Protein AF-0000000084537461 (afdb_homodimer)

Structure (mmCIF, N/CA/C/O backbone):
data_AF-0000000084537461-model_v1
#
loop_
_entity.id
_entity.type
_entity.pdbx_description
1 polymer 'Transcriptional regulator, ArsR family'
#
loop_
_atom_site.group_PDB
_atom_site.id
_atom_site.type_symbol
_atom_site.label_atom_id
_atom_site.label_alt_id
_atom_site.label_comp_id
_atom_site.label_asym_id
_atom_site.label_entity_id
_atom_site.label_seq_id
_atom_site.pdbx_PDB_ins_code
_atom_site.Cartn_x
_atom_site.Cartn_y
_atom_site.Cartn_z
_atom_site.occupancy
_atom_site.B_iso_or_equiv
_atom_site.auth_seq_id
_atom_site.auth_comp_id
_atom_site.auth_asym_id
_atom_site.auth_atom_id
_atom_site.pdbx_PDB_model_num
ATOM 1 N N . MET A 1 1 ? 7.773 -29.078 15.367 1 29.25 1 MET A N 1
ATOM 2 C CA . MET A 1 1 ? 7.164 -28.344 14.266 1 29.25 1 MET A CA 1
ATOM 3 C C . MET A 1 1 ? 7.68 -26.906 14.234 1 29.25 1 MET A C 1
ATOM 5 O O . MET A 1 1 ? 7.402 -26.125 15.141 1 29.25 1 MET A O 1
ATOM 9 N N . SER A 1 2 ? 8.883 -26.562 13.883 1 36.09 2 SER A N 1
ATOM 10 C CA . SER A 1 2 ? 9.602 -25.297 13.977 1 36.09 2 SER A CA 1
ATOM 11 C C . SER A 1 2 ? 8.719 -24.125 13.562 1 36.09 2 SER A C 1
ATOM 13 O O . SER A 1 2 ? 8.203 -24.094 12.445 1 36.09 2 SER A O 1
ATOM 15 N N . THR A 1 3 ? 7.934 -23.547 14.344 1 44.09 3 THR A N 1
ATOM 16 C CA . THR A 1 3 ? 6.934 -22.516 14.078 1 44.09 3 THR A CA 1
ATOM 17 C C . THR A 1 3 ? 7.516 -21.422 13.188 1 44.09 3 THR A C 1
ATOM 19 O O . THR A 1 3 ? 8.43 -20.703 13.602 1 44.09 3 THR A O 1
ATOM 22 N N . GLU A 1 4 ? 7.906 -21.781 11.977 1 54.91 4 GLU A N 1
ATOM 23 C CA . GLU A 1 4 ? 8.43 -20.797 11.039 1 54.91 4 GLU A CA 1
ATOM 24 C C . GLU A 1 4 ? 7.781 -19.438 11.25 1 54.91 4 GLU A C 1
ATOM 26 O O . GLU A 1 4 ? 6.555 -19.328 11.336 1 54.91 4 GLU A O 1
ATOM 31 N N . LEU A 1 5 ? 8.547 -18.484 11.734 1 61.88 5 LEU A N 1
ATOM 32 C CA . LEU A 1 5 ? 8.07 -17.141 12.008 1 61.88 5 LEU A CA 1
ATOM 33 C C . LEU A 1 5 ? 7.379 -16.547 10.781 1 61.88 5 LEU A C 1
ATOM 35 O O . LEU A 1 5 ? 7.863 -16.703 9.656 1 61.88 5 LEU A O 1
ATOM 39 N N . GLN A 1 6 ? 6.199 -16.125 11.031 1 86.38 6 GLN A N 1
ATOM 40 C CA . GLN A 1 6 ? 5.488 -15.391 9.992 1 86.38 6 GLN A CA 1
ATOM 41 C C . GLN A 1 6 ? 6.203 -14.094 9.648 1 86.38 6 GLN A C 1
ATOM 43 O O . GLN A 1 6 ? 6.918 -13.531 10.484 1 86.38 6 GLN A O 1
ATOM 48 N N . LEU A 1 7 ? 6.242 -13.781 8.445 1 93.31 7 LEU A N 1
ATOM 49 C CA . LEU A 1 7 ? 6.895 -12.57 7.961 1 93.31 7 LEU A CA 1
ATOM 50 C C . LEU A 1 7 ? 6.504 -11.359 8.805 1 93.31 7 LEU A C 1
ATOM 52 O O . LEU A 1 7 ? 7.336 -10.5 9.094 1 93.31 7 LEU A O 1
ATOM 56 N N . ILE A 1 8 ? 5.266 -11.352 9.227 1 91.44 8 ILE A N 1
ATOM 57 C CA . ILE A 1 8 ? 4.773 -10.234 10.031 1 91.44 8 ILE A CA 1
ATOM 58 C C . ILE A 1 8 ? 5.57 -10.148 11.328 1 91.44 8 ILE A C 1
ATOM 60 O O . ILE A 1 8 ? 5.977 -9.062 11.742 1 91.44 8 ILE A O 1
ATOM 64 N N . ASP A 1 9 ? 5.836 -11.25 11.961 1 91.38 9 ASP A N 1
ATOM 65 C CA . ASP A 1 9 ? 6.613 -11.289 13.195 1 91.38 9 ASP A CA 1
ATOM 66 C C . ASP A 1 9 ? 8.062 -10.875 12.945 1 91.38 9 ASP A C 1
ATOM 68 O O . ASP A 1 9 ? 8.625 -10.078 13.703 1 91.38 9 ASP A O 1
ATOM 72 N N . THR A 1 10 ? 8.516 -11.43 11.922 1 93.38 10 THR A N 1
ATOM 73 C CA . THR A 1 10 ? 9.914 -11.195 11.586 1 93.38 10 THR A CA 1
ATOM 74 C C . THR A 1 10 ? 10.164 -9.711 11.344 1 93.38 10 THR A C 1
ATOM 76 O O . THR A 1 10 ? 11.172 -9.164 11.789 1 93.38 10 THR A O 1
ATOM 79 N N . ILE A 1 11 ? 9.289 -9.055 10.688 1 94.75 11 ILE A N 1
ATOM 80 C CA . ILE A 1 11 ? 9.516 -7.691 10.227 1 94.75 11 ILE A CA 1
ATOM 81 C C . ILE A 1 11 ? 9.016 -6.699 11.273 1 94.75 11 ILE A C 1
ATOM 83 O O . ILE A 1 11 ? 9.742 -5.793 11.68 1 94.75 11 ILE A O 1
ATOM 87 N N . PHE A 1 12 ? 7.812 -6.914 11.82 1 90.31 12 PHE A N 1
ATOM 88 C CA . PHE A 1 12 ? 7.137 -5.844 12.539 1 90.31 12 PHE A CA 1
ATOM 89 C C . PHE A 1 12 ? 7.418 -5.945 14.039 1 90.31 12 PHE A C 1
ATOM 91 O O . PHE A 1 12 ? 7.184 -4.992 14.781 1 90.31 12 PHE A O 1
ATOM 98 N N . PHE A 1 13 ? 7.961 -7.008 14.445 1 87.06 13 PHE A N 1
ATOM 99 C CA . PHE A 1 13 ? 8.227 -7.129 15.875 1 87.06 13 PHE A CA 1
ATOM 100 C C . PHE A 1 13 ? 9.641 -6.664 16.203 1 87.06 13 PHE A C 1
ATOM 102 O O . PHE A 1 13 ? 10.109 -6.844 17.328 1 87.06 13 PHE A O 1
ATOM 109 N N . SER A 1 14 ? 10.32 -6.113 15.25 1 90.81 14 SER A N 1
ATOM 110 C CA . SER A 1 14 ? 11.656 -5.539 15.43 1 90.81 14 SER A CA 1
ATOM 111 C C . SER A 1 14 ? 11.766 -4.184 14.742 1 90.81 14 SER A C 1
ATOM 113 O O . SER A 1 14 ? 11.773 -4.105 13.508 1 90.81 14 SER A O 1
ATOM 115 N N . ASP A 1 15 ? 11.984 -3.146 15.562 1 91.12 15 ASP A N 1
ATOM 116 C CA . ASP A 1 15 ? 12.188 -1.814 15 1 91.12 15 ASP A CA 1
ATOM 117 C C . ASP A 1 15 ? 13.445 -1.775 14.125 1 91.12 15 ASP A C 1
ATOM 119 O O . ASP A 1 15 ? 13.469 -1.1 13.102 1 91.12 15 ASP A O 1
ATOM 123 N N . LYS A 1 16 ? 14.383 -2.504 14.594 1 94.12 16 LYS A N 1
ATOM 124 C CA . LYS A 1 16 ? 15.641 -2.521 13.852 1 94.12 16 LYS A CA 1
ATOM 125 C C . LYS A 1 16 ? 15.453 -3.133 12.469 1 94.12 16 LYS A C 1
ATOM 127 O O . LYS A 1 16 ? 15.969 -2.607 11.477 1 94.12 16 LYS A O 1
ATOM 132 N N . ARG A 1 17 ? 14.703 -4.23 12.375 1 95.88 17 ARG A N 1
ATOM 133 C CA . ARG A 1 17 ? 14.492 -4.883 11.086 1 95.88 17 ARG A CA 1
ATOM 134 C C . ARG A 1 17 ? 13.609 -4.027 10.18 1 95.88 17 ARG A C 1
ATOM 136 O O . ARG A 1 17 ? 13.891 -3.879 8.992 1 95.88 17 ARG A O 1
ATOM 143 N N . LYS A 1 18 ? 12.594 -3.486 10.75 1 94.94 18 LYS A N 1
ATOM 144 C CA . LYS A 1 18 ? 11.727 -2.594 9.992 1 94.94 18 LYS A CA 1
ATOM 145 C C . LYS A 1 18 ? 12.516 -1.428 9.406 1 94.94 18 LYS A C 1
ATOM 147 O O . LYS A 1 18 ? 12.406 -1.137 8.211 1 94.94 18 LYS A O 1
ATOM 152 N N . ASN A 1 19 ? 13.281 -0.813 10.25 1 94.81 19 ASN A N 1
ATOM 153 C CA . ASN A 1 19 ? 14.047 0.364 9.852 1 94.81 19 ASN A CA 1
ATOM 154 C C . ASN A 1 19 ? 15.117 0.012 8.828 1 94.81 19 ASN A C 1
ATOM 156 O O . ASN A 1 19 ? 15.391 0.79 7.914 1 94.81 19 ASN A O 1
ATOM 160 N N . LEU A 1 20 ? 15.727 -1.097 9.055 1 97.06 20 LEU A N 1
ATOM 161 C CA . LEU A 1 20 ? 16.734 -1.554 8.117 1 97.06 20 LEU A CA 1
ATOM 162 C C . LEU A 1 20 ? 16.141 -1.758 6.727 1 97.06 20 LEU A C 1
ATOM 164 O O . LEU A 1 20 ? 16.703 -1.303 5.73 1 97.06 20 LEU A O 1
ATOM 168 N N . LEU A 1 21 ? 15 -2.461 6.652 1 97.81 21 LEU A N 1
ATOM 169 C CA . LEU A 1 21 ? 14.328 -2.705 5.379 1 97.81 21 LEU A CA 1
ATOM 170 C C . LEU A 1 21 ? 13.977 -1.391 4.688 1 97.81 21 LEU A C 1
ATOM 172 O O . LEU A 1 21 ? 14.188 -1.245 3.482 1 97.81 21 LEU A O 1
ATOM 176 N N . LEU A 1 22 ? 13.508 -0.421 5.48 1 96.62 22 LEU A N 1
ATOM 177 C CA . LEU A 1 22 ? 13.148 0.878 4.926 1 96.62 22 LEU A CA 1
ATOM 178 C C . LEU A 1 22 ? 14.383 1.614 4.418 1 96.62 22 LEU A C 1
ATOM 180 O O . LEU A 1 22 ? 14.328 2.285 3.385 1 96.62 22 LEU A O 1
ATOM 184 N N . LEU A 1 23 ? 15.469 1.499 5.164 1 96.38 23 LEU A N 1
ATOM 185 C CA . LEU A 1 23 ? 16.719 2.143 4.785 1 96.38 23 LEU A CA 1
ATOM 186 C C . LEU A 1 23 ? 17.219 1.612 3.443 1 96.38 23 LEU A C 1
ATOM 188 O O . LEU A 1 23 ? 17.781 2.365 2.645 1 96.38 23 LEU A O 1
ATOM 192 N N . LEU A 1 24 ? 17 0.373 3.152 1 97.44 24 LEU A N 1
ATOM 193 C CA . LEU A 1 24 ? 17.547 -0.295 1.981 1 97.44 24 LEU A CA 1
ATOM 194 C C . LEU A 1 24 ? 16.641 -0.115 0.77 1 97.44 24 LEU A C 1
ATOM 196 O O . LEU A 1 24 ? 16.969 -0.581 -0.326 1 97.44 24 LEU A O 1
ATOM 200 N N . LYS A 1 25 ? 15.539 0.546 0.966 1 95.38 25 LYS A N 1
ATOM 201 C CA . LYS A 1 25 ? 14.594 0.787 -0.123 1 95.38 25 LYS A CA 1
ATOM 202 C C . LYS A 1 25 ? 15.258 1.556 -1.263 1 95.38 25 LYS A C 1
ATOM 204 O O . LYS A 1 25 ? 14.922 1.356 -2.432 1 95.38 25 LYS A O 1
ATOM 209 N N . ASP A 1 26 ? 16.266 2.352 -0.951 1 91.19 26 ASP A N 1
ATOM 210 C CA . ASP A 1 26 ? 16.844 3.254 -1.938 1 91.19 26 ASP A CA 1
ATOM 211 C C . ASP A 1 26 ? 18.094 2.637 -2.58 1 91.19 26 ASP A C 1
ATOM 213 O O . ASP A 1 26 ? 18.766 3.279 -3.391 1 91.19 26 ASP A O 1
ATOM 217 N N . GLY A 1 27 ? 18.438 1.442 -2.166 1 94.81 27 GLY A N 1
ATOM 218 C CA . GLY A 1 27 ? 19.562 0.772 -2.814 1 94.81 27 GLY A CA 1
ATOM 219 C C . GLY A 1 27 ? 20.484 0.07 -1.838 1 94.81 27 GLY A C 1
ATOM 220 O O . GLY A 1 27 ? 20.266 0.12 -0.625 1 94.81 27 GLY A O 1
ATOM 221 N N . PRO A 1 28 ? 21.453 -0.556 -2.396 1 97.12 28 PRO A N 1
ATOM 222 C CA . PRO A 1 28 ? 22.391 -1.314 -1.565 1 97.12 28 PRO A CA 1
ATOM 223 C C . PRO A 1 28 ? 23.188 -0.427 -0.61 1 97.12 28 PRO A C 1
ATOM 225 O O . PRO A 1 28 ? 23.516 0.713 -0.95 1 97.12 28 PRO A O 1
ATOM 228 N N . LYS A 1 29 ? 23.516 -0.931 0.548 1 97.69 29 LYS A N 1
ATOM 229 C CA . LYS A 1 29 ? 24.312 -0.223 1.543 1 97.69 29 LYS A CA 1
ATOM 230 C C . LYS A 1 29 ? 25.312 -1.162 2.215 1 97.69 29 LYS A C 1
ATOM 232 O O . LYS A 1 29 ? 25.016 -2.342 2.422 1 97.69 29 LYS A O 1
ATOM 237 N N . THR A 1 30 ? 26.453 -0.619 2.516 1 97 30 THR A N 1
ATOM 238 C CA . THR A 1 30 ? 27.453 -1.356 3.293 1 97 30 THR A CA 1
ATOM 239 C C . THR A 1 30 ? 27.078 -1.37 4.77 1 97 30 THR A C 1
ATOM 241 O O . THR A 1 30 ? 26.188 -0.629 5.199 1 97 30 THR A O 1
ATOM 244 N N . ILE A 1 31 ? 27.812 -2.18 5.473 1 94.81 31 ILE A N 1
ATOM 245 C CA . ILE A 1 31 ? 27.578 -2.266 6.91 1 94.81 31 ILE A CA 1
ATOM 246 C C . ILE A 1 31 ? 27.828 -0.907 7.559 1 94.81 31 ILE A C 1
ATOM 248 O O . ILE A 1 31 ? 27.078 -0.495 8.453 1 94.81 31 ILE A O 1
ATOM 252 N N . GLU A 1 32 ? 28.797 -0.218 7.098 1 95.88 32 GLU A N 1
ATOM 253 C CA . GLU A 1 32 ? 29.125 1.093 7.648 1 95.88 32 GLU A CA 1
ATOM 254 C C . GLU A 1 32 ? 28.016 2.104 7.375 1 95.88 32 GLU A C 1
ATOM 256 O O . GLU A 1 32 ? 27.656 2.885 8.258 1 95.88 32 GLU A O 1
ATOM 261 N N . GLU A 1 33 ? 27.5 2.053 6.191 1 96.38 33 GLU A N 1
ATOM 262 C CA . GLU A 1 33 ? 26.406 2.939 5.828 1 96.38 33 GLU A CA 1
ATOM 263 C C . GLU A 1 33 ? 25.156 2.617 6.637 1 96.38 33 GLU A C 1
ATOM 265 O O . GLU A 1 33 ? 24.406 3.52 7.031 1 96.38 33 GLU A O 1
ATOM 270 N N . ILE A 1 34 ? 24.891 1.392 6.836 1 96.62 34 ILE A N 1
ATOM 271 C CA . ILE A 1 34 ? 23.734 0.95 7.602 1 96.62 34 ILE A CA 1
ATOM 272 C C . ILE A 1 34 ? 23.844 1.433 9.047 1 96.62 34 ILE A C 1
ATOM 274 O O . ILE A 1 34 ? 22.906 1.991 9.602 1 96.62 34 ILE A O 1
ATOM 278 N N . LYS A 1 35 ? 25.047 1.229 9.641 1 95.5 35 LYS A N 1
ATOM 279 C CA . LYS A 1 35 ? 25.281 1.656 11.016 1 95.5 35 LYS A CA 1
ATOM 280 C C . LYS A 1 35 ? 25.094 3.164 11.156 1 95.5 35 LYS A C 1
ATOM 282 O O . LYS A 1 35 ? 24.469 3.629 12.125 1 95.5 35 LYS A O 1
ATOM 287 N N . LYS A 1 36 ? 25.625 3.908 10.234 1 95.19 36 LYS A N 1
ATOM 288 C CA . LYS A 1 36 ? 25.5 5.363 10.242 1 95.19 36 LYS A CA 1
ATOM 289 C C . LYS A 1 36 ? 24.047 5.789 10.062 1 95.19 36 LYS A C 1
ATOM 291 O O . LYS A 1 36 ? 23.547 6.664 10.781 1 95.19 36 LYS A O 1
ATOM 296 N N . GLY A 1 37 ? 23.344 5.148 9.125 1 93.06 37 GLY A N 1
ATOM 297 C CA . GLY A 1 37 ? 21.969 5.512 8.812 1 93.06 37 GLY A CA 1
ATOM 298 C C . GLY A 1 37 ? 21 5.203 9.938 1 93.06 37 GLY A C 1
ATOM 299 O O . GLY A 1 37 ? 20.047 5.965 10.172 1 93.06 37 GLY A O 1
ATOM 300 N N . LEU A 1 38 ? 21.203 4.121 10.609 1 93.38 38 LEU A N 1
ATOM 301 C CA . LEU A 1 38 ? 20.297 3.686 11.656 1 93.38 38 LEU A CA 1
ATOM 302 C C . LEU A 1 38 ? 20.812 4.094 13.031 1 93.38 38 LEU A C 1
ATOM 304 O O . LEU A 1 38 ? 20.109 3.943 14.031 1 93.38 38 LEU A O 1
ATOM 308 N N . GLN A 1 39 ? 22.031 4.566 13.102 1 92.12 39 GLN A N 1
ATOM 309 C CA . GLN A 1 39 ? 22.656 4.945 14.367 1 92.12 39 GLN A CA 1
ATOM 310 C C . GLN A 1 39 ? 22.672 3.777 15.344 1 92.12 39 GLN A C 1
ATOM 312 O O . GLN A 1 39 ? 22.219 3.906 16.484 1 92.12 39 GLN A O 1
ATOM 317 N N . VAL A 1 40 ? 23.172 2.699 14.875 1 90.06 40 VAL A N 1
ATOM 318 C CA . VAL A 1 40 ? 23.25 1.476 15.672 1 90.06 40 VAL A CA 1
ATOM 319 C C . VAL A 1 40 ? 24.672 0.917 15.609 1 90.06 40 VAL A C 1
ATOM 321 O O . VAL A 1 40 ? 25.469 1.323 14.766 1 90.06 40 VAL A O 1
ATOM 324 N N . SER A 1 41 ? 24.938 0.016 16.578 1 88.75 41 SER A N 1
ATOM 325 C CA . SER A 1 41 ? 26.234 -0.655 16.609 1 88.75 41 SER A CA 1
ATOM 326 C C . SER A 1 41 ? 26.234 -1.902 15.742 1 88.75 41 SER A C 1
ATOM 328 O O . SER A 1 41 ? 25.172 -2.381 15.336 1 88.75 41 SER A O 1
ATOM 330 N N . SER A 1 42 ? 27.453 -2.434 15.516 1 86.19 42 SER A N 1
ATOM 331 C CA . SER A 1 42 ? 27.672 -3.525 14.57 1 86.19 42 SER A CA 1
ATOM 332 C C . SER A 1 42 ? 27.031 -4.82 15.07 1 86.19 42 SER A C 1
ATOM 334 O O . SER A 1 42 ? 26.297 -5.484 14.336 1 86.19 42 SER A O 1
ATOM 336 N N . SER A 1 43 ? 27.281 -5.27 16.172 1 86.44 43 SER A N 1
ATOM 337 C CA . SER A 1 43 ? 26.875 -6.586 16.641 1 86.44 43 SER A CA 1
ATOM 338 C C . SER A 1 43 ? 25.359 -6.746 16.609 1 86.44 43 SER A C 1
ATOM 340 O O . SER A 1 43 ? 24.844 -7.66 15.969 1 86.44 43 SER A O 1
ATOM 342 N N . PRO A 1 44 ? 24.562 -5.832 17.141 1 90.25 44 PRO A N 1
ATOM 343 C CA . PRO A 1 44 ? 23.109 -6.012 17.141 1 90.25 44 PRO A CA 1
ATOM 344 C C . PRO A 1 44 ? 22.516 -5.957 15.734 1 90.25 44 PRO A C 1
ATOM 346 O O . PRO A 1 44 ? 21.609 -6.738 15.406 1 90.25 44 PRO A O 1
ATOM 349 N N . ILE A 1 45 ? 23.062 -5.129 14.883 1 93.62 45 ILE A N 1
ATOM 350 C CA . ILE A 1 45 ? 22.453 -4.961 13.57 1 93.62 45 ILE A CA 1
ATOM 351 C C . ILE A 1 45 ? 22.797 -6.152 12.68 1 93.62 45 ILE A C 1
ATOM 353 O O . ILE A 1 45 ? 22 -6.562 11.836 1 93.62 45 ILE A O 1
ATOM 357 N N . MET A 1 46 ? 23.984 -6.742 12.883 1 94.5 46 MET A N 1
ATOM 358 C CA . MET A 1 46 ? 24.391 -7.91 12.102 1 94.5 46 MET A CA 1
ATOM 359 C C . MET A 1 46 ? 23.469 -9.094 12.383 1 94.5 46 MET A C 1
ATOM 361 O O . MET A 1 46 ? 23.141 -9.867 11.477 1 94.5 46 MET A O 1
ATOM 365 N N . ALA A 1 47 ? 23.094 -9.211 13.625 1 95.31 47 ALA A N 1
ATOM 366 C CA . ALA A 1 47 ? 22.156 -10.273 13.977 1 95.31 47 ALA A CA 1
ATOM 367 C C . ALA A 1 47 ? 20.844 -10.102 13.219 1 95.31 47 ALA A C 1
ATOM 369 O O . ALA A 1 47 ? 20.266 -11.078 12.742 1 95.31 47 ALA A O 1
ATOM 370 N N . GLN A 1 48 ? 20.312 -8.852 13.141 1 96.44 48 GLN A N 1
ATOM 371 C CA . GLN A 1 48 ? 19.062 -8.57 12.438 1 96.44 48 GLN A CA 1
ATOM 372 C C . GLN A 1 48 ? 19.219 -8.828 10.938 1 96.44 48 GLN A C 1
ATOM 374 O O . GLN A 1 48 ? 18.297 -9.336 10.297 1 96.44 48 GLN A O 1
ATOM 379 N N . ILE A 1 49 ? 20.375 -8.469 10.438 1 97.06 49 ILE A N 1
ATOM 380 C CA . ILE A 1 49 ? 20.672 -8.695 9.023 1 97.06 49 ILE A CA 1
ATOM 381 C C . ILE A 1 49 ? 20.625 -10.188 8.719 1 97.06 49 ILE A C 1
ATOM 383 O O . ILE A 1 49 ? 20.047 -10.609 7.723 1 97.06 49 ILE A O 1
ATOM 387 N N . ARG A 1 50 ? 21.234 -10.953 9.578 1 96.56 50 ARG A N 1
ATOM 388 C CA . ARG A 1 50 ? 21.25 -12.398 9.383 1 96.56 50 ARG A CA 1
ATOM 389 C C . ARG A 1 50 ? 19.844 -12.977 9.375 1 96.56 50 ARG A C 1
ATOM 391 O O . ARG A 1 50 ? 19.531 -13.859 8.578 1 96.56 50 ARG A O 1
ATOM 398 N N . ILE A 1 51 ? 19 -12.5 10.242 1 96.56 51 ILE A N 1
ATOM 399 C CA . ILE A 1 51 ? 17.625 -12.945 10.305 1 96.56 51 ILE A CA 1
ATOM 400 C C . ILE A 1 51 ? 16.922 -12.625 8.984 1 96.56 51 ILE A C 1
ATOM 402 O O . ILE A 1 51 ? 16.234 -13.484 8.414 1 96.56 51 ILE A O 1
ATOM 406 N N . LEU A 1 52 ? 17.078 -11.414 8.461 1 97.44 52 LEU A N 1
ATOM 407 C CA . LEU A 1 52 ? 16.422 -10.977 7.23 1 97.44 52 LEU A CA 1
ATOM 408 C C . LEU A 1 52 ? 16.984 -11.719 6.023 1 97.44 52 LEU A C 1
ATOM 410 O O . LEU A 1 52 ? 16.25 -11.977 5.059 1 97.44 52 LEU A O 1
ATOM 414 N N . LEU A 1 53 ? 18.297 -12.078 6.086 1 97 53 LEU A N 1
ATOM 415 C CA . LEU A 1 53 ? 18.906 -12.906 5.047 1 97 53 LEU A CA 1
ATOM 416 C C . LEU A 1 53 ? 18.297 -14.305 5.047 1 97 53 LEU A C 1
ATOM 418 O O . LEU A 1 53 ? 17.906 -14.82 3.992 1 97 53 LEU A O 1
ATOM 422 N N . LYS A 1 54 ? 18.219 -14.82 6.203 1 95 54 LYS A N 1
ATOM 423 C CA . LYS A 1 54 ? 17.672 -16.156 6.355 1 95 54 LYS A CA 1
ATOM 424 C C . LYS A 1 54 ? 16.219 -16.234 5.871 1 95 54 LYS A C 1
ATOM 426 O O . LYS A 1 54 ? 15.82 -17.219 5.246 1 95 54 LYS A O 1
ATOM 431 N N . GLU A 1 55 ? 15.453 -15.172 6.102 1 94.75 55 GLU A N 1
ATOM 432 C CA . GLU A 1 55 ? 14.047 -15.125 5.723 1 94.75 55 GLU A CA 1
ATOM 433 C C . GLU A 1 55 ? 13.883 -14.727 4.258 1 94.75 55 GLU A C 1
ATOM 435 O O . GLU A 1 55 ? 12.766 -14.664 3.748 1 94.75 55 GLU A O 1
ATOM 440 N N . GLY A 1 56 ? 14.969 -14.406 3.596 1 95.38 56 GLY A N 1
ATOM 441 C CA . GLY A 1 56 ? 14.961 -14.141 2.166 1 95.38 56 GLY A CA 1
ATOM 442 C C . GLY A 1 56 ? 14.523 -12.727 1.826 1 95.38 56 GLY A C 1
ATOM 443 O O . GLY A 1 56 ? 14.078 -12.461 0.709 1 95.38 56 GLY A O 1
ATOM 444 N N . LEU A 1 57 ? 14.633 -11.797 2.758 1 97.69 57 LEU A N 1
ATOM 445 C CA . LEU A 1 57 ? 14.227 -10.414 2.52 1 97.69 57 LEU A CA 1
ATOM 446 C C . LEU A 1 57 ? 15.406 -9.578 2.039 1 97.69 57 LEU A C 1
ATOM 448 O O . LEU A 1 57 ? 15.219 -8.523 1.428 1 97.69 57 LEU A O 1
ATOM 452 N N . LEU A 1 58 ? 16.594 -10.031 2.33 1 98.06 58 LEU A N 1
ATOM 453 C CA . LEU A 1 58 ? 17.812 -9.352 1.923 1 98.06 58 LEU A CA 1
ATOM 454 C C . LEU A 1 58 ? 18.719 -10.281 1.124 1 98.06 58 LEU A C 1
ATOM 456 O O . LEU A 1 58 ? 18.578 -11.508 1.207 1 98.06 58 LEU A O 1
ATOM 460 N N . VAL A 1 59 ? 19.562 -9.695 0.372 1 97.38 59 VAL A N 1
ATOM 461 C CA . VAL A 1 59 ? 20.656 -10.391 -0.298 1 97.38 59 VAL A CA 1
ATOM 462 C C . VAL A 1 59 ? 21.969 -9.633 -0.08 1 97.38 59 VAL A C 1
ATOM 464 O O . VAL A 1 59 ? 21.969 -8.406 0.009 1 97.38 59 VAL A O 1
ATOM 467 N N . GLN A 1 60 ? 22.984 -10.398 0.083 1 97.44 60 GLN A N 1
ATOM 468 C CA . GLN A 1 60 ? 24.312 -9.812 0.199 1 97.44 60 GLN A CA 1
ATOM 469 C C . GLN A 1 60 ? 25.031 -9.797 -1.148 1 97.44 60 GLN A C 1
ATOM 471 O O . GLN A 1 60 ? 25.047 -10.805 -1.856 1 97.44 60 GLN A O 1
ATOM 476 N N . LYS A 1 61 ? 25.5 -8.695 -1.531 1 95.75 61 LYS A N 1
ATOM 477 C CA . LYS A 1 61 ? 26.328 -8.523 -2.723 1 95.75 61 LYS A CA 1
ATOM 478 C C . LYS A 1 61 ? 27.688 -7.906 -2.369 1 95.75 61 LYS A C 1
ATOM 480 O O . LYS A 1 61 ? 27.797 -6.691 -2.203 1 95.75 61 LYS A O 1
ATOM 485 N N . GLY A 1 62 ? 28.688 -8.703 -2.418 1 95.06 62 GLY A N 1
ATOM 486 C CA . GLY A 1 62 ? 29.969 -8.211 -1.944 1 95.06 62 GLY A CA 1
ATOM 487 C C . GLY A 1 62 ? 29.922 -7.738 -0.502 1 95.06 62 GLY A C 1
ATOM 488 O O . GLY A 1 62 ? 29.562 -8.5 0.394 1 95.06 62 GLY A O 1
ATOM 489 N N . ASP A 1 63 ? 30.25 -6.496 -0.388 1 94.69 63 ASP A N 1
ATOM 490 C CA . ASP A 1 63 ? 30.297 -5.945 0.963 1 94.69 63 ASP A CA 1
ATOM 491 C C . ASP A 1 63 ? 29.016 -5.168 1.277 1 94.69 63 ASP A C 1
ATOM 493 O O . ASP A 1 63 ? 28.938 -4.477 2.297 1 94.69 63 ASP A O 1
ATOM 497 N N . SER A 1 64 ? 28.047 -5.297 0.404 1 97.75 64 SER A N 1
ATOM 498 C CA . SER A 1 64 ? 26.812 -4.535 0.585 1 97.75 64 SER A CA 1
ATOM 499 C C . SER A 1 64 ? 25.609 -5.457 0.735 1 97.75 64 SER A C 1
ATOM 501 O O . SER A 1 64 ? 25.688 -6.645 0.422 1 97.75 64 SER A O 1
ATOM 503 N N . TYR A 1 65 ? 24.641 -4.91 1.308 1 98.06 65 TYR A N 1
ATOM 504 C CA . TYR A 1 65 ? 23.359 -5.582 1.441 1 98.06 65 TYR A CA 1
ATOM 505 C C . TYR A 1 65 ? 22.266 -4.828 0.687 1 98.06 65 TYR A C 1
ATOM 507 O O . TYR A 1 65 ? 22.266 -3.598 0.639 1 98.06 65 TYR A O 1
ATOM 515 N N . CYS A 1 66 ? 21.359 -5.539 0.074 1 98.06 66 CYS A N 1
ATOM 516 C CA . CYS A 1 66 ? 20.234 -4.918 -0.618 1 98.06 66 CYS A CA 1
ATOM 517 C C . CYS A 1 66 ? 18.969 -5.746 -0.445 1 98.06 66 CYS A C 1
ATOM 519 O O . CYS A 1 66 ? 19.016 -6.875 0.043 1 98.06 66 CYS A O 1
ATOM 521 N N . LEU A 1 67 ? 17.828 -5.191 -0.752 1 98.31 67 LEU A N 1
ATOM 522 C CA . LEU A 1 67 ? 16.562 -5.918 -0.726 1 98.31 67 LEU A CA 1
ATOM 523 C C . LEU A 1 67 ? 16.562 -7.027 -1.773 1 98.31 67 LEU A C 1
ATOM 525 O O . LEU A 1 67 ? 17.031 -6.832 -2.893 1 98.31 67 LEU A O 1
ATOM 529 N N . SER A 1 68 ? 16.109 -8.188 -1.396 1 97.5 68 SER A N 1
ATOM 530 C CA . SER A 1 68 ? 15.82 -9.242 -2.365 1 97.5 68 SER A CA 1
ATOM 531 C C . SER A 1 68 ? 14.586 -8.898 -3.197 1 97.5 68 SER A C 1
ATOM 533 O O . SER A 1 68 ? 13.984 -7.84 -3.016 1 97.5 68 SER A O 1
ATOM 535 N N . VAL A 1 69 ? 14.234 -9.758 -4.152 1 96.81 69 VAL A N 1
ATOM 536 C CA . VAL A 1 69 ? 12.992 -9.586 -4.895 1 96.81 69 VAL A CA 1
ATOM 537 C C . VAL A 1 69 ? 11.812 -9.578 -3.924 1 96.81 69 VAL A C 1
ATOM 539 O O . VAL A 1 69 ? 10.93 -8.719 -4.016 1 96.81 69 VAL A O 1
ATOM 542 N N . LYS A 1 70 ? 11.836 -10.539 -2.975 1 96.88 70 LYS A N 1
ATOM 543 C CA . LYS A 1 70 ? 10.82 -10.602 -1.924 1 96.88 70 LYS A CA 1
ATOM 544 C C . LYS A 1 70 ? 10.773 -9.305 -1.126 1 96.88 70 LYS A C 1
ATOM 546 O O . LYS A 1 70 ? 9.695 -8.758 -0.884 1 96.88 70 LYS A O 1
ATOM 551 N N . GLY A 1 71 ? 11.914 -8.805 -0.746 1 97.62 71 GLY A N 1
ATOM 552 C CA . GLY A 1 71 ? 12 -7.535 -0.043 1 97.62 71 GLY A CA 1
ATOM 553 C C . GLY A 1 71 ? 11.43 -6.375 -0.842 1 97.62 71 GLY A C 1
ATOM 554 O O . GLY A 1 71 ? 10.727 -5.523 -0.297 1 97.62 71 GLY A O 1
ATOM 555 N N . LYS A 1 72 ? 11.734 -6.391 -2.111 1 97.69 72 LYS A N 1
ATOM 556 C CA . LYS A 1 72 ? 11.281 -5.316 -2.992 1 97.69 72 LYS A CA 1
ATOM 557 C C . LYS A 1 72 ? 9.773 -5.367 -3.188 1 97.69 72 LYS A C 1
ATOM 559 O O . LYS A 1 72 ? 9.148 -4.359 -3.523 1 97.69 72 LYS A O 1
ATOM 564 N N . LEU A 1 73 ? 9.18 -6.516 -3.016 1 97.44 73 LEU A N 1
ATOM 565 C CA . LEU A 1 73 ? 7.734 -6.66 -3.121 1 97.44 73 LEU A CA 1
ATOM 566 C C . LEU A 1 73 ? 7.047 -6.195 -1.84 1 97.44 73 LEU A C 1
ATOM 568 O O . LEU A 1 73 ? 5.926 -5.691 -1.88 1 97.44 73 LEU A O 1
ATOM 572 N N . ILE A 1 74 ? 7.711 -6.297 -0.709 1 97.69 74 ILE A N 1
ATOM 573 C CA . ILE A 1 74 ? 7.102 -6.102 0.601 1 97.69 74 ILE A CA 1
ATOM 574 C C . ILE A 1 74 ? 7.312 -4.66 1.059 1 97.69 74 ILE A C 1
ATOM 576 O O . ILE A 1 74 ? 6.367 -3.996 1.494 1 97.69 74 ILE A O 1
ATOM 580 N N . VAL A 1 75 ? 8.5 -4.125 0.937 1 97.69 75 VAL A N 1
ATOM 581 C CA . VAL A 1 75 ? 8.914 -2.885 1.576 1 97.69 75 VAL A CA 1
ATOM 582 C C . VAL A 1 75 ? 8.086 -1.722 1.041 1 97.69 75 VAL A C 1
ATOM 584 O O . VAL A 1 75 ? 7.594 -0.892 1.812 1 97.69 75 VAL A O 1
ATOM 587 N N . PRO A 1 76 ? 7.836 -1.685 -0.272 1 96.5 76 PRO A N 1
ATOM 588 C CA . PRO A 1 76 ? 7.016 -0.577 -0.773 1 96.5 76 PRO A CA 1
ATOM 589 C C . PRO A 1 76 ? 5.598 -0.587 -0.207 1 96.5 76 PRO A C 1
ATOM 591 O O . PRO A 1 76 ? 4.953 0.461 -0.135 1 96.5 76 PRO A O 1
ATOM 594 N N . LYS A 1 77 ? 5.094 -1.735 0.188 1 96.38 77 LYS A N 1
ATOM 595 C CA . LYS A 1 77 ? 3.756 -1.854 0.763 1 96.38 77 LYS A CA 1
ATOM 596 C C . LYS A 1 77 ? 3.766 -1.514 2.25 1 96.38 77 LYS A C 1
ATOM 598 O O . LYS A 1 77 ? 2.77 -1.023 2.787 1 96.38 77 LYS A O 1
ATOM 603 N N . MET A 1 78 ? 4.871 -1.753 2.896 1 95.75 78 MET A N 1
ATOM 604 C CA . MET A 1 78 ? 4.984 -1.52 4.332 1 95.75 78 MET A CA 1
ATOM 605 C C . MET A 1 78 ? 5.141 -0.032 4.633 1 95.75 78 MET A C 1
ATOM 607 O O . MET A 1 78 ? 4.625 0.462 5.637 1 95.75 78 MET A O 1
ATOM 611 N N . GLU A 1 79 ? 5.801 0.666 3.758 1 95.31 79 GLU A N 1
ATOM 612 C CA . GLU A 1 79 ? 6.223 2.033 4.043 1 95.31 79 GLU A CA 1
ATOM 613 C C . GLU A 1 79 ? 5.02 2.953 4.238 1 95.31 79 GLU A C 1
ATOM 615 O O . GLU A 1 79 ? 4.918 3.646 5.25 1 95.31 79 GLU A O 1
ATOM 620 N N . PRO A 1 80 ? 4.055 2.953 3.295 1 95.94 80 PRO A N 1
ATOM 621 C CA . PRO A 1 80 ? 2.904 3.834 3.5 1 95.94 80 PRO A CA 1
ATOM 622 C C . PRO A 1 80 ? 2.113 3.488 4.758 1 95.94 80 PRO A C 1
ATOM 624 O O . PRO A 1 80 ? 1.589 4.383 5.426 1 95.94 80 PRO A O 1
ATOM 627 N N . LEU A 1 81 ? 2.031 2.229 5.059 1 96.38 81 LEU A N 1
ATOM 628 C CA . LEU A 1 81 ? 1.312 1.787 6.25 1 96.38 81 LEU A CA 1
ATOM 629 C C . LEU A 1 81 ? 2.008 2.27 7.516 1 96.38 81 LEU A C 1
ATOM 631 O O . LEU A 1 81 ? 1.372 2.861 8.391 1 96.38 81 LEU A O 1
ATOM 635 N N . LEU A 1 82 ? 3.303 2.129 7.582 1 95.25 82 LEU A N 1
ATOM 636 C CA . LEU A 1 82 ? 4.078 2.508 8.758 1 95.25 82 LEU A CA 1
ATOM 637 C C . LEU A 1 82 ? 4.086 4.023 8.938 1 95.25 82 LEU A C 1
ATOM 639 O O . LEU A 1 82 ? 4.039 4.52 10.062 1 95.25 82 LEU A O 1
ATOM 643 N N . SER A 1 83 ? 4.152 4.723 7.832 1 95.62 83 SER A N 1
ATOM 644 C CA . SER A 1 83 ? 4.113 6.18 7.898 1 95.62 83 SER A CA 1
ATOM 645 C C . SER A 1 83 ? 2.777 6.676 8.445 1 95.62 83 SER A C 1
ATOM 647 O O . SER A 1 83 ? 2.734 7.621 9.234 1 95.62 83 SER A O 1
ATOM 649 N N . THR A 1 84 ? 1.732 6.062 8.008 1 96.94 84 THR A N 1
ATOM 650 C CA . THR A 1 84 ? 0.407 6.41 8.508 1 96.94 84 THR A CA 1
ATOM 651 C C . THR A 1 84 ? 0.296 6.113 10 1 96.94 84 THR A C 1
ATOM 653 O O . THR A 1 84 ? -0.194 6.941 10.773 1 96.94 84 THR A O 1
ATOM 656 N N . PHE A 1 85 ? 0.811 4.969 10.398 1 95.5 85 PHE A N 1
ATOM 657 C CA . PHE A 1 85 ? 0.834 4.609 11.812 1 95.5 85 PHE A CA 1
ATOM 658 C C . PHE A 1 85 ? 1.562 5.668 12.633 1 95.5 85 PHE A C 1
ATOM 660 O O . PHE A 1 85 ? 1.075 6.09 13.68 1 95.5 85 PHE A O 1
ATOM 667 N N . ARG A 1 86 ? 2.629 6.074 12.141 1 94 86 ARG A N 1
ATOM 668 C CA . ARG A 1 86 ? 3.463 7.023 12.867 1 94 86 ARG A CA 1
ATOM 669 C C . ARG A 1 86 ? 2.709 8.32 13.141 1 94 86 ARG A C 1
ATOM 671 O O . ARG A 1 86 ? 2.713 8.82 14.266 1 94 86 ARG A O 1
ATOM 678 N N . VAL A 1 87 ? 2.066 8.805 12.117 1 96 87 VAL A N 1
ATOM 679 C CA . VAL A 1 87 ? 1.33 10.055 12.25 1 96 87 VAL A CA 1
ATOM 680 C C . VAL A 1 87 ? 0.275 9.93 13.344 1 96 87 VAL A C 1
ATOM 682 O O . VAL A 1 87 ? 0.205 10.758 14.25 1 96 87 VAL A O 1
ATOM 685 N N . PHE A 1 88 ? -0.457 8.875 13.328 1 95.62 88 PHE A N 1
ATOM 686 C CA . PHE A 1 88 ? -1.571 8.711 14.258 1 95.62 88 PHE A CA 1
ATOM 687 C C . PHE A 1 88 ? -1.07 8.352 15.648 1 95.62 88 PHE A C 1
ATOM 689 O O . PHE A 1 88 ? -1.659 8.758 16.656 1 95.62 88 PHE A O 1
ATOM 696 N N . ASP A 1 89 ? -0.016 7.617 15.75 1 94.94 89 ASP A N 1
ATOM 697 C CA . ASP A 1 89 ? 0.526 7.191 17.031 1 94.94 89 ASP A CA 1
ATOM 698 C C . ASP A 1 89 ? 1.164 8.359 17.781 1 94.94 89 ASP A C 1
ATOM 700 O O . ASP A 1 89 ? 1.036 8.469 19 1 94.94 89 ASP A O 1
ATOM 704 N N . GLU A 1 90 ? 1.913 9.219 17.125 1 93.81 90 GLU A N 1
ATOM 705 C CA . GLU A 1 90 ? 2.641 10.32 17.75 1 93.81 90 GLU A CA 1
ATOM 706 C C . GLU A 1 90 ? 1.684 11.367 18.297 1 93.81 90 GLU A C 1
ATOM 708 O O . GLU A 1 90 ? 1.98 12.023 19.297 1 93.81 90 GLU A O 1
ATOM 713 N N . ASN A 1 91 ? 0.578 11.555 17.75 1 90.81 91 ASN A N 1
ATOM 714 C CA . ASN A 1 91 ? -0.384 12.57 18.172 1 90.81 91 ASN A CA 1
ATOM 715 C C . ASN A 1 91 ? -1.811 12.031 18.156 1 90.81 91 ASN A C 1
ATOM 717 O O . ASN A 1 91 ? -2.707 12.641 17.578 1 90.81 91 ASN A O 1
ATOM 721 N N . HIS A 1 92 ? -1.917 11.016 18.891 1 92.44 92 HIS A N 1
ATOM 722 C CA . HIS A 1 92 ? -3.156 10.25 18.859 1 92.44 92 HIS A CA 1
ATOM 723 C C . HIS A 1 92 ? -4.348 11.109 19.266 1 92.44 92 HIS A C 1
ATOM 725 O O . HIS A 1 92 ? -5.363 11.133 18.562 1 92.44 92 HIS A O 1
ATOM 731 N N . GLU A 1 93 ? -4.234 11.82 20.312 1 91.06 93 GLU A N 1
ATOM 732 C CA . GLU A 1 93 ? -5.348 12.609 20.828 1 91.06 93 GLU A CA 1
ATOM 733 C C . GLU A 1 93 ? -5.719 13.734 19.875 1 91.06 93 GLU A C 1
ATOM 735 O O . GLU A 1 93 ? -6.902 14.008 19.656 1 91.06 93 GLU A O 1
ATOM 740 N N . TYR A 1 94 ? -4.723 14.344 19.375 1 92.88 94 TYR A N 1
ATOM 741 C CA . TYR A 1 94 ? -4.984 15.422 18.422 1 92.88 94 TYR A CA 1
ATOM 742 C C . TYR A 1 94 ? -5.805 14.922 17.25 1 92.88 94 TYR A C 1
ATOM 744 O O . TYR A 1 94 ? -6.859 15.477 16.938 1 92.88 94 TYR A O 1
ATOM 752 N N . TRP A 1 95 ? -5.336 13.836 16.625 1 94.12 95 TRP A N 1
ATOM 753 C CA . TRP A 1 95 ? -5.953 13.352 15.391 1 94.12 95 TRP A CA 1
ATOM 754 C C . TRP A 1 95 ? -7.336 12.773 15.664 1 94.12 95 TRP A C 1
ATOM 756 O O . TRP A 1 95 ? -8.227 12.844 14.812 1 94.12 95 TRP A O 1
ATOM 766 N N . ALA A 1 96 ? -7.512 12.289 16.859 1 93.19 96 ALA A N 1
ATOM 767 C CA . ALA A 1 96 ? -8.805 11.727 17.234 1 93.19 96 ALA A CA 1
ATOM 768 C C . ALA A 1 96 ? -9.883 12.805 17.297 1 93.19 96 ALA A C 1
ATOM 770 O O . ALA A 1 96 ? -11.062 12.523 17.078 1 93.19 96 ALA A O 1
ATOM 771 N N . ARG A 1 97 ? -9.516 13.984 17.484 1 93.81 97 ARG A N 1
ATOM 772 C CA . ARG A 1 97 ? -10.461 15.078 17.656 1 93.81 97 ARG A CA 1
ATOM 773 C C . ARG A 1 97 ? -10.75 15.773 16.328 1 93.81 97 ARG A C 1
ATOM 775 O O . ARG A 1 97 ? -11.766 16.469 16.203 1 93.81 97 ARG A O 1
ATOM 782 N N . GLN A 1 98 ? -9.922 15.602 15.398 1 95.75 98 GLN A N 1
ATOM 783 C CA . GLN A 1 98 ? -10.016 16.375 14.164 1 95.75 98 GLN A CA 1
ATOM 784 C C . GLN A 1 98 ? -10.961 15.703 13.172 1 95.75 98 GLN A C 1
ATOM 786 O O . GLN A 1 98 ? -11.102 14.477 13.164 1 95.75 98 GLN A O 1
ATOM 791 N N . ASN A 1 99 ? -11.602 16.547 12.406 1 96.56 99 ASN A N 1
ATOM 792 C CA . ASN A 1 99 ? -12.32 16.047 11.234 1 96.56 99 ASN A CA 1
ATOM 793 C C . ASN A 1 99 ? -11.391 15.844 10.047 1 96.56 99 ASN A C 1
ATOM 795 O O . ASN A 1 99 ? -11.125 16.781 9.289 1 96.56 99 ASN A O 1
ATOM 799 N N . LEU A 1 100 ? -10.984 14.617 9.82 1 96.94 100 LEU A N 1
ATOM 800 C CA . LEU A 1 100 ? -10 14.297 8.789 1 96.94 100 LEU A CA 1
ATOM 801 C C . LEU A 1 100 ? -10.57 14.531 7.398 1 96.94 100 LEU A C 1
ATOM 803 O O . LEU A 1 100 ? -9.82 14.727 6.438 1 96.94 100 LEU A O 1
ATOM 807 N N . ARG A 1 101 ? -11.844 14.633 7.258 1 95.5 101 ARG A N 1
ATOM 808 C CA . ARG A 1 101 ? -12.508 14.758 5.965 1 95.5 101 ARG A CA 1
ATOM 809 C C . ARG A 1 101 ? -12.375 16.172 5.422 1 95.5 101 ARG A C 1
ATOM 811 O O . ARG A 1 101 ? -12.727 16.438 4.27 1 95.5 101 ARG A O 1
ATOM 818 N N . THR A 1 102 ? -11.836 17.047 6.246 1 96.25 102 THR A N 1
ATOM 819 C CA . THR A 1 102 ? -11.609 18.406 5.785 1 96.25 102 THR A CA 1
ATOM 820 C C . THR A 1 102 ? -10.445 18.469 4.801 1 96.25 102 THR A C 1
ATOM 822 O O . THR A 1 102 ? -10.25 19.469 4.117 1 96.25 102 THR A O 1
ATOM 825 N N . LEU A 1 103 ? -9.664 17.391 4.723 1 97.44 103 LEU A N 1
ATOM 826 C CA . LEU A 1 103 ? -8.555 17.312 3.771 1 97.44 103 LEU A CA 1
ATOM 827 C C . LEU A 1 103 ? -9.023 16.734 2.443 1 97.44 103 LEU A C 1
ATOM 829 O O . LEU A 1 103 ? -9.875 15.836 2.418 1 97.44 103 LEU A O 1
ATOM 833 N N . PRO A 1 104 ? -8.445 17.281 1.337 1 97.06 104 PRO A N 1
ATOM 834 C CA . PRO A 1 104 ? -8.742 16.625 0.066 1 97.06 104 PRO A CA 1
ATOM 835 C C . PRO A 1 104 ? -8.438 15.125 0.096 1 97.06 104 PRO A C 1
ATOM 837 O O . PRO A 1 104 ? -7.43 14.703 0.668 1 97.06 104 PRO A O 1
ATOM 840 N N . PRO A 1 105 ? -9.266 14.32 -0.539 1 96.88 105 PRO A N 1
ATOM 841 C CA . PRO A 1 105 ? -9.18 12.859 -0.418 1 96.88 105 PRO A CA 1
ATOM 842 C C . PRO A 1 105 ? -7.801 12.32 -0.794 1 96.88 105 PRO A C 1
ATOM 844 O O . PRO A 1 105 ? -7.262 11.453 -0.097 1 96.88 105 PRO A O 1
ATOM 847 N N . GLN A 1 106 ? -7.227 12.82 -1.882 1 97.25 106 GLN A N 1
ATOM 848 C CA . GLN A 1 106 ? -5.941 12.312 -2.348 1 97.25 106 GLN A CA 1
ATOM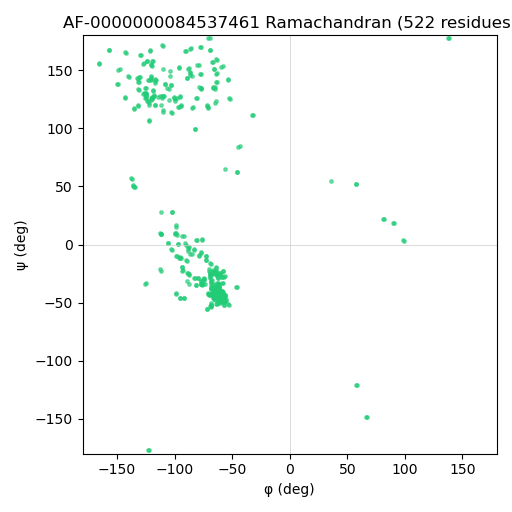 849 C C . GLN A 1 106 ? -4.836 12.609 -1.342 1 97.25 106 GLN A C 1
ATOM 851 O O . GLN A 1 106 ? -3.916 11.805 -1.165 1 97.25 106 GLN A O 1
ATOM 856 N N . LEU A 1 107 ? -4.934 13.75 -0.673 1 98.31 107 LEU A N 1
ATOM 857 C CA . LEU A 1 107 ? -3.932 14.125 0.317 1 98.31 107 LEU A CA 1
ATOM 858 C C . LEU A 1 107 ? -4.199 13.438 1.652 1 98.31 107 LEU A C 1
ATOM 860 O O . LEU A 1 107 ? -3.266 13.094 2.375 1 98.31 107 LEU A O 1
ATOM 864 N N . LEU A 1 108 ? -5.512 13.289 1.936 1 98.31 108 LEU A N 1
ATOM 865 C CA . LEU A 1 108 ? -5.871 12.531 3.131 1 98.31 108 LEU A CA 1
ATOM 866 C C . LEU A 1 108 ? -5.312 11.109 3.066 1 98.31 108 LEU A C 1
ATOM 868 O O . LEU A 1 108 ? -4.758 10.617 4.051 1 98.31 108 LEU A O 1
ATOM 872 N N . ASP A 1 109 ? -5.379 10.5 1.939 1 97.75 109 ASP A N 1
ATOM 873 C CA . ASP A 1 109 ? -4.859 9.148 1.739 1 97.75 109 ASP A CA 1
ATOM 874 C C . ASP A 1 109 ? -3.354 9.102 1.975 1 97.75 109 ASP A C 1
ATOM 876 O O . ASP A 1 109 ? -2.812 8.062 2.357 1 97.75 109 ASP A O 1
ATOM 880 N N . ARG A 1 110 ? -2.713 10.219 1.718 1 98 110 ARG A N 1
ATOM 881 C CA . ARG A 1 110 ? -1.263 10.32 1.852 1 98 110 ARG A CA 1
ATOM 882 C C . ARG A 1 110 ? -0.882 11.039 3.143 1 98 110 ARG A C 1
ATOM 884 O O . ARG A 1 110 ? 0.189 11.641 3.23 1 98 110 ARG A O 1
ATOM 891 N N . ILE A 1 111 ? -1.717 10.953 4.168 1 98.12 111 ILE A N 1
ATOM 892 C CA . ILE A 1 111 ? -1.518 11.703 5.406 1 98.12 111 ILE A CA 1
ATOM 893 C C . ILE A 1 111 ? -0.222 11.25 6.078 1 98.12 111 ILE A C 1
ATOM 895 O O . ILE A 1 111 ? 0.414 12.023 6.797 1 98.12 111 ILE A O 1
ATOM 899 N N . GLY A 1 112 ? 0.186 10.023 5.828 1 97.75 112 GLY A N 1
ATOM 900 C CA . GLY A 1 112 ? 1.438 9.523 6.371 1 97.75 112 GLY A CA 1
ATOM 901 C C . GLY A 1 112 ? 2.641 10.352 5.961 1 97.75 112 GLY A C 1
ATOM 902 O O . GLY A 1 112 ? 3.666 10.344 6.648 1 97.75 112 GLY A O 1
ATOM 903 N N . GLU A 1 113 ? 2.555 11.07 4.902 1 98.12 113 GLU A N 1
ATOM 904 C CA . GLU A 1 113 ? 3.666 11.859 4.383 1 98.12 113 GLU A CA 1
ATOM 905 C C . GLU A 1 113 ? 3.926 13.086 5.25 1 98.12 113 GLU A C 1
ATOM 907 O O . GLU A 1 113 ? 4.965 13.734 5.121 1 98.12 113 GLU A O 1
ATOM 912 N N . LEU A 1 114 ? 3.027 13.375 6.188 1 98.12 114 LEU A N 1
ATOM 913 C CA . LEU A 1 114 ? 3.271 14.453 7.148 1 98.12 114 LEU A CA 1
ATOM 914 C C . LEU A 1 114 ? 4.418 14.094 8.086 1 98.12 114 LEU A C 1
ATOM 916 O O . LEU A 1 114 ? 5.062 14.977 8.656 1 98.12 114 LEU A O 1
ATOM 920 N N . GLY A 1 115 ? 4.613 12.781 8.242 1 96.12 115 GLY A N 1
ATOM 921 C CA . GLY A 1 115 ? 5.746 12.32 9.039 1 96.12 115 GLY A CA 1
ATOM 922 C C . GLY A 1 115 ? 5.629 12.672 10.508 1 96.12 115 GLY A C 1
ATOM 923 O O . GLY A 1 115 ? 4.539 12.602 11.086 1 96.12 115 GLY A O 1
ATOM 924 N N . SER A 1 116 ? 6.762 12.906 11.156 1 95.31 116 SER A N 1
ATOM 925 C CA . SER A 1 116 ? 6.785 13.312 12.562 1 95.31 116 SER A CA 1
ATOM 926 C C . SER A 1 116 ? 6.301 14.75 12.727 1 95.31 116 SER A C 1
ATOM 928 O O . SER A 1 116 ? 6.875 15.68 12.156 1 95.31 116 SER A O 1
ATOM 930 N N . CYS A 1 117 ? 5.262 14.844 13.461 1 95.56 117 CYS A N 1
ATOM 931 C CA . CYS A 1 117 ? 4.633 16.141 13.672 1 95.56 117 CYS A CA 1
ATOM 932 C C . CYS A 1 117 ? 4.609 16.5 15.156 1 95.56 117 CYS A C 1
ATOM 934 O O . CYS A 1 117 ? 4.68 15.617 16.016 1 95.56 117 CYS A O 1
ATOM 936 N N . LYS A 1 118 ? 4.57 17.734 15.391 1 95.62 118 LYS A N 1
ATOM 937 C CA . LYS A 1 118 ? 4.422 18.266 16.75 1 95.62 118 LYS A CA 1
ATOM 938 C C . LYS A 1 118 ? 3.227 19.203 16.844 1 95.62 118 LYS A C 1
ATOM 940 O O . LYS A 1 118 ? 3.066 20.094 16 1 95.62 118 LYS A O 1
ATOM 945 N N . GLU A 1 119 ? 2.432 18.953 17.812 1 94.88 119 GLU A N 1
ATOM 946 C CA . GLU A 1 119 ? 1.33 19.859 18.078 1 94.88 119 GLU A CA 1
ATOM 947 C C . GLU A 1 119 ? 1.802 21.078 18.875 1 94.88 119 GLU A C 1
ATOM 949 O O . GLU A 1 119 ? 2.422 20.922 19.938 1 94.88 119 GLU A O 1
ATOM 954 N N . LEU A 1 120 ? 1.52 22.25 18.359 1 93.19 120 LEU A N 1
ATOM 955 C CA . LEU A 1 120 ? 1.846 23.5 19.047 1 93.19 120 LEU A CA 1
ATOM 956 C C . LEU A 1 120 ? 0.58 24.203 19.516 1 93.19 120 LEU A C 1
ATOM 958 O O . LEU A 1 120 ? -0.34 24.422 18.734 1 93.19 120 LEU A O 1
ATOM 962 N N . LEU A 1 121 ? 0.584 24.484 20.781 1 87.94 121 LEU A N 1
ATOM 963 C CA . LEU A 1 121 ? -0.506 25.25 21.391 1 87.94 121 LEU A CA 1
ATOM 964 C C . LEU A 1 121 ? -0.07 26.688 21.672 1 87.94 121 LEU A C 1
ATOM 966 O O . LEU A 1 121 ? 1.056 26.906 22.125 1 87.94 121 LEU A O 1
ATOM 970 N N . PRO A 1 122 ? -0.932 27.562 21.297 1 82.38 122 PRO A N 1
ATOM 971 C CA . PRO A 1 122 ? -0.565 28.938 21.641 1 82.38 122 PRO A CA 1
ATOM 972 C C . PRO A 1 122 ? -0.535 29.188 23.141 1 82.38 122 PRO A C 1
ATOM 974 O O . PRO A 1 122 ? -1.229 28.5 23.906 1 82.38 122 PRO A O 1
ATOM 977 N N . GLY A 1 123 ? 0.324 30.125 23.547 1 79.12 123 GLY A N 1
ATOM 978 C CA . GLY A 1 123 ? 0.309 30.562 24.938 1 79.12 123 GLY A CA 1
ATOM 979 C C . GLY A 1 123 ? -0.96 31.297 25.312 1 79.12 123 GLY A C 1
ATOM 980 O O . GLY A 1 123 ? -1.626 31.891 24.453 1 79.12 123 GLY A O 1
ATOM 981 N N . LYS A 1 124 ? -1.314 31.344 26.578 1 78.75 124 LYS A N 1
ATOM 982 C CA . LYS A 1 124 ? -2.541 31.953 27.078 1 78.75 124 LYS A CA 1
ATOM 983 C C . LYS A 1 124 ? -2.598 33.438 26.75 1 78.75 124 LYS A C 1
ATOM 985 O O . LYS A 1 124 ? -3.678 34 26.516 1 78.75 124 LYS A O 1
ATOM 990 N N . THR A 1 125 ? -1.456 34.031 26.594 1 75.56 125 THR A N 1
ATOM 991 C CA . THR A 1 125 ? -1.425 35.469 26.391 1 75.56 125 THR A CA 1
ATOM 992 C C . THR A 1 125 ? -1.378 35.812 24.906 1 75.56 125 THR A C 1
ATOM 994 O O . THR A 1 125 ? -1.569 36.969 24.516 1 75.56 125 THR A O 1
ATOM 997 N N . HIS A 1 126 ? -1.148 34.812 24.031 1 74.44 126 HIS A N 1
ATOM 998 C CA . HIS A 1 126 ? -1.014 35.031 22.594 1 74.44 126 HIS A CA 1
ATOM 999 C C . HIS A 1 126 ? -1.784 33.969 21.797 1 74.44 126 HIS A C 1
ATOM 1001 O O . HIS A 1 126 ? -1.251 33.406 20.859 1 74.44 126 HIS A O 1
ATOM 1007 N N . ILE A 1 127 ? -2.965 33.781 22.141 1 72.88 127 ILE A N 1
ATOM 1008 C CA . ILE A 1 127 ? -3.793 32.688 21.656 1 72.88 127 ILE A CA 1
ATOM 1009 C C . ILE A 1 127 ? -4.008 32.812 20.156 1 72.88 127 ILE A C 1
ATOM 1011 O O . ILE A 1 127 ? -4.152 31.812 19.453 1 72.88 127 ILE A O 1
ATOM 1015 N N . PHE A 1 128 ? -3.912 34.031 19.688 1 73.69 128 PHE A N 1
ATOM 1016 C CA . PHE A 1 128 ? -4.246 34.156 18.266 1 73.69 128 PHE A CA 1
ATOM 1017 C C . PHE A 1 128 ? -2.986 34.344 17.438 1 73.69 128 PHE A C 1
ATOM 1019 O O . PHE A 1 128 ? -3.061 34.469 16.203 1 73.69 128 PHE A O 1
ATOM 1026 N N . ASP A 1 129 ? -1.935 34.312 18.219 1 76.56 129 ASP A N 1
ATOM 1027 C CA . ASP A 1 129 ? -0.667 34.5 17.516 1 76.56 129 ASP A CA 1
ATOM 1028 C C . ASP A 1 129 ? -0.023 33.125 17.203 1 76.56 129 ASP A C 1
ATOM 1030 O O . ASP A 1 129 ? -0.283 32.156 17.891 1 76.56 129 ASP A O 1
ATOM 1034 N N . TYR A 1 130 ? 0.759 33.188 16.125 1 84.62 130 TYR A N 1
ATOM 1035 C CA . TYR A 1 130 ? 1.604 32.031 15.922 1 84.62 130 TYR A CA 1
ATOM 1036 C C . TYR A 1 130 ? 2.65 31.891 17.016 1 84.62 130 TYR A C 1
ATOM 1038 O O . TYR A 1 130 ? 3.238 32.906 17.438 1 84.62 130 TYR A O 1
ATOM 1046 N N . PRO A 1 131 ? 2.832 30.719 17.516 1 85 131 PRO A N 1
ATOM 1047 C CA . PRO A 1 131 ? 3.908 30.547 18.5 1 85 131 PRO A CA 1
ATOM 1048 C C . PRO A 1 131 ? 5.293 30.797 17.906 1 85 131 PRO A C 1
ATOM 1050 O O . PRO A 1 131 ? 5.457 30.75 16.688 1 85 131 PRO A O 1
ATOM 1053 N N . PRO A 1 132 ? 6.227 31.078 18.797 1 85.94 132 PRO A N 1
ATOM 1054 C CA . PRO A 1 132 ? 7.582 31.344 18.328 1 85.94 132 PRO A CA 1
ATOM 1055 C C . PRO A 1 132 ? 8.164 30.203 17.5 1 85.94 132 PRO A C 1
ATOM 1057 O O . PRO A 1 132 ? 8.961 30.453 16.578 1 85.94 132 PRO A O 1
ATOM 1060 N N . GLU A 1 133 ? 7.734 29.078 17.734 1 91 133 GLU A N 1
ATOM 1061 C CA . GLU A 1 133 ? 8.227 27.891 17.031 1 91 133 GLU A CA 1
ATOM 1062 C C . GLU A 1 133 ? 7.84 27.922 15.555 1 91 133 GLU A C 1
ATOM 1064 O O . GLU A 1 133 ? 8.453 27.25 14.734 1 91 133 GLU A O 1
ATOM 1069 N N . ILE A 1 134 ? 6.875 28.641 15.297 1 91.62 134 ILE A N 1
ATOM 1070 C CA . ILE A 1 134 ? 6.434 28.812 13.922 1 91.62 134 ILE A CA 1
ATOM 1071 C C . ILE A 1 134 ? 6.988 30.125 13.359 1 91.62 134 ILE A C 1
ATOM 1073 O O . ILE A 1 134 ? 7.52 30.156 12.25 1 91.62 134 ILE A O 1
ATOM 1077 N N . MET A 1 135 ? 6.934 31.141 14.188 1 90.38 135 MET A N 1
ATOM 1078 C CA . MET A 1 135 ? 7.301 32.469 13.742 1 90.38 135 MET A CA 1
ATOM 1079 C C . MET A 1 135 ? 8.773 32.531 13.344 1 90.38 135 MET A C 1
ATOM 1081 O O . MET A 1 135 ? 9.109 33.125 12.305 1 90.38 135 MET A O 1
ATOM 1085 N N . ASP A 1 136 ? 9.594 31.969 14.102 1 92.88 136 ASP A N 1
ATOM 1086 C CA . ASP A 1 136 ? 11.031 32.031 13.844 1 92.88 136 ASP A CA 1
ATOM 1087 C C . ASP A 1 136 ? 11.375 31.406 12.5 1 92.88 136 ASP A C 1
ATOM 1089 O O . ASP A 1 136 ? 12 32.031 11.648 1 92.88 136 ASP A O 1
ATOM 1093 N N . PRO A 1 137 ? 10.898 30.266 12.305 1 95.12 137 PRO A N 1
ATOM 1094 C CA . PRO A 1 137 ? 11.211 29.672 11 1 95.12 137 PRO A CA 1
ATOM 1095 C C . PRO A 1 137 ? 10.508 30.375 9.844 1 95.12 137 PRO A C 1
ATOM 1097 O O . PRO A 1 137 ? 11 30.359 8.719 1 95.12 137 PRO A O 1
ATOM 1100 N N . LEU A 1 138 ? 9.445 30.953 10.102 1 94.69 138 LEU A N 1
ATOM 1101 C CA . LEU A 1 138 ? 8.742 31.719 9.078 1 94.69 138 LEU A CA 1
ATOM 1102 C C . LEU A 1 138 ? 9.625 32.844 8.523 1 94.69 138 LEU A C 1
ATOM 1104 O O . LEU A 1 138 ? 9.734 33 7.309 1 94.69 138 LEU A O 1
ATOM 1108 N N . TYR A 1 139 ? 10.305 33.5 9.367 1 95.38 139 TYR A N 1
ATOM 1109 C CA . TYR A 1 139 ? 11.133 34.625 8.977 1 95.38 139 TYR A CA 1
ATOM 1110 C C . TYR A 1 139 ? 12.445 34.156 8.359 1 95.38 139 TYR A C 1
ATOM 1112 O O . TYR A 1 139 ? 13.18 34.969 7.77 1 95.38 139 TYR A O 1
ATOM 1120 N N . LYS A 1 140 ? 12.703 32.938 8.438 1 96.94 140 LYS A N 1
ATOM 1121 C CA . LYS A 1 140 ? 13.922 32.375 7.859 1 96.94 140 LYS A CA 1
ATOM 1122 C C . LYS A 1 140 ? 13.633 31.656 6.547 1 96.94 140 LYS A C 1
ATOM 1124 O O . LYS A 1 140 ? 14.539 31.156 5.895 1 96.94 140 LYS A O 1
ATOM 1129 N N . SER A 1 141 ? 12.359 31.594 6.211 1 98.12 141 SER A N 1
ATOM 1130 C CA . SER A 1 141 ? 11.938 30.875 5.004 1 98.12 141 SER A CA 1
ATOM 1131 C C . SER A 1 141 ? 12.148 31.734 3.76 1 98.12 141 SER A C 1
ATOM 1133 O O . SER A 1 141 ? 12.297 32.969 3.857 1 98.12 141 SER A O 1
ATOM 1135 N N . ARG A 1 142 ? 12.32 31.141 2.594 1 98.06 142 ARG A N 1
ATOM 1136 C CA . ARG A 1 142 ? 12.391 31.812 1.306 1 98.06 142 ARG A CA 1
ATOM 1137 C C . ARG A 1 142 ? 11 31.984 0.7 1 98.06 142 ARG A C 1
ATOM 1139 O O . ARG A 1 142 ? 10.742 32.969 -0.014 1 98.06 142 ARG A O 1
ATOM 1146 N N . THR A 1 143 ? 10.195 31 0.982 1 98.75 143 THR A N 1
ATOM 1147 C CA . THR A 1 143 ? 8.828 31 0.462 1 98.75 143 THR A CA 1
ATOM 1148 C C . THR A 1 143 ? 7.824 30.719 1.574 1 98.75 143 THR A C 1
ATOM 1150 O O . THR A 1 143 ? 8.086 29.891 2.457 1 98.75 143 THR A O 1
ATOM 1153 N N . VAL A 1 144 ? 6.742 31.422 1.51 1 98.38 144 VAL A N 1
ATOM 1154 C CA . VAL A 1 144 ? 5.633 31.219 2.434 1 98.38 144 VAL A CA 1
ATOM 1155 C C . VAL A 1 144 ? 4.32 31.125 1.655 1 98.38 144 VAL A C 1
ATOM 1157 O O . VAL A 1 144 ? 3.947 32.062 0.956 1 98.38 144 VAL A O 1
ATOM 1160 N N . MET A 1 145 ? 3.66 30 1.775 1 98.56 145 MET A N 1
ATOM 1161 C CA . MET A 1 145 ? 2.365 29.781 1.134 1 98.56 145 MET A CA 1
ATOM 1162 C C . MET A 1 145 ? 1.299 29.438 2.166 1 98.56 145 MET A C 1
ATOM 1164 O O . MET A 1 145 ? 1.43 28.453 2.891 1 98.56 145 MET A O 1
ATOM 1168 N N . GLU A 1 146 ? 0.268 30.219 2.225 1 97.25 146 GLU A N 1
ATOM 1169 C CA . GLU A 1 146 ? -0.76 30 3.236 1 97.25 146 GLU A CA 1
ATOM 1170 C C . GLU A 1 146 ? -2.141 29.875 2.602 1 97.25 146 GLU A C 1
ATOM 1172 O O . GLU A 1 146 ? -2.469 30.594 1.661 1 97.25 146 GLU A O 1
ATOM 1177 N N . ILE A 1 147 ? -2.855 28.891 3.062 1 97.62 147 ILE A N 1
ATOM 1178 C CA . ILE A 1 147 ? -4.293 28.781 2.836 1 97.62 147 ILE A CA 1
ATOM 1179 C C . ILE A 1 147 ? -5.043 29.062 4.137 1 97.62 147 ILE A C 1
ATOM 1181 O O . ILE A 1 147 ? -4.621 28.625 5.211 1 97.62 147 ILE A O 1
ATOM 1185 N N . SER A 1 148 ? -6.125 29.812 4.047 1 95.06 148 SER A N 1
ATOM 1186 C CA . SER A 1 148 ? -6.844 30.078 5.289 1 95.06 148 SER A CA 1
ATOM 1187 C C . SER A 1 148 ? -8.336 30.25 5.039 1 95.06 148 SER A C 1
ATOM 1189 O O . SER A 1 148 ? -8.734 30.891 4.059 1 95.06 148 SER A O 1
ATOM 1191 N N . SER A 1 149 ? -9.086 29.672 5.91 1 95 149 SER A N 1
ATOM 1192 C CA . SER A 1 149 ? -10.523 29.906 5.965 1 95 149 SER A CA 1
ATOM 1193 C C . SER A 1 149 ? -10.914 30.656 7.234 1 95 149 SER A C 1
ATOM 1195 O O . SER A 1 149 ? -12.102 30.797 7.531 1 95 149 SER A O 1
ATOM 1197 N N . ILE A 1 150 ? -9.914 31.125 7.914 1 91.19 150 ILE A N 1
ATOM 1198 C CA . ILE A 1 150 ? -10.148 31.891 9.125 1 91.19 150 ILE A CA 1
ATOM 1199 C C . ILE A 1 150 ? -9.391 33.219 9.047 1 91.19 150 ILE A C 1
ATOM 1201 O O . ILE A 1 150 ? -8.391 33.312 8.328 1 91.19 150 ILE A O 1
ATOM 1205 N N . PHE A 1 151 ? -9.883 34.188 9.781 1 89.06 151 PHE A N 1
ATOM 1206 C CA . PHE 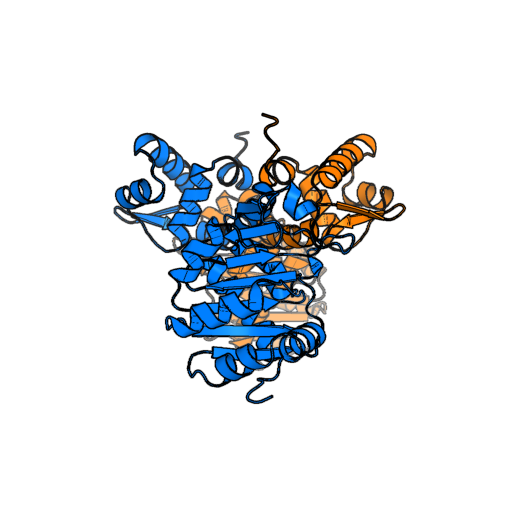A 1 151 ? -9.227 35.469 9.852 1 89.06 151 PHE A CA 1
ATOM 1207 C C . PHE A 1 151 ? -8.438 35.625 11.148 1 89.06 151 PHE A C 1
ATOM 1209 O O . PHE A 1 151 ? -9.008 35.562 12.242 1 89.06 151 PHE A O 1
ATOM 1216 N N . ARG A 1 152 ? -7.137 35.688 11 1 81.69 152 ARG A N 1
ATOM 1217 C CA . ARG A 1 152 ? -6.273 35.969 12.141 1 81.69 152 ARG A CA 1
ATOM 1218 C C . ARG A 1 152 ? -5.895 37.438 12.195 1 81.69 152 ARG A C 1
ATOM 1220 O O . ARG A 1 152 ? -5.387 38 11.219 1 81.69 152 ARG A O 1
ATOM 1227 N N . PRO A 1 153 ? -6.109 38.094 13.281 1 76.88 153 PRO A N 1
ATOM 1228 C CA . PRO A 1 153 ? -5.859 39.531 13.375 1 76.88 153 PRO A CA 1
ATOM 1229 C C . PRO A 1 153 ? -4.41 39.906 13.062 1 76.88 153 PRO A C 1
ATOM 1231 O O . PRO A 1 153 ? -4.145 40.969 12.539 1 76.88 153 PRO A O 1
ATOM 1234 N N . GLY A 1 154 ? -3.477 39.188 13.328 1 75.94 154 GLY A N 1
ATOM 1235 C CA . GLY A 1 154 ? -2.082 39.469 13.039 1 75.94 154 GLY A CA 1
ATOM 1236 C C . GLY A 1 154 ? -1.683 39.156 11.617 1 75.94 154 GLY A C 1
ATOM 1237 O O . GLY A 1 154 ? -0.571 39.469 11.188 1 75.94 154 GLY A O 1
ATOM 1238 N N . TYR A 1 155 ? -2.596 38.75 10.766 1 76.31 155 TYR A N 1
ATOM 1239 C CA . TYR A 1 155 ? -2.346 38.25 9.422 1 76.31 155 TYR A CA 1
ATOM 1240 C C . TYR A 1 155 ? -1.84 39.375 8.516 1 76.31 155 TYR A C 1
ATOM 1242 O O . TYR A 1 155 ? -0.765 39.25 7.922 1 76.31 155 TYR A O 1
ATOM 1250 N N . PRO A 1 156 ? -2.598 40.375 8.555 1 76.69 156 PRO A N 1
ATOM 1251 C CA . PRO A 1 156 ? -2.26 41.375 7.535 1 76.69 156 PRO A CA 1
ATOM 1252 C C . PRO A 1 156 ? -0.855 41.938 7.715 1 76.69 156 PRO A C 1
ATOM 1254 O O . PRO A 1 156 ? -0.087 42 6.75 1 76.69 156 PRO A O 1
ATOM 1257 N N . SER A 1 157 ? -0.515 42.219 8.898 1 87.31 157 SER A N 1
ATOM 1258 C CA . SER A 1 157 ? 0.784 42.844 9.156 1 87.31 157 SER A CA 1
ATOM 1259 C C . SER A 1 157 ? 1.911 41.812 9.031 1 87.31 157 SER A C 1
ATOM 1261 O O . SER A 1 157 ? 3 42.156 8.555 1 87.31 157 SER A O 1
ATOM 1263 N N . LEU A 1 158 ? 1.625 40.688 9.305 1 91.75 158 LEU A N 1
ATOM 1264 C CA . LEU A 1 158 ? 2.639 39.625 9.289 1 91.75 158 LEU A CA 1
ATOM 1265 C C . LEU A 1 158 ? 3.088 39.344 7.867 1 91.75 158 LEU A C 1
ATOM 1267 O O . LEU A 1 158 ? 4.281 39.406 7.562 1 91.75 158 LEU A O 1
ATOM 1271 N N . TYR A 1 159 ? 2.201 39.094 6.957 1 94.19 159 TYR A N 1
ATOM 1272 C CA . TYR A 1 159 ? 2.545 38.656 5.609 1 94.19 159 TYR A CA 1
ATOM 1273 C C . TYR A 1 159 ? 3.125 39.812 4.789 1 94.19 159 TYR A C 1
ATOM 1275 O O . TYR A 1 159 ? 3.996 39.594 3.941 1 94.19 159 TYR A O 1
ATOM 1283 N N . LEU A 1 160 ? 2.566 41.031 5.09 1 95.62 160 LEU A N 1
ATOM 1284 C CA . LEU A 1 160 ? 3.184 42.188 4.469 1 95.62 160 LEU A CA 1
ATOM 1285 C C . LEU A 1 160 ? 4.633 42.344 4.914 1 95.62 160 LEU A C 1
ATOM 1287 O O . LEU A 1 160 ? 5.516 42.594 4.094 1 95.62 160 LEU A O 1
ATOM 1291 N N . ASP A 1 161 ? 4.871 42.188 6.156 1 96.06 161 ASP A N 1
ATOM 1292 C CA . ASP A 1 161 ? 6.219 42.281 6.707 1 96.06 161 ASP A CA 1
ATOM 1293 C C . ASP A 1 161 ? 7.137 41.25 6.09 1 96.06 161 ASP A C 1
ATOM 1295 O O . ASP A 1 161 ? 8.281 41.531 5.734 1 96.06 161 ASP A O 1
ATOM 1299 N N . LEU A 1 162 ? 6.672 40.031 5.977 1 97.19 162 LEU A N 1
ATOM 1300 C CA . LEU A 1 162 ? 7.445 38.969 5.363 1 97.19 162 LEU A CA 1
ATOM 1301 C C . LEU A 1 162 ? 7.824 39.312 3.93 1 97.19 162 LEU A C 1
ATOM 1303 O O . LEU A 1 162 ? 8.977 39.125 3.525 1 97.19 162 LEU A O 1
ATOM 1307 N N . ALA A 1 163 ? 6.867 39.812 3.201 1 97.56 163 ALA A N 1
ATOM 1308 C CA . ALA A 1 163 ? 7.109 40.188 1.812 1 97.56 163 ALA A CA 1
ATOM 1309 C C . ALA A 1 163 ? 8.141 41.312 1.723 1 97.56 163 ALA A C 1
ATOM 1311 O O . ALA A 1 163 ? 9.016 41.312 0.85 1 97.56 163 ALA A O 1
ATOM 1312 N N . LYS A 1 164 ? 8.047 42.25 2.621 1 97.31 164 LYS A N 1
ATOM 1313 C CA . LYS A 1 164 ? 8.977 43.375 2.65 1 97.31 164 LYS A CA 1
ATOM 1314 C C . LYS A 1 164 ? 10.406 42.906 2.908 1 97.31 164 LYS A C 1
ATOM 1316 O O . LYS A 1 164 ? 11.359 43.562 2.488 1 97.31 164 LYS A O 1
ATOM 1321 N N . ARG A 1 165 ? 10.531 41.844 3.461 1 96.81 165 ARG A N 1
ATOM 1322 C CA . ARG A 1 165 ? 11.852 41.312 3.773 1 96.81 165 ARG A CA 1
ATOM 1323 C C . ARG A 1 165 ? 12.375 40.438 2.623 1 96.81 165 ARG A C 1
ATOM 1325 O O . ARG A 1 165 ? 13.43 39.812 2.74 1 96.81 165 ARG A O 1
ATOM 1332 N N . GLY A 1 166 ? 11.594 40.344 1.591 1 97.06 166 GLY A N 1
ATOM 1333 C CA . GLY A 1 166 ? 12.062 39.688 0.383 1 97.06 166 GLY A CA 1
ATOM 1334 C C . GLY A 1 166 ? 11.586 38.25 0.269 1 97.06 166 GLY A C 1
ATOM 1335 O O . GLY A 1 166 ? 11.969 37.531 -0.659 1 97.06 166 GLY A O 1
ATOM 1336 N N . ILE A 1 167 ? 10.789 37.812 1.213 1 98.19 167 ILE A N 1
ATOM 1337 C CA . ILE A 1 167 ? 10.25 36.469 1.188 1 98.19 167 ILE A CA 1
ATOM 1338 C C . ILE A 1 167 ? 9.109 36.406 0.177 1 98.19 167 ILE A C 1
ATOM 1340 O O . ILE A 1 167 ? 8.273 37.312 0.097 1 98.19 167 ILE A O 1
ATOM 1344 N N . GLU A 1 168 ? 9.109 35.312 -0.689 1 98.62 168 GLU A N 1
ATOM 1345 C CA . GLU A 1 168 ? 7.988 35.094 -1.598 1 98.62 168 GLU A CA 1
ATOM 1346 C C . GLU A 1 168 ? 6.742 34.656 -0.839 1 98.62 168 GLU A C 1
ATOM 1348 O O . GLU A 1 168 ? 6.746 33.594 -0.206 1 98.62 168 GLU A O 1
ATOM 1353 N N . VAL A 1 169 ? 5.691 35.469 -0.905 1 98.25 169 VAL A N 1
ATOM 1354 C CA . VAL A 1 169 ? 4.5 35.156 -0.11 1 98.25 169 VAL A CA 1
ATOM 1355 C C . VAL A 1 169 ? 3.299 34.969 -1.03 1 98.25 169 VAL A C 1
ATOM 1357 O O . VAL A 1 169 ? 3.027 35.812 -1.896 1 98.25 169 VAL A O 1
ATOM 1360 N N . SER A 1 170 ? 2.646 33.844 -0.886 1 98.44 170 SER A N 1
ATOM 1361 C CA . SER A 1 170 ? 1.397 33.562 -1.593 1 98.44 170 SER A CA 1
ATOM 1362 C C . SER A 1 170 ? 0.284 33.188 -0.624 1 98.44 170 SER A C 1
ATOM 1364 O O . SER A 1 170 ? 0.453 32.281 0.201 1 98.44 170 SER A O 1
ATOM 1366 N N . LEU A 1 171 ? -0.818 33.844 -0.727 1 97.75 171 LEU A N 1
ATOM 1367 C CA . LEU A 1 171 ? -1.956 33.625 0.152 1 97.75 171 LEU A CA 1
ATOM 1368 C C . LEU A 1 171 ? -3.178 33.188 -0.647 1 97.75 171 LEU A C 1
ATOM 1370 O O . LEU A 1 171 ? -3.498 33.781 -1.678 1 97.75 171 LEU A O 1
ATOM 1374 N N . VAL A 1 172 ? -3.754 32.094 -0.232 1 98.31 172 VAL A N 1
ATOM 1375 C CA . VAL A 1 172 ? -5.066 31.672 -0.713 1 98.31 172 VAL A CA 1
ATOM 1376 C C . VAL A 1 172 ? -6.094 31.812 0.409 1 98.31 172 VAL A C 1
ATOM 1378 O O . VAL A 1 172 ? -6.027 31.094 1.407 1 98.31 172 VAL A O 1
ATOM 1381 N N . LEU A 1 173 ? -7.059 32.719 0.221 1 97.25 173 LEU A N 1
ATOM 1382 C CA . LEU A 1 173 ? -8.055 32.969 1.254 1 97.25 173 LEU A CA 1
ATOM 1383 C C . LEU A 1 173 ? -9.461 32.688 0.743 1 97.25 173 LEU A C 1
ATOM 1385 O O . LEU A 1 173 ? -9.766 32.906 -0.43 1 97.25 173 LEU A O 1
ATOM 1389 N N . GLU A 1 174 ? -10.258 32.125 1.602 1 97.19 174 GLU A N 1
ATOM 1390 C CA . GLU A 1 174 ? -11.68 32.062 1.27 1 97.19 174 GLU A CA 1
ATOM 1391 C C . GLU A 1 174 ? -12.25 33.469 1.03 1 97.19 174 GLU A C 1
ATOM 1393 O O . GLU A 1 174 ? -11.789 34.438 1.627 1 97.19 174 GLU A O 1
ATOM 1398 N N . ARG A 1 175 ? -13.281 33.594 0.249 1 96.19 175 ARG A N 1
ATOM 1399 C CA . ARG A 1 175 ? -13.812 34.875 -0.206 1 96.19 175 ARG A CA 1
ATOM 1400 C C . ARG A 1 175 ? -14.164 35.75 0.977 1 96.19 175 ARG A C 1
ATOM 1402 O O . ARG A 1 175 ? -13.781 36.938 1.012 1 96.19 175 ARG A O 1
ATOM 1409 N N . GLN A 1 176 ? -14.852 35.219 1.947 1 95.12 176 GLN A N 1
ATOM 1410 C CA . GLN A 1 176 ? -15.281 36.031 3.082 1 95.12 176 GLN A CA 1
ATOM 1411 C C . GLN A 1 176 ? -14.086 36.562 3.869 1 95.12 176 GLN A C 1
ATOM 1413 O O . GLN A 1 176 ? -14.117 37.656 4.379 1 95.12 176 GLN A O 1
ATOM 1418 N N . ILE A 1 177 ? -13.109 35.75 3.943 1 94.69 177 ILE A N 1
ATOM 1419 C CA . ILE A 1 177 ? -11.891 36.125 4.652 1 94.69 177 ILE A CA 1
ATOM 1420 C C . ILE A 1 177 ? -11.156 37.219 3.855 1 94.69 177 ILE A C 1
ATOM 1422 O O . ILE A 1 177 ? -10.688 38.219 4.426 1 94.69 177 ILE A O 1
ATOM 1426 N N . CYS A 1 178 ? -11.07 37.062 2.592 1 94.94 178 CYS A N 1
ATOM 1427 C CA . CYS A 1 178 ? -10.422 38 1.709 1 94.94 178 CYS A CA 1
ATOM 1428 C C . CYS A 1 178 ? -11.117 39.375 1.761 1 94.94 178 CYS A C 1
ATOM 1430 O O . CYS A 1 178 ? -10.469 40.406 1.85 1 94.94 178 CYS A O 1
ATOM 1432 N N . GLU A 1 179 ? -12.414 39.312 1.723 1 95.25 179 GLU A N 1
ATOM 1433 C CA . GLU A 1 179 ? -13.211 40.531 1.771 1 95.25 179 GLU A CA 1
ATOM 1434 C C . GLU A 1 179 ? -12.992 41.281 3.082 1 95.25 179 GLU A C 1
ATOM 1436 O O . GLU A 1 179 ? -12.852 42.531 3.086 1 95.25 179 GLU A O 1
ATOM 1441 N N . LYS A 1 180 ? -12.953 40.531 4.121 1 94.75 180 LYS A N 1
ATOM 1442 C CA . LYS A 1 180 ? -12.68 41.156 5.422 1 94.75 180 LYS A CA 1
ATOM 1443 C C . LYS A 1 180 ? -11.281 41.75 5.465 1 94.75 180 LYS A C 1
ATOM 1445 O O . LYS A 1 180 ? -11.094 42.875 5.98 1 94.75 180 LYS A O 1
ATOM 1450 N N . LEU A 1 181 ? -10.359 41.031 4.965 1 93.25 181 LEU A N 1
ATOM 1451 C CA . LEU A 1 181 ? -8.984 41.5 4.902 1 93.25 181 LEU A CA 1
ATOM 1452 C C . LEU A 1 181 ? -8.891 42.812 4.125 1 93.25 181 LEU A C 1
ATOM 1454 O O . LEU A 1 181 ? -8.273 43.781 4.59 1 93.25 181 LEU A O 1
ATOM 1458 N N . ILE A 1 182 ? -9.547 42.906 3.031 1 93.75 182 ILE A N 1
ATOM 1459 C CA . ILE A 1 182 ? -9.508 44.062 2.17 1 93.75 182 ILE A CA 1
ATOM 1460 C C . ILE A 1 182 ? -10.234 45.219 2.848 1 93.75 182 ILE A C 1
ATOM 1462 O O . ILE A 1 182 ? -9.758 46.375 2.822 1 93.75 182 ILE A O 1
ATOM 1466 N N . SER A 1 183 ? -11.297 44.906 3.408 1 94.56 183 SER A N 1
ATOM 1467 C CA . SER A 1 183 ? -12.109 45.969 4.035 1 94.56 183 SER A CA 1
ATOM 1468 C C . SER A 1 183 ? -11.391 46.562 5.234 1 94.56 183 SER A C 1
ATOM 1470 O O . SER A 1 183 ? -11.328 47.781 5.375 1 94.56 183 SER A O 1
ATOM 1472 N N . ASP A 1 184 ? -10.781 45.75 6.066 1 93.69 184 ASP A N 1
ATOM 1473 C CA . ASP A 1 184 ? -10.227 46.188 7.34 1 93.69 184 ASP A CA 1
ATOM 1474 C C . ASP A 1 184 ? -8.789 46.688 7.172 1 93.69 184 ASP A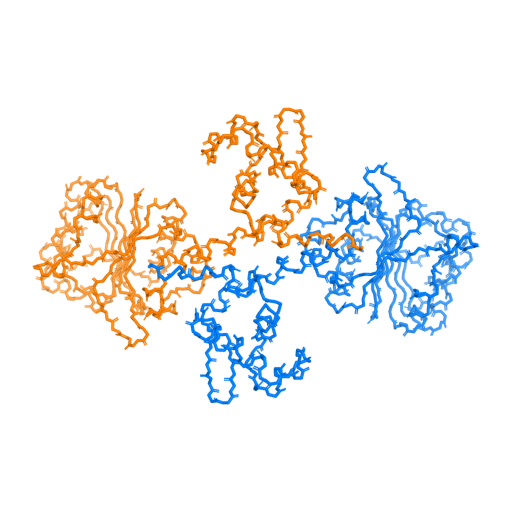 C 1
ATOM 1476 O O . ASP A 1 184 ? -8.305 47.5 7.977 1 93.69 184 ASP A O 1
ATOM 1480 N N . TYR A 1 185 ? -8.164 46.188 6.184 1 93.75 185 TYR A N 1
ATOM 1481 C CA . TYR A 1 185 ? -6.746 46.5 6.023 1 93.75 185 TYR A CA 1
ATOM 1482 C C . TYR A 1 185 ? -6.426 46.844 4.578 1 93.75 185 TYR A C 1
ATOM 1484 O O . TYR A 1 185 ? -5.457 46.344 4.004 1 93.75 185 TYR A O 1
ATOM 1492 N N . ARG A 1 186 ? -7.203 47.719 4.031 1 94.25 186 ARG A N 1
ATOM 1493 C CA . ARG A 1 186 ? -7.145 48.062 2.607 1 94.25 186 ARG A CA 1
ATOM 1494 C C . ARG A 1 186 ? -5.762 48.562 2.221 1 94.25 186 ARG A C 1
ATOM 1496 O O . ARG A 1 186 ? -5.207 48.156 1.199 1 94.25 186 ARG A O 1
ATOM 1503 N N . ALA A 1 187 ? -5.164 49.438 3.051 1 94.31 187 ALA A N 1
ATOM 1504 C CA . ALA A 1 187 ? -3.865 50.031 2.74 1 94.31 187 ALA A CA 1
ATOM 1505 C C . ALA A 1 187 ? -2.771 48.969 2.703 1 94.31 187 ALA A C 1
ATOM 1507 O O . ALA A 1 187 ? -1.943 48.969 1.788 1 94.31 187 ALA A O 1
ATOM 1508 N N . ASP A 1 188 ? -2.783 48.156 3.645 1 94.44 188 ASP A N 1
ATOM 1509 C CA . ASP A 1 188 ? -1.802 47.062 3.719 1 94.44 188 ASP A CA 1
ATOM 1510 C C . ASP A 1 188 ? -1.938 46.125 2.531 1 94.44 188 ASP A C 1
ATOM 1512 O O . ASP A 1 188 ? -0.938 45.688 1.965 1 94.44 188 ASP A O 1
ATOM 1516 N N . VAL A 1 189 ? -3.176 45.812 2.156 1 95.56 189 VAL A N 1
ATOM 1517 C CA . VAL A 1 189 ? -3.443 44.906 1.056 1 95.56 189 VAL A CA 1
ATOM 1518 C C . VAL A 1 189 ? -2.957 45.5 -0.258 1 95.56 189 VAL A C 1
ATOM 1520 O O . VAL A 1 189 ? -2.354 44.812 -1.082 1 95.56 189 VAL A O 1
ATOM 1523 N N . LYS A 1 190 ? -3.236 46.75 -0.424 1 95.88 190 LYS A N 1
ATOM 1524 C CA . LYS A 1 190 ? -2.779 47.438 -1.629 1 95.88 190 LYS A CA 1
ATOM 1525 C C . LYS A 1 190 ? -1.259 47.406 -1.75 1 95.88 190 LYS A C 1
ATOM 1527 O O . LYS A 1 190 ? -0.727 47.125 -2.832 1 95.88 190 LYS A O 1
ATOM 1532 N N . GLU A 1 191 ? -0.65 47.688 -0.659 1 96.25 191 GLU A N 1
ATOM 1533 C CA . GLU A 1 191 ? 0.808 47.625 -0.651 1 96.25 191 GLU A CA 1
ATOM 1534 C C . GLU A 1 191 ? 1.298 46.219 -0.974 1 96.25 191 GLU A C 1
ATOM 1536 O O . GLU A 1 191 ? 2.242 46.031 -1.747 1 96.25 191 GLU A O 1
ATOM 1541 N N . PHE A 1 192 ? 0.697 45.219 -0.377 1 96.44 192 PHE A N 1
ATOM 1542 C CA . PHE A 1 192 ? 1.019 43.812 -0.595 1 96.44 192 PHE A CA 1
ATOM 1543 C C . PHE A 1 192 ? 0.881 43.469 -2.068 1 96.44 192 PHE A C 1
ATOM 1545 O O . PHE A 1 192 ? 1.776 42.844 -2.646 1 96.44 192 PHE A O 1
ATOM 1552 N N . LEU A 1 193 ? -0.19 43.906 -2.705 1 96.75 193 LEU A N 1
ATOM 1553 C CA . LEU A 1 193 ? -0.492 43.562 -4.09 1 96.75 193 LEU A CA 1
ATOM 1554 C C . LEU A 1 193 ? 0.495 44.25 -5.043 1 96.75 193 LEU A C 1
ATOM 1556 O O . LEU A 1 193 ? 0.68 43.781 -6.172 1 96.75 193 LEU A O 1
ATOM 1560 N N . ASN A 1 194 ? 1.102 45.281 -4.574 1 96.5 194 ASN A N 1
ATOM 1561 C CA . ASN A 1 194 ? 2.027 46.031 -5.418 1 96.5 194 ASN A CA 1
ATOM 1562 C C . ASN A 1 194 ? 3.434 45.438 -5.375 1 96.5 194 ASN A C 1
ATOM 1564 O O . ASN A 1 194 ? 4.312 45.875 -6.133 1 96.5 194 ASN A O 1
ATOM 1568 N N . MET A 1 195 ? 3.615 44.531 -4.531 1 96.94 195 MET A N 1
ATOM 1569 C CA . MET A 1 195 ? 4.926 43.906 -4.426 1 96.94 195 MET A CA 1
ATOM 1570 C C . MET A 1 195 ? 5.051 42.75 -5.418 1 96.94 195 MET A C 1
ATOM 1572 O O . MET A 1 195 ? 4.098 42 -5.625 1 96.94 195 MET A O 1
ATOM 1576 N N . GLU A 1 196 ? 6.223 42.531 -5.965 1 97.06 196 GLU A N 1
ATOM 1577 C CA . GLU A 1 196 ? 6.453 41.531 -6.988 1 97.06 196 GLU A CA 1
ATOM 1578 C C . GLU A 1 196 ? 6.441 40.125 -6.391 1 97.06 196 GLU A C 1
ATOM 1580 O O . GLU A 1 196 ? 6.07 39.156 -7.066 1 97.06 196 GLU A O 1
ATOM 1585 N N . ASN A 1 197 ? 6.852 40.031 -5.145 1 98.25 197 ASN A N 1
ATOM 1586 C CA . ASN A 1 197 ? 7.004 38.719 -4.512 1 98.25 197 ASN A CA 1
ATOM 1587 C C . ASN A 1 197 ? 5.801 38.375 -3.633 1 98.25 197 ASN A C 1
ATOM 1589 O O . ASN A 1 197 ? 5.895 37.531 -2.742 1 98.25 197 ASN A O 1
ATOM 1593 N N . ALA A 1 198 ? 4.68 39.094 -3.777 1 97.75 198 ALA A N 1
ATOM 1594 C CA . ALA A 1 198 ? 3.482 38.875 -2.969 1 97.75 198 ALA A CA 1
ATOM 1595 C C . ALA A 1 198 ? 2.266 38.625 -3.852 1 97.75 198 ALA A C 1
ATOM 1597 O O . ALA A 1 198 ? 2.004 39.344 -4.797 1 97.75 198 ALA A O 1
ATOM 1598 N N . HIS A 1 199 ? 1.594 37.5 -3.574 1 98.31 199 HIS A N 1
ATOM 1599 C CA . HIS A 1 199 ? 0.436 37.125 -4.371 1 98.31 199 HIS A CA 1
ATOM 1600 C C . HIS A 1 199 ? -0.75 36.75 -3.479 1 98.31 199 HIS A C 1
ATOM 1602 O O . HIS A 1 199 ? -0.591 36.062 -2.475 1 98.31 199 HIS A O 1
ATOM 1608 N N . LEU A 1 200 ? -1.858 37.281 -3.83 1 97.75 200 LEU A N 1
ATOM 1609 C CA . LEU A 1 200 ? -3.098 37.062 -3.1 1 97.75 200 LEU A CA 1
ATOM 1610 C C . LEU A 1 200 ? -4.141 36.406 -4.004 1 97.75 200 LEU A C 1
ATOM 1612 O O . LEU A 1 200 ? -4.387 36.875 -5.117 1 97.75 200 LEU A O 1
ATOM 1616 N N . PHE A 1 201 ? -4.648 35.281 -3.521 1 98.44 201 PHE A N 1
ATOM 1617 C CA . PHE A 1 201 ? -5.691 34.562 -4.254 1 98.44 201 PHE A CA 1
ATOM 1618 C C . PHE A 1 201 ? -6.949 34.438 -3.408 1 98.44 201 PHE A C 1
ATOM 1620 O O . PHE A 1 201 ? -6.871 34.25 -2.191 1 98.44 201 PHE A O 1
ATOM 1627 N N . VAL A 1 202 ? -8.094 34.5 -4.102 1 98.25 202 VAL A N 1
ATOM 1628 C CA . VAL A 1 202 ? -9.375 34.312 -3.438 1 98.25 202 VAL A CA 1
ATOM 1629 C C . VAL A 1 202 ? -10.039 33.031 -3.953 1 98.25 202 VAL A C 1
ATOM 1631 O O . VAL A 1 202 ? -10.086 32.812 -5.164 1 98.25 202 VAL A O 1
ATOM 1634 N N . CYS A 1 203 ? -10.398 32.219 -3.037 1 97.88 203 CYS A N 1
ATOM 1635 C CA . CYS A 1 203 ? -11.031 30.953 -3.355 1 97.88 203 CYS A CA 1
ATOM 1636 C C . CYS A 1 203 ? -12.539 31.031 -3.17 1 97.88 203 CYS A C 1
ATOM 1638 O O . CYS A 1 203 ? -13.023 31.328 -2.072 1 97.88 203 CYS A O 1
ATOM 1640 N N . ASP A 1 204 ? -13.25 30.672 -4.199 1 94.5 204 ASP A N 1
ATOM 1641 C CA . ASP A 1 204 ? -14.703 30.719 -4.129 1 94.5 204 ASP A CA 1
ATOM 1642 C C . ASP A 1 204 ? -15.273 29.406 -3.604 1 94.5 204 ASP A C 1
ATOM 1644 O O . ASP A 1 204 ? -16.453 29.344 -3.232 1 94.5 204 ASP A O 1
ATOM 1648 N N . HIS A 1 205 ? -14.461 28.391 -3.582 1 94.56 205 HIS A N 1
ATOM 1649 C CA . HIS A 1 205 ? -14.859 27.125 -2.992 1 94.56 205 HIS A CA 1
ATOM 1650 C C . HIS A 1 205 ? -14.57 27.094 -1.497 1 94.56 205 HIS A C 1
ATOM 1652 O O . HIS A 1 205 ? -13.672 27.797 -1.021 1 94.56 205 HIS A O 1
ATOM 1658 N N . LYS A 1 206 ? -15.344 26.344 -0.847 1 94.62 206 LYS A N 1
ATOM 1659 C CA . LYS A 1 206 ? -15.156 26.234 0.598 1 94.62 206 LYS A CA 1
ATOM 1660 C C . LYS A 1 206 ? -13.82 25.594 0.938 1 94.62 206 LYS A C 1
ATOM 1662 O O . LYS A 1 206 ? -13.5 24.516 0.431 1 94.62 206 LYS A O 1
ATOM 1667 N N . ILE A 1 207 ? -13.023 26.281 1.676 1 95.75 207 ILE A N 1
ATOM 1668 C CA . ILE A 1 207 ? -11.836 25.688 2.281 1 95.75 207 ILE A CA 1
ATOM 1669 C C . ILE A 1 207 ? -12.211 25 3.586 1 95.75 207 ILE A C 1
ATOM 1671 O O . ILE A 1 207 ? -12.609 25.641 4.551 1 95.75 207 ILE A O 1
ATOM 1675 N N . GLU A 1 208 ? -12.016 23.75 3.672 1 92.88 208 GLU A N 1
ATOM 1676 C CA . GLU A 1 208 ? -12.609 22.938 4.727 1 92.88 208 GLU A CA 1
ATOM 1677 C C . GLU A 1 208 ? -11.727 22.906 5.969 1 92.88 208 GLU A C 1
ATOM 1679 O O . GLU A 1 208 ? -12.211 22.641 7.074 1 92.88 208 GLU A O 1
ATOM 1684 N N . LEU A 1 209 ? -10.391 23.125 5.777 1 95.25 209 LEU A N 1
ATOM 1685 C CA . LEU A 1 209 ? -9.523 23.219 6.945 1 95.25 209 LEU A CA 1
ATOM 1686 C C . LEU A 1 209 ? -9.414 24.656 7.43 1 95.25 209 LEU A C 1
ATOM 1688 O O . LEU A 1 209 ? -9.875 25.578 6.754 1 95.25 209 LEU A O 1
ATOM 1692 N N . ALA A 1 210 ? -8.875 24.859 8.648 1 94.75 210 ALA A N 1
ATOM 1693 C CA . ALA A 1 210 ? -8.719 26.203 9.18 1 94.75 210 ALA A CA 1
ATOM 1694 C C . ALA A 1 210 ? -7.609 26.953 8.461 1 94.75 210 ALA A C 1
ATOM 1696 O O . ALA A 1 210 ? -7.84 28.047 7.914 1 94.75 210 ALA A O 1
ATOM 1697 N N . SER A 1 211 ? -6.449 26.375 8.453 1 94.81 211 SER A N 1
ATOM 1698 C CA . SER A 1 211 ? -5.336 27.016 7.758 1 94.81 211 SER A CA 1
ATOM 1699 C C . SER A 1 211 ? -4.184 26.031 7.555 1 94.81 211 SER A C 1
ATOM 1701 O O . SER A 1 211 ? -4.113 25 8.219 1 94.81 211 SER A O 1
ATOM 1703 N N . SER A 1 212 ? -3.393 26.297 6.578 1 97.12 212 SER A N 1
ATOM 1704 C CA . SER A 1 212 ? -2.141 25.578 6.336 1 97.12 212 SER A CA 1
ATOM 1705 C C . SER A 1 212 ? -1.059 26.531 5.824 1 97.12 212 SER A C 1
ATOM 1707 O O . SER A 1 212 ? -1.294 27.312 4.898 1 97.12 212 SER A O 1
ATOM 1709 N N . ILE A 1 213 ? 0.034 26.516 6.488 1 97.44 213 ILE A N 1
ATOM 1710 C CA . ILE A 1 213 ? 1.216 27.219 6.016 1 97.44 213 ILE A CA 1
ATOM 1711 C C . ILE A 1 213 ? 2.277 26.219 5.566 1 97.44 213 ILE A C 1
ATOM 1713 O O . ILE A 1 213 ? 2.621 25.297 6.309 1 97.44 213 ILE A O 1
ATOM 1717 N N . VAL A 1 214 ? 2.754 26.391 4.387 1 98.69 214 VAL A N 1
ATOM 1718 C CA . VAL A 1 214 ? 3.881 25.578 3.947 1 98.69 214 VAL A CA 1
ATOM 1719 C C . VAL A 1 214 ? 5.008 26.469 3.449 1 98.69 214 VAL A C 1
ATOM 1721 O O . VAL A 1 214 ? 4.762 27.453 2.744 1 98.69 214 VAL A O 1
ATOM 1724 N N . THR A 1 215 ? 6.199 26.234 3.932 1 98.62 215 THR A N 1
ATOM 1725 C CA . THR A 1 215 ? 7.414 26.938 3.537 1 98.62 215 THR A CA 1
ATOM 1726 C C . THR A 1 215 ? 8.461 25.969 3.008 1 98.62 215 THR A C 1
ATOM 1728 O O . THR A 1 215 ? 8.156 24.797 2.762 1 98.62 215 THR A O 1
ATOM 1731 N N . ASP A 1 216 ? 9.602 26.469 2.68 1 98.44 216 ASP A N 1
ATOM 1732 C CA . ASP A 1 216 ? 10.711 25.609 2.293 1 98.44 216 ASP A CA 1
ATOM 1733 C C . ASP A 1 216 ? 11.336 24.938 3.516 1 98.44 216 ASP A C 1
ATOM 1735 O O . ASP A 1 216 ? 12.258 24.125 3.383 1 98.44 216 ASP A O 1
ATOM 1739 N N . ARG A 1 217 ? 10.719 25.188 4.715 1 97.88 217 ARG A N 1
ATOM 1740 C CA . ARG A 1 217 ? 11.352 24.688 5.934 1 97.88 217 ARG A CA 1
ATOM 1741 C C . ARG A 1 217 ? 10.391 23.828 6.742 1 97.88 217 ARG A C 1
ATOM 1743 O O . ARG A 1 217 ? 10.805 22.875 7.414 1 97.88 217 ARG A O 1
ATOM 1750 N N . PHE A 1 218 ? 9.148 24.172 6.684 1 98.31 218 PHE A N 1
ATOM 1751 C CA . PHE A 1 218 ? 8.18 23.453 7.512 1 98.31 218 PHE A CA 1
ATOM 1752 C C . PHE A 1 218 ? 6.773 23.578 6.934 1 98.31 218 PHE A C 1
ATOM 1754 O O . PHE A 1 218 ? 6.539 24.391 6.031 1 98.31 218 PHE A O 1
ATOM 1761 N N . ILE A 1 219 ? 5.898 22.766 7.449 1 98.44 219 ILE A N 1
ATOM 1762 C CA . ILE A 1 219 ? 4.465 22.938 7.234 1 98.44 219 ILE A CA 1
ATOM 1763 C C . ILE A 1 219 ? 3.75 23.047 8.578 1 98.44 219 ILE A C 1
ATOM 1765 O O . ILE A 1 219 ? 4.141 22.391 9.555 1 98.44 219 ILE A O 1
ATOM 1769 N N . SER A 1 220 ? 2.785 23.891 8.625 1 97.19 220 SER A N 1
ATOM 1770 C CA . SER A 1 220 ? 1.877 24.031 9.758 1 97.19 220 SER A CA 1
ATOM 1771 C C . SER A 1 220 ? 0.424 23.859 9.328 1 97.19 220 SER A C 1
ATOM 1773 O O . SER A 1 220 ? -0.053 24.562 8.438 1 97.19 220 SER A O 1
ATOM 1775 N N . LEU A 1 221 ? -0.216 22.922 9.969 1 96.62 221 LEU A N 1
ATOM 1776 C CA . LEU A 1 221 ? -1.593 22.594 9.617 1 96.62 221 LEU A CA 1
ATOM 1777 C C . LEU A 1 221 ? -2.533 22.859 10.789 1 96.62 221 LEU A C 1
ATOM 1779 O O . LEU A 1 221 ? -2.258 22.438 11.914 1 96.62 221 LEU A O 1
ATOM 1783 N N . SER A 1 222 ? -3.553 23.594 10.539 1 94.81 222 SER A N 1
ATOM 1784 C CA . SER A 1 222 ? -4.637 23.828 11.492 1 94.81 222 SER A CA 1
ATOM 1785 C C . SER A 1 222 ? -5.961 23.281 10.961 1 94.81 222 SER A C 1
ATOM 1787 O O . SER A 1 222 ? -6.473 23.781 9.953 1 94.81 222 SER A O 1
ATOM 1789 N N . MET A 1 223 ? -6.5 22.359 11.719 1 95.44 223 MET A N 1
ATOM 1790 C CA . MET A 1 223 ? -7.695 21.672 11.234 1 95.44 223 MET A CA 1
ATOM 1791 C C . MET A 1 223 ? -8.922 22.062 12.055 1 95.44 223 MET A C 1
ATOM 1793 O O . MET A 1 223 ? -8.805 22.812 13.023 1 95.44 223 MET A O 1
ATOM 1797 N N . ILE A 1 224 ? -10.031 21.609 11.539 1 95.19 224 ILE A N 1
ATOM 1798 C CA . ILE A 1 224 ? -11.312 21.797 12.219 1 95.19 224 ILE A CA 1
ATOM 1799 C C . ILE A 1 224 ? -11.734 20.484 12.891 1 95.19 224 ILE A C 1
ATOM 1801 O O . ILE A 1 224 ? -11.609 19.406 12.305 1 95.19 224 ILE A O 1
ATOM 1805 N N . SER A 1 225 ? -12.234 20.609 14.125 1 94.94 225 SER A N 1
ATOM 1806 C CA . SER A 1 225 ? -12.609 19.422 14.883 1 94.94 225 SER A CA 1
ATOM 1807 C C . SER A 1 225 ? -13.836 18.75 14.281 1 94.94 225 SER A C 1
ATOM 1809 O O . SER A 1 225 ? -14.523 19.328 13.438 1 94.94 225 SER A O 1
ATOM 1811 N N . LYS A 1 226 ? -14.109 17.5 14.734 1 93.75 226 LYS A N 1
ATOM 1812 C CA . LYS A 1 226 ? -15.289 16.75 14.305 1 93.75 226 LYS A CA 1
ATOM 1813 C C . LYS A 1 226 ? -16.578 17.484 14.664 1 93.75 226 LYS A C 1
ATOM 1815 O O . LYS A 1 226 ? -17.594 17.359 13.969 1 93.75 226 LYS A O 1
ATOM 1820 N N . GLU A 1 227 ? -16.484 18.297 15.633 1 93.25 227 GLU A N 1
ATOM 1821 C CA . GLU A 1 227 ? -17.625 19.078 16.078 1 93.25 227 GLU A CA 1
ATOM 1822 C C . GLU A 1 227 ? -17.734 20.391 15.32 1 93.25 227 GLU A C 1
ATOM 1824 O O . GLU A 1 227 ? -18.625 21.203 15.586 1 93.25 227 GLU A O 1
ATOM 1829 N N . GLY A 1 228 ? -16.797 20.656 14.492 1 92.25 228 GLY A N 1
ATOM 1830 C CA . GLY A 1 228 ? -16.844 21.859 13.68 1 92.25 228 GLY A CA 1
ATOM 1831 C C . GLY A 1 228 ? -16.188 23.047 14.359 1 92.25 228 GLY A C 1
ATOM 1832 O O . GLY A 1 228 ? -16.438 24.203 13.984 1 92.25 228 GLY A O 1
ATOM 1833 N N . ARG A 1 229 ? -15.406 22.75 15.305 1 90.94 229 ARG A N 1
ATOM 1834 C CA . ARG A 1 229 ? -14.789 23.828 16.062 1 90.94 229 ARG A CA 1
ATOM 1835 C C . ARG A 1 229 ? -13.328 24.016 15.672 1 90.94 229 ARG A C 1
ATOM 1837 O O . ARG A 1 229 ? -12.633 23.047 15.359 1 90.94 229 ARG A O 1
ATOM 1844 N N . TYR A 1 230 ? -12.977 25.25 15.703 1 88.44 230 TYR A N 1
ATOM 1845 C CA . TYR A 1 230 ? -11.578 25.594 15.508 1 88.44 230 TYR A CA 1
ATOM 1846 C C . TYR A 1 230 ? -10.891 25.859 16.844 1 88.44 230 TYR A C 1
ATOM 1848 O O . TYR A 1 230 ? -11.375 26.641 17.656 1 88.44 230 TYR A O 1
ATOM 1856 N N . TYR A 1 231 ? -9.773 25 16.953 1 83.31 231 TYR A N 1
ATOM 1857 C CA . TYR A 1 231 ? -8.922 25.203 18.125 1 83.31 231 TYR A CA 1
ATOM 1858 C C . TYR A 1 231 ? -7.562 25.75 17.719 1 83.31 231 TYR A C 1
ATOM 1860 O O . TYR A 1 231 ? -7.027 25.391 16.672 1 83.31 231 TYR A O 1
ATOM 1868 N N . ASN A 1 232 ? -7.238 26.922 18.219 1 84.94 232 ASN A N 1
ATOM 1869 C CA . ASN A 1 232 ? -5.984 27.578 17.844 1 84.94 232 ASN A CA 1
ATOM 1870 C C . ASN A 1 232 ? -4.781 26.688 18.125 1 84.94 232 ASN A C 1
ATOM 1872 O O . ASN A 1 232 ? -4 26.953 19.047 1 84.94 232 ASN A O 1
ATOM 1876 N N . HIS A 1 233 ? -4.707 25.531 17.375 1 88 233 HIS A N 1
ATOM 1877 C CA . HIS A 1 233 ? -3.576 24.625 17.422 1 88 233 HIS A CA 1
ATOM 1878 C C . HIS A 1 233 ? -2.924 24.484 16.047 1 88 233 HIS A C 1
ATOM 1880 O O . HIS A 1 233 ? -3.57 24.719 15.023 1 88 233 HIS A O 1
ATOM 1886 N N . GLU A 1 234 ? -1.683 24.172 16.156 1 92.19 234 GLU A N 1
ATOM 1887 C CA . GLU A 1 234 ? -0.935 23.953 14.93 1 92.19 234 GLU A CA 1
ATOM 1888 C C . GLU A 1 234 ? -0.221 22.609 14.953 1 92.19 234 GLU A C 1
ATOM 1890 O O . GLU A 1 234 ? 0.406 22.25 15.953 1 92.19 234 GLU A O 1
ATOM 1895 N N . MET A 1 235 ? -0.413 21.859 13.906 1 95.69 235 MET A N 1
ATOM 1896 C CA . MET A 1 235 ? 0.382 20.656 13.703 1 95.69 235 MET A CA 1
ATOM 1897 C C . MET A 1 235 ? 1.554 20.922 12.766 1 95.69 235 MET A C 1
ATOM 1899 O O . MET A 1 235 ? 1.354 21.25 11.586 1 95.69 235 MET A O 1
ATOM 1903 N N . VAL A 1 236 ? 2.768 20.734 13.297 1 97.5 236 VAL A N 1
ATOM 1904 C CA . VAL A 1 236 ? 3.932 21.219 12.555 1 97.5 236 VAL A CA 1
ATOM 1905 C C . VAL A 1 236 ? 4.836 20.031 12.203 1 97.5 236 VAL A C 1
ATOM 1907 O O . VAL A 1 236 ? 5.066 19.156 13.031 1 97.5 236 VAL A O 1
ATOM 1910 N N . SER A 1 237 ? 5.234 19.969 11.023 1 98 237 SER A N 1
ATOM 1911 C CA . SER A 1 237 ? 6.219 18.984 10.562 1 98 237 SER A CA 1
ATOM 1912 C C . SER A 1 237 ? 7.34 19.672 9.781 1 98 237 SER A C 1
ATOM 1914 O O . SER A 1 237 ? 7.102 20.625 9.047 1 98 237 SER A O 1
ATOM 1916 N N . LEU A 1 238 ? 8.555 19.188 9.914 1 97.44 238 LEU A N 1
ATOM 1917 C CA . LEU A 1 238 ? 9.719 19.719 9.203 1 97.44 238 LEU A CA 1
ATOM 1918 C C . LEU A 1 238 ? 10.227 18.719 8.172 1 97.44 238 LEU A C 1
ATOM 1920 O O . LEU A 1 238 ? 11.258 18.938 7.543 1 97.44 238 LEU A O 1
ATOM 1924 N N . GLU A 1 239 ? 9.492 17.688 7.953 1 96.88 239 GLU A N 1
ATOM 1925 C CA . GLU A 1 239 ? 9.938 16.609 7.07 1 96.88 239 GLU A CA 1
ATOM 1926 C C . GLU A 1 239 ? 9.789 17.016 5.605 1 96.88 239 GLU A C 1
ATOM 1928 O O . GLU A 1 239 ? 8.82 17.688 5.23 1 96.88 239 GLU A O 1
ATOM 1933 N N . LYS A 1 240 ? 10.711 16.531 4.773 1 97.44 240 LYS A N 1
ATOM 1934 C CA . LYS A 1 240 ? 10.68 16.859 3.352 1 97.44 240 LYS A CA 1
ATOM 1935 C C . LYS A 1 240 ? 9.375 16.406 2.703 1 97.44 240 LYS A C 1
ATOM 1937 O O . LYS A 1 240 ? 8.789 17.141 1.91 1 97.44 240 LYS A O 1
ATOM 1942 N N . SER A 1 241 ? 8.977 15.211 3.047 1 97.75 241 SER A N 1
ATOM 1943 C CA . SER A 1 241 ? 7.734 14.688 2.475 1 97.75 241 SER A CA 1
ATOM 1944 C C . SER A 1 241 ? 6.539 15.547 2.879 1 97.75 241 SER A C 1
ATOM 1946 O O . SER A 1 241 ? 5.594 15.703 2.105 1 97.75 241 SER A O 1
ATOM 1948 N N . ALA A 1 242 ? 6.578 16.109 4.055 1 98.62 242 ALA A N 1
ATOM 1949 C CA . ALA A 1 242 ? 5.5 16.969 4.531 1 98.62 242 ALA A CA 1
ATOM 1950 C C . ALA A 1 242 ? 5.441 18.266 3.738 1 98.62 242 ALA A C 1
ATOM 1952 O O . ALA A 1 242 ? 4.359 18.781 3.467 1 98.62 242 ALA A O 1
ATOM 1953 N N . LEU A 1 243 ? 6.59 18.781 3.398 1 98.69 243 LEU A N 1
ATOM 1954 C CA . LEU A 1 243 ? 6.648 20.016 2.615 1 98.69 243 LEU A CA 1
ATOM 1955 C C . LEU A 1 243 ? 6.012 19.812 1.243 1 98.69 243 LEU A C 1
ATOM 1957 O O . LEU A 1 243 ? 5.242 20.656 0.781 1 98.69 243 LEU A O 1
ATOM 1961 N N . VAL A 1 244 ? 6.348 18.688 0.653 1 98.62 244 VAL A N 1
ATOM 1962 C CA . VAL A 1 244 ? 5.762 18.359 -0.642 1 98.62 244 VAL A CA 1
ATOM 1963 C C . VAL A 1 244 ? 4.25 18.219 -0.504 1 98.62 244 VAL A C 1
ATOM 1965 O O . VAL A 1 244 ? 3.492 18.75 -1.318 1 98.62 244 VAL A O 1
ATOM 1968 N N . TRP A 1 245 ? 3.857 17.5 0.499 1 98.69 245 TRP A N 1
ATOM 1969 C CA . TRP A 1 245 ? 2.445 17.312 0.813 1 98.69 245 TRP A CA 1
ATOM 1970 C C . TRP A 1 245 ? 1.747 18.656 0.985 1 98.69 245 TRP A C 1
ATOM 1972 O O . TRP A 1 245 ? 0.683 18.891 0.408 1 98.69 245 TRP A O 1
ATOM 1982 N N . GLY A 1 246 ? 2.312 19.547 1.755 1 98.75 246 GLY A N 1
ATOM 1983 C CA . GLY A 1 246 ? 1.766 20.875 1.988 1 98.75 246 GLY A CA 1
ATOM 1984 C C . GLY A 1 246 ? 1.684 21.719 0.729 1 98.75 246 GLY A C 1
ATOM 1985 O O . GLY A 1 246 ? 0.713 22.453 0.528 1 98.75 246 GLY A O 1
ATOM 1986 N N . GLN A 1 247 ? 2.703 21.641 -0.081 1 98.75 247 GLN A N 1
ATOM 1987 C CA . GLN A 1 247 ? 2.699 22.359 -1.352 1 98.75 247 GLN A CA 1
ATOM 1988 C C . GLN A 1 247 ? 1.555 21.891 -2.246 1 98.75 247 GLN A C 1
ATOM 1990 O O . GLN A 1 247 ? 0.895 22.703 -2.896 1 98.75 247 GLN A O 1
ATOM 1995 N N . GLU A 1 248 ? 1.38 20.625 -2.26 1 98.81 248 GLU A N 1
ATOM 1996 C CA . GLU A 1 248 ? 0.28 20.094 -3.057 1 98.81 248 GLU A CA 1
ATOM 1997 C C . GLU A 1 248 ? -1.07 20.547 -2.51 1 98.81 248 GLU A C 1
ATOM 1999 O O . GLU A 1 248 ? -2.01 20.766 -3.273 1 98.81 248 GLU A O 1
ATOM 2004 N N . LEU A 1 249 ? -1.171 20.594 -1.202 1 98.69 249 LEU A N 1
ATOM 2005 C CA . LEU A 1 249 ? -2.387 21.125 -0.593 1 98.69 249 LEU A CA 1
ATOM 2006 C C . LEU A 1 249 ? -2.627 22.562 -1.021 1 98.69 249 LEU A C 1
ATOM 2008 O O . LEU A 1 249 ? -3.746 22.938 -1.388 1 98.69 249 LEU A O 1
ATOM 2012 N N . PHE A 1 250 ? -1.581 23.406 -0.994 1 98.75 250 PHE A N 1
ATOM 2013 C CA . PHE A 1 250 ? -1.687 24.781 -1.438 1 98.75 250 PHE A CA 1
ATOM 2014 C C . PHE A 1 250 ? -2.127 24.859 -2.895 1 98.75 250 PHE A C 1
ATOM 2016 O O . PHE A 1 250 ? -3.057 25.594 -3.232 1 98.75 250 PHE A O 1
ATOM 2023 N N . ASP A 1 251 ? -1.447 24.031 -3.693 1 98.62 251 ASP A N 1
ATOM 2024 C CA . ASP A 1 251 ? -1.745 24.031 -5.121 1 98.62 251 ASP A CA 1
ATOM 2025 C C . ASP A 1 251 ? -3.189 23.609 -5.383 1 98.62 251 ASP A C 1
ATOM 2027 O O . ASP A 1 251 ? -3.838 24.125 -6.293 1 98.62 251 ASP A O 1
ATOM 2031 N N . TYR A 1 252 ? -3.613 22.703 -4.68 1 98.25 252 TYR A N 1
ATOM 2032 C CA . TYR A 1 252 ? -4.988 22.234 -4.812 1 98.25 252 TYR A CA 1
ATOM 2033 C C . TYR A 1 252 ? -5.973 23.391 -4.699 1 98.25 252 TYR A C 1
ATOM 2035 O O . TYR A 1 252 ? -6.82 23.578 -5.574 1 98.25 252 TYR A O 1
ATOM 2043 N N . TYR A 1 253 ? -5.867 24.203 -3.654 1 98.25 253 TYR A N 1
ATOM 2044 C CA . TYR A 1 253 ? -6.801 25.312 -3.441 1 98.25 253 TYR A CA 1
ATOM 2045 C C . TYR A 1 253 ? -6.473 26.484 -4.355 1 98.25 253 TYR A C 1
ATOM 2047 O O . TYR A 1 253 ? -7.371 27.203 -4.785 1 98.25 253 TYR A O 1
ATOM 2055 N N . LYS A 1 254 ? -5.227 26.672 -4.625 1 98.5 254 LYS A N 1
ATOM 2056 C CA . LYS A 1 254 ? -4.848 27.734 -5.566 1 98.5 254 LYS A CA 1
ATOM 2057 C C . LYS A 1 254 ? -5.5 27.516 -6.926 1 98.5 254 LYS A C 1
ATOM 2059 O O . LYS A 1 254 ? -5.969 28.453 -7.559 1 98.5 254 LYS A O 1
ATOM 2064 N N . ASP A 1 255 ? -5.52 26.234 -7.328 1 97.88 255 ASP A N 1
ATOM 2065 C CA . ASP A 1 255 ? -6.102 25.875 -8.617 1 97.88 255 ASP A CA 1
ATOM 2066 C C . ASP A 1 255 ? -7.594 26.188 -8.648 1 97.88 255 ASP A C 1
ATOM 2068 O O . ASP A 1 255 ? -8.172 26.359 -9.727 1 97.88 255 ASP A O 1
ATOM 2072 N N . LEU A 1 256 ? -8.172 26.328 -7.547 1 97.38 256 LEU A N 1
ATOM 2073 C CA . LEU A 1 256 ? -9.602 26.625 -7.438 1 97.38 256 LEU A CA 1
ATOM 2074 C C . LEU A 1 256 ? -9.82 28.109 -7.188 1 97.38 256 LEU A C 1
ATOM 2076 O O . LEU A 1 256 ? -10.93 28.531 -6.84 1 97.38 256 LEU A O 1
ATOM 2080 N N . SER A 1 257 ? -8.82 28.875 -7.277 1 98.25 257 SER A N 1
ATOM 2081 C CA . SER A 1 257 ? -8.875 30.266 -6.84 1 98.25 257 SER A CA 1
ATOM 2082 C C . SER A 1 257 ? -8.547 31.234 -7.98 1 98.25 257 SER A C 1
ATOM 2084 O O . SER A 1 257 ? -8.109 30.797 -9.047 1 98.25 257 SER A O 1
ATOM 2086 N N . GLU A 1 258 ? -8.836 32.5 -7.766 1 98 258 GLU A N 1
ATOM 2087 C CA . GLU A 1 258 ? -8.492 33.594 -8.672 1 98 258 GLU A CA 1
ATOM 2088 C C . GLU A 1 258 ? -7.535 34.594 -8.016 1 98 258 GLU A C 1
ATOM 2090 O O . GLU A 1 258 ? -7.688 34.906 -6.84 1 98 258 GLU A O 1
ATOM 2095 N N . GLN A 1 259 ? -6.613 35 -8.805 1 97.88 259 GLN A N 1
ATOM 2096 C CA . GLN A 1 259 ? -5.641 35.938 -8.266 1 97.88 259 GLN A CA 1
ATOM 2097 C C . GLN A 1 259 ? -6.23 37.344 -8.172 1 97.88 259 GLN A C 1
ATOM 2099 O O . GLN A 1 259 ? -6.938 37.781 -9.086 1 97.88 259 GLN A O 1
ATOM 2104 N N . ILE A 1 260 ? -6.012 38 -7.066 1 97.19 260 ILE A N 1
ATOM 2105 C CA . ILE A 1 260 ? -6.383 39.375 -6.879 1 97.19 260 ILE A CA 1
ATOM 2106 C C . ILE A 1 260 ? -5.188 40.281 -7.203 1 97.19 260 ILE A C 1
ATOM 2108 O O . ILE A 1 260 ? -4.152 40.219 -6.539 1 97.19 260 ILE A O 1
ATOM 2112 N N . THR A 1 261 ? -5.363 41.094 -8.133 1 95.44 261 THR A N 1
ATOM 2113 C CA . THR A 1 261 ? -4.242 41.938 -8.547 1 95.44 261 THR A CA 1
ATOM 2114 C C . THR A 1 261 ? -4.5 43.375 -8.188 1 95.44 261 THR A C 1
ATOM 2116 O O . THR A 1 261 ? -3.574 44.188 -8.18 1 95.44 261 THR A O 1
ATOM 2119 N N . GLN A 1 262 ? -5.715 43.688 -8.031 1 92.19 262 GLN A N 1
ATOM 2120 C CA . GLN A 1 262 ? -6.066 45.062 -7.668 1 92.19 262 GLN A CA 1
ATOM 2121 C C . GLN A 1 262 ? -7.312 45.094 -6.789 1 92.19 262 GLN A C 1
ATOM 2123 O O . GLN A 1 262 ? -8.133 44.188 -6.832 1 92.19 262 GLN A O 1
ATOM 2128 N N . ILE A 1 263 ? -7.375 46.062 -5.98 1 91.19 263 ILE A N 1
ATOM 2129 C CA . ILE A 1 263 ? -8.547 46.25 -5.129 1 91.19 263 ILE A CA 1
ATOM 2130 C C . ILE A 1 263 ? -9.016 47.688 -5.172 1 91.19 263 ILE A C 1
ATOM 2132 O O . ILE A 1 263 ? -8.219 48.594 -5.453 1 91.19 263 ILE A O 1
ATOM 2136 N N . MET B 1 1 ? 3.465 5.781 32.906 1 29.61 1 MET B N 1
ATOM 2137 C CA . MET B 1 1 ? 3.514 6.215 31.5 1 29.61 1 MET B CA 1
ATOM 2138 C C . MET B 1 1 ? 2.754 5.246 30.609 1 29.61 1 MET B C 1
ATOM 2140 O O . MET B 1 1 ? 3.174 4.098 30.422 1 29.61 1 MET B O 1
ATOM 2144 N N . SER B 1 2 ? 1.453 5.129 30.562 1 36.19 2 SER B N 1
ATOM 2145 C CA . SER B 1 2 ? 0.572 4.148 29.938 1 36.19 2 SER B CA 1
ATOM 2146 C C . SER B 1 2 ? 1.021 3.828 28.516 1 36.19 2 SER B C 1
ATOM 2148 O O . SER B 1 2 ? 1.104 4.719 27.672 1 36.19 2 SER B O 1
ATOM 2150 N N . THR B 1 3 ? 1.911 2.982 28.281 1 43.25 3 THR B N 1
ATOM 2151 C CA . THR B 1 3 ? 2.549 2.662 27.016 1 43.25 3 THR B CA 1
ATOM 2152 C C . THR B 1 3 ? 1.509 2.529 25.906 1 43.25 3 THR B C 1
ATOM 2154 O O . THR B 1 3 ? 0.681 1.616 25.922 1 43.25 3 THR B O 1
ATOM 2157 N N . GLU B 1 4 ? 0.778 3.623 25.609 1 54.81 4 GLU B N 1
ATOM 2158 C CA . GLU B 1 4 ? -0.219 3.605 24.547 1 54.81 4 GLU B CA 1
ATOM 2159 C C . GLU B 1 4 ? 0.205 2.678 23.406 1 54.81 4 GLU B C 1
ATOM 2161 O O . GLU B 1 4 ? 1.341 2.746 22.938 1 54.81 4 GLU B O 1
ATOM 2166 N N . LEU B 1 5 ? -0.493 1.586 23.25 1 61.56 5 LEU B N 1
ATOM 2167 C CA . LEU B 1 5 ? -0.204 0.594 22.219 1 61.56 5 LEU B CA 1
ATOM 2168 C C . LEU B 1 5 ? -0.103 1.248 20.844 1 61.56 5 LEU B C 1
ATOM 2170 O O . LEU B 1 5 ? -0.926 2.098 20.5 1 61.56 5 LEU B O 1
ATOM 2174 N N . GLN B 1 6 ? 0.98 0.981 20.281 1 86.5 6 GLN B N 1
ATOM 2175 C CA . GLN B 1 6 ? 1.141 1.41 18.891 1 86.5 6 GLN B CA 1
ATOM 2176 C C . GLN B 1 6 ? 0.143 0.705 17.969 1 86.5 6 GLN B C 1
ATOM 2178 O O . GLN B 1 6 ? -0.313 -0.399 18.281 1 86.5 6 GLN B O 1
ATOM 2183 N N . LEU B 1 7 ? -0.367 1.389 17.078 1 93.44 7 LEU B N 1
ATOM 2184 C CA . LEU B 1 7 ? -1.339 0.859 16.125 1 93.44 7 LEU B CA 1
ATOM 2185 C C . LEU B 1 7 ? -0.882 -0.486 15.57 1 93.44 7 LEU B C 1
ATOM 2187 O O . LEU B 1 7 ? -1.694 -1.396 15.391 1 93.44 7 LEU B O 1
ATOM 2191 N N . ILE B 1 8 ? 0.402 -0.606 15.367 1 91.69 8 ILE B N 1
ATOM 2192 C CA . ILE B 1 8 ? 0.952 -1.843 14.82 1 91.69 8 ILE B CA 1
ATOM 2193 C C . ILE B 1 8 ? 0.66 -3 15.773 1 91.69 8 ILE B C 1
ATOM 2195 O O . ILE B 1 8 ? 0.25 -4.078 15.344 1 91.69 8 ILE B O 1
ATOM 2199 N N . ASP B 1 9 ? 0.814 -2.799 17.062 1 91.56 9 ASP B N 1
ATOM 2200 C CA . ASP B 1 9 ? 0.533 -3.824 18.062 1 91.56 9 ASP B CA 1
ATOM 2201 C C . ASP B 1 9 ? -0.958 -4.148 18.109 1 91.56 9 ASP B C 1
ATOM 2203 O O . ASP B 1 9 ? -1.343 -5.32 18.141 1 91.56 9 ASP B O 1
ATOM 2207 N N . THR B 1 10 ? -1.641 -3.102 18.109 1 93.44 10 THR B N 1
ATOM 2208 C CA . THR B 1 10 ? -3.088 -3.236 18.219 1 93.44 10 THR B CA 1
ATOM 2209 C C . THR B 1 10 ? -3.648 -4.059 17.062 1 93.44 10 THR B C 1
ATOM 2211 O O . THR B 1 10 ? -4.508 -4.918 17.266 1 93.44 10 THR B O 1
ATOM 2214 N N . ILE B 1 11 ? -3.176 -3.852 15.906 1 94.69 11 ILE B N 1
ATOM 2215 C CA . ILE B 1 11 ? -3.773 -4.426 14.703 1 94.69 11 ILE B CA 1
ATOM 2216 C C . ILE B 1 11 ? -3.113 -5.77 14.391 1 94.69 11 ILE B C 1
ATOM 2218 O O . ILE B 1 11 ? -3.799 -6.777 14.203 1 94.69 11 ILE B O 1
ATOM 2222 N N . PHE B 1 12 ? -1.783 -5.836 14.438 1 90.19 12 PHE B N 1
ATOM 2223 C CA . PHE B 1 12 ? -1.089 -6.965 13.82 1 90.19 12 PHE B CA 1
ATOM 2224 C C . PHE B 1 12 ? -0.807 -8.055 14.852 1 90.19 12 PHE B C 1
ATOM 2226 O O . PHE B 1 12 ? -0.49 -9.188 14.492 1 90.19 12 PHE B O 1
ATOM 2233 N N . PHE B 1 13 ? -0.979 -7.75 16.078 1 86.94 13 PHE B N 1
ATOM 2234 C CA . PHE B 1 13 ? -0.703 -8.773 17.078 1 86.94 13 PHE B CA 1
ATOM 2235 C C . PHE B 1 13 ? -1.967 -9.555 17.406 1 86.94 13 PHE B C 1
ATOM 2237 O O . PHE B 1 13 ? -1.977 -10.352 18.344 1 86.94 13 PHE B O 1
ATOM 2244 N N . SER B 1 14 ? -3.016 -9.32 16.688 1 90.88 14 SER B N 1
ATOM 2245 C CA . SER B 1 14 ? -4.27 -10.055 16.828 1 90.88 14 SER B CA 1
ATOM 2246 C C . SER B 1 14 ? -4.84 -10.438 15.469 1 90.88 14 SER B C 1
ATOM 2248 O O . SER B 1 14 ? -5.285 -9.578 14.711 1 90.88 14 SER B O 1
ATOM 2250 N N . ASP B 1 15 ? -4.934 -11.75 15.242 1 91.06 15 ASP B N 1
ATOM 2251 C CA . ASP B 1 15 ? -5.539 -12.234 14 1 91.06 15 ASP B CA 1
ATOM 2252 C C . ASP B 1 15 ? -7.008 -11.82 13.914 1 91.06 15 ASP B C 1
ATOM 2254 O O . ASP B 1 15 ? -7.5 -11.492 12.828 1 91.06 15 ASP B O 1
ATOM 2258 N N . LYS B 1 16 ? -7.586 -11.844 15.055 1 94.06 16 LYS B N 1
ATOM 2259 C CA . LYS B 1 16 ? -9 -11.484 15.086 1 94.06 16 LYS B CA 1
ATOM 2260 C C . LYS B 1 16 ? -9.211 -10.031 14.68 1 94.06 16 LYS B C 1
ATOM 2262 O O . LYS B 1 16 ? -10.125 -9.727 13.906 1 94.06 16 LYS B O 1
ATOM 2267 N N . ARG B 1 17 ? -8.375 -9.125 15.172 1 95.88 17 ARG B N 1
ATOM 2268 C CA . ARG B 1 17 ? -8.523 -7.711 14.844 1 95.88 17 ARG B CA 1
ATOM 2269 C C . ARG B 1 17 ? -8.164 -7.449 13.383 1 95.88 17 ARG B C 1
ATOM 2271 O O . ARG B 1 17 ? -8.859 -6.707 12.695 1 95.88 17 ARG B O 1
ATOM 2278 N N . LYS B 1 18 ? -7.121 -8.062 12.953 1 94.88 18 LYS B N 1
ATOM 2279 C CA . LYS B 1 18 ? -6.738 -7.934 11.547 1 94.88 18 LYS B CA 1
ATOM 2280 C C . LYS B 1 18 ? -7.867 -8.383 10.625 1 94.88 18 LYS B C 1
ATOM 2282 O O . LYS B 1 18 ? -8.234 -7.672 9.695 1 94.88 18 LYS B O 1
ATOM 2287 N N . ASN B 1 19 ? -8.375 -9.539 10.922 1 94.75 19 ASN B N 1
ATOM 2288 C CA . ASN B 1 19 ? -9.414 -10.133 10.086 1 94.75 19 ASN B CA 1
ATOM 2289 C C . ASN B 1 19 ? -10.703 -9.32 10.141 1 94.75 19 ASN B C 1
ATOM 2291 O O . ASN B 1 19 ? -11.398 -9.18 9.133 1 94.75 19 ASN B O 1
ATOM 2295 N N . LEU B 1 20 ? -11 -8.867 11.312 1 97 20 LEU B N 1
ATOM 2296 C CA . LEU B 1 20 ? -12.188 -8.031 11.461 1 97 20 LEU B CA 1
ATOM 2297 C C . LEU B 1 20 ? -12.086 -6.773 10.617 1 97 20 LEU B C 1
ATOM 2299 O O . LEU B 1 20 ? -13.031 -6.418 9.906 1 97 20 LEU B O 1
ATOM 2303 N N . LEU B 1 21 ? -10.945 -6.07 10.695 1 97.75 21 LEU B N 1
ATOM 2304 C CA . LEU B 1 21 ? -10.727 -4.859 9.914 1 97.75 21 LEU B CA 1
ATOM 2305 C C . LEU B 1 21 ? -10.867 -5.145 8.422 1 97.75 21 LEU B C 1
ATOM 2307 O O . LEU B 1 21 ? -11.5 -4.379 7.691 1 97.75 21 LEU B O 1
ATOM 2311 N N . LEU B 1 22 ? -10.312 -6.289 7.984 1 96.56 22 LEU B N 1
ATOM 2312 C CA . LEU B 1 22 ? -10.391 -6.66 6.574 1 96.56 22 LEU B CA 1
ATOM 2313 C C . LEU B 1 22 ? -11.828 -6.969 6.172 1 96.56 22 LEU B C 1
ATOM 2315 O O . LEU B 1 22 ? -12.25 -6.633 5.062 1 96.56 22 LEU B O 1
ATOM 2319 N N . LEU B 1 23 ? -12.555 -7.613 7.066 1 96.38 23 LEU B N 1
ATOM 2320 C CA . LEU B 1 23 ? -13.945 -7.953 6.809 1 96.38 23 LEU B CA 1
ATOM 2321 C C . LEU B 1 23 ? -14.789 -6.695 6.613 1 96.38 23 LEU B C 1
ATOM 2323 O O . LEU B 1 23 ? -15.711 -6.68 5.789 1 96.38 23 LEU B O 1
ATOM 2327 N N . LEU B 1 24 ? -14.477 -5.641 7.285 1 97.44 24 LEU B N 1
ATOM 2328 C CA . LEU B 1 24 ? -15.289 -4.426 7.305 1 97.44 24 LEU B CA 1
ATOM 2329 C C . LEU B 1 24 ? -14.898 -3.496 6.16 1 97.44 24 LEU B C 1
ATOM 2331 O O . LEU B 1 24 ? -15.508 -2.434 5.988 1 97.44 24 LEU B O 1
ATOM 2335 N N . LYS B 1 25 ? -13.922 -3.893 5.402 1 95.38 25 LYS B N 1
ATOM 2336 C CA . LYS B 1 25 ? -13.469 -3.088 4.273 1 95.38 25 LYS B CA 1
ATOM 2337 C C . LYS B 1 25 ? -14.602 -2.848 3.279 1 95.38 25 LYS B C 1
ATOM 2339 O O . LYS B 1 25 ? -14.664 -1.794 2.643 1 95.38 25 LYS B O 1
ATOM 2344 N N . ASP B 1 26 ? -15.555 -3.76 3.213 1 91.19 26 ASP B N 1
ATOM 2345 C CA . ASP B 1 26 ? -16.578 -3.705 2.18 1 91.19 26 ASP B CA 1
ATOM 2346 C C . ASP B 1 26 ? -17.844 -3.033 2.705 1 91.19 26 ASP B C 1
ATOM 2348 O O . ASP B 1 26 ? -18.859 -2.965 2 1 91.19 26 ASP B O 1
ATOM 2352 N N . GLY B 1 27 ? -17.828 -2.617 3.959 1 94.88 27 GLY B N 1
ATOM 2353 C CA . GLY B 1 27 ? -18.984 -1.882 4.473 1 94.88 27 GLY B CA 1
ATOM 2354 C C . GLY B 1 27 ? -19.375 -2.299 5.879 1 94.88 27 GLY B C 1
ATOM 2355 O O . GLY B 1 27 ? -18.766 -3.199 6.461 1 94.88 27 GLY B O 1
ATOM 2356 N N . PRO B 1 28 ? -20.344 -1.637 6.363 1 97.19 28 PRO B N 1
ATOM 2357 C CA . PRO B 1 28 ? -20.797 -1.911 7.73 1 97.19 28 PRO B CA 1
ATOM 2358 C C . PRO B 1 28 ? -21.344 -3.324 7.895 1 97.19 28 PRO B C 1
ATOM 2360 O O . PRO B 1 28 ? -21.969 -3.863 6.973 1 97.19 28 PRO B O 1
ATOM 2363 N N . LYS B 1 29 ? -21.172 -3.918 9.047 1 97.69 29 LYS B N 1
ATOM 2364 C CA . LYS B 1 29 ? -21.688 -5.246 9.367 1 97.69 29 LYS B CA 1
ATOM 2365 C C . LYS B 1 29 ? -22.219 -5.297 10.797 1 97.69 29 LYS B C 1
ATOM 2367 O O . LYS B 1 29 ? -21.672 -4.641 11.688 1 97.69 29 LYS B O 1
ATOM 2372 N N . THR B 1 30 ? -23.25 -6.062 10.977 1 97 30 THR B N 1
ATOM 2373 C CA . THR B 1 30 ? -23.781 -6.324 12.312 1 97 30 THR B CA 1
ATOM 2374 C C . THR B 1 30 ? -22.922 -7.355 13.031 1 97 30 THR B C 1
ATOM 2376 O O . THR B 1 30 ? -22.062 -8.008 12.422 1 97 30 THR B O 1
ATOM 2379 N N . ILE B 1 31 ? -23.219 -7.473 14.305 1 94.81 31 ILE B N 1
ATOM 2380 C CA . ILE B 1 31 ? -22.484 -8.445 15.102 1 94.81 31 ILE B CA 1
ATOM 2381 C C . ILE B 1 31 ? -22.719 -9.852 14.547 1 94.81 31 ILE B C 1
ATOM 2383 O O . ILE B 1 31 ? -21.797 -10.664 14.492 1 94.81 31 ILE B O 1
ATOM 2387 N N . GLU B 1 32 ? -23.891 -10.109 14.125 1 95.88 32 GLU B N 1
ATOM 2388 C CA . GLU B 1 32 ? -24.234 -11.422 13.586 1 95.88 32 GLU B CA 1
ATOM 2389 C C . GLU B 1 32 ? -23.469 -11.695 12.289 1 95.88 32 GLU B C 1
ATOM 2391 O O . GLU B 1 32 ? -22.953 -12.797 12.086 1 95.88 32 GLU B O 1
ATOM 2396 N N . GLU B 1 33 ? -23.406 -10.703 11.453 1 96.31 33 GLU B N 1
ATOM 2397 C CA . GLU B 1 33 ? -22.656 -10.828 10.203 1 96.31 33 GLU B CA 1
ATOM 2398 C C . GLU B 1 33 ? -21.172 -11.016 10.469 1 96.31 33 GLU B C 1
ATOM 2400 O O . GLU B 1 33 ? -20.5 -11.781 9.766 1 96.31 33 GLU B O 1
ATOM 2405 N N . ILE B 1 34 ? -20.641 -10.32 11.398 1 96.56 34 ILE B N 1
ATOM 2406 C CA . ILE B 1 34 ? -19.234 -10.414 11.758 1 96.56 34 ILE B CA 1
ATOM 2407 C C . ILE B 1 34 ? -18.938 -11.82 12.273 1 96.56 34 ILE B C 1
ATOM 2409 O O . ILE B 1 34 ? -17.953 -12.445 11.844 1 96.56 34 ILE B O 1
ATOM 2413 N N . LYS B 1 35 ? -19.797 -12.328 13.18 1 95.44 35 LYS B N 1
ATOM 2414 C CA . LYS B 1 35 ? -19.609 -13.672 13.727 1 95.44 35 LYS B CA 1
ATOM 2415 C C . LYS B 1 35 ? -19.625 -14.727 12.625 1 95.44 35 LYS B C 1
ATOM 2417 O O . LYS B 1 35 ? -18.797 -15.641 12.617 1 95.44 35 LYS B O 1
ATOM 2422 N N . LYS B 1 36 ? -20.562 -14.602 11.742 1 95.06 36 LYS B N 1
ATOM 2423 C CA . LYS B 1 36 ? -20.672 -15.531 10.625 1 95.06 36 LYS B CA 1
ATOM 2424 C C . LYS B 1 36 ? -19.469 -15.438 9.695 1 95.06 36 LYS B C 1
ATOM 2426 O O . LYS B 1 36 ? -18.906 -16.453 9.289 1 95.06 36 LYS B O 1
ATOM 2431 N N . GLY B 1 37 ? -19.047 -14.219 9.375 1 93 37 GLY B N 1
ATOM 2432 C CA . GLY B 1 37 ? -17.953 -14 8.445 1 93 37 GLY B CA 1
ATOM 2433 C C . GLY B 1 37 ? -16.609 -14.477 8.977 1 93 37 GLY B C 1
ATOM 2434 O O . GLY B 1 37 ? -15.789 -14.992 8.219 1 93 37 GLY B O 1
ATOM 2435 N N . LEU B 1 38 ? -16.391 -14.312 10.242 1 93.25 38 LEU B N 1
ATOM 2436 C CA . LEU B 1 38 ? -15.109 -14.656 10.844 1 93.25 38 LEU B CA 1
ATOM 2437 C C . LEU B 1 38 ? -15.172 -16.031 11.508 1 93.25 38 LEU B C 1
ATOM 2439 O O . LEU B 1 38 ? -14.156 -16.562 11.945 1 93.25 38 LEU B O 1
ATOM 2443 N N . GLN B 1 39 ? -16.359 -16.594 11.625 1 92.06 39 GLN B N 1
ATOM 2444 C CA . GLN B 1 39 ? -16.562 -17.875 12.273 1 92.06 39 GLN B CA 1
ATOM 2445 C C . GLN B 1 39 ? -16.047 -17.859 13.711 1 92.06 39 GLN B C 1
ATOM 2447 O O . GLN B 1 39 ? -15.266 -18.719 14.109 1 92.06 39 GLN B O 1
ATOM 2452 N N . VAL B 1 40 ? -16.5 -16.875 14.43 1 90.06 40 VAL B N 1
ATOM 2453 C CA . VAL B 1 40 ? -16.094 -16.688 15.82 1 90.06 40 VAL B CA 1
ATOM 2454 C C . VAL B 1 40 ? -17.328 -16.516 16.703 1 90.06 40 VAL B C 1
ATOM 2456 O O . VAL B 1 40 ? -18.438 -16.266 16.188 1 90.06 40 VAL B O 1
ATOM 2459 N N . SER B 1 41 ? -17.078 -16.703 18.016 1 88.56 41 SER B N 1
ATOM 2460 C CA . SER B 1 41 ? -18.156 -16.484 18.984 1 88.56 41 SER B CA 1
ATOM 2461 C C . SER B 1 41 ? -18.25 -15.031 19.406 1 88.56 41 SER B C 1
ATOM 2463 O O . SER B 1 41 ? -17.328 -14.242 19.141 1 88.56 41 SER B O 1
ATOM 2465 N N . SER B 1 42 ? -19.359 -14.711 20.109 1 85.69 42 SER B N 1
ATOM 2466 C CA . SER B 1 42 ? -19.703 -13.328 20.438 1 85.69 42 SER B CA 1
ATOM 2467 C C . SER B 1 42 ? -18.719 -12.758 21.469 1 85.69 42 SER B C 1
ATOM 2469 O O . SER B 1 42 ? -18.188 -11.664 21.281 1 85.69 42 SER B O 1
ATOM 2471 N N . SER B 1 43 ? -18.5 -13.336 22.516 1 86.31 43 SER B N 1
ATOM 2472 C CA . SER B 1 43 ? -17.75 -12.766 23.625 1 86.31 43 SER B CA 1
ATOM 2473 C C . SER B 1 43 ? -16.328 -12.391 23.203 1 86.31 43 SER B C 1
ATOM 2475 O O . SER B 1 43 ? -15.914 -11.234 23.328 1 86.31 43 SER B O 1
ATOM 2477 N N . PRO B 1 44 ? -15.57 -13.234 22.547 1 90 44 PRO B N 1
ATOM 2478 C CA . PRO B 1 44 ? -14.195 -12.883 22.172 1 90 44 PRO B CA 1
ATOM 2479 C C . PRO B 1 44 ? -14.133 -11.781 21.109 1 90 44 PRO B C 1
ATOM 2481 O O . PRO B 1 44 ? -13.289 -10.891 21.188 1 90 44 PRO B O 1
ATOM 2484 N N . ILE B 1 45 ? -15.078 -11.773 20.203 1 93.56 45 ILE B N 1
ATOM 2485 C CA . ILE B 1 45 ? -15 -10.812 19.125 1 93.56 45 ILE B CA 1
ATOM 2486 C C . ILE B 1 45 ? -15.43 -9.43 19.609 1 93.56 45 ILE B C 1
ATOM 2488 O O . ILE B 1 45 ? -14.914 -8.406 19.156 1 93.56 45 ILE B O 1
ATOM 2492 N N . MET B 1 46 ? -16.344 -9.383 20.578 1 94.56 46 MET B N 1
ATOM 2493 C CA . MET B 1 46 ? -16.781 -8.109 21.125 1 94.56 46 MET B CA 1
ATOM 2494 C C . MET B 1 46 ? -15.641 -7.395 21.844 1 94.56 46 MET B C 1
ATOM 2496 O O . MET B 1 46 ? -15.531 -6.172 21.797 1 94.56 46 MET B O 1
ATOM 2500 N N . ALA B 1 47 ? -14.859 -8.18 22.516 1 95.31 47 ALA B N 1
ATOM 2501 C CA . ALA B 1 47 ? -13.695 -7.598 23.172 1 95.31 47 ALA B CA 1
ATOM 2502 C C . ALA B 1 47 ? -12.766 -6.934 22.156 1 95.31 47 ALA B C 1
ATOM 2504 O O . ALA B 1 47 ? -12.234 -5.852 22.406 1 95.31 47 ALA B O 1
ATOM 2505 N N . GLN B 1 48 ? -12.516 -7.605 21 1 96.44 48 GLN B N 1
ATOM 2506 C CA . GLN B 1 48 ? -11.664 -7.059 19.953 1 96.44 48 GLN B CA 1
ATOM 2507 C C . GLN B 1 48 ? -12.281 -5.805 19.344 1 96.44 48 GLN B C 1
ATOM 2509 O O . GLN B 1 48 ? -11.57 -4.848 19.031 1 96.44 48 GLN B O 1
ATOM 2514 N N . ILE B 1 49 ? -13.586 -5.859 19.188 1 97.12 49 ILE B N 1
ATOM 2515 C CA . ILE B 1 49 ? -14.305 -4.715 18.656 1 97.12 49 ILE B CA 1
ATOM 2516 C C . ILE B 1 49 ? -14.125 -3.51 19.578 1 97.12 49 ILE B C 1
ATOM 2518 O O . ILE B 1 49 ? -13.867 -2.396 19.109 1 97.12 49 ILE B O 1
ATOM 2522 N N . ARG B 1 50 ? -14.2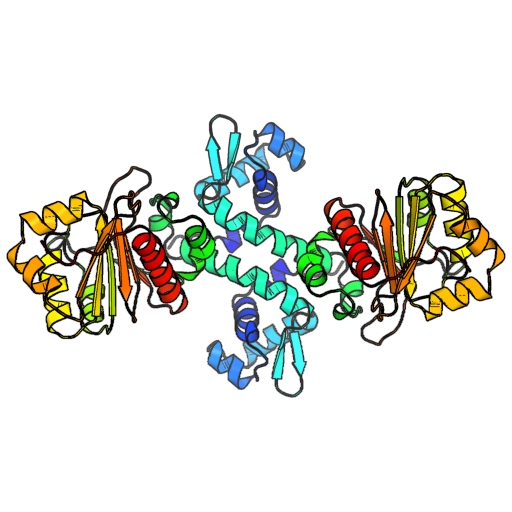58 -3.74 20.844 1 96.62 50 ARG B N 1
ATOM 2523 C CA . ARG B 1 50 ? -14.109 -2.662 21.812 1 96.62 50 ARG B CA 1
ATOM 2524 C C . ARG B 1 50 ? -12.711 -2.051 21.75 1 96.62 50 ARG B C 1
ATOM 2526 O O . ARG B 1 50 ? -12.555 -0.832 21.844 1 96.62 50 ARG B O 1
ATOM 2533 N N . ILE B 1 51 ? -11.719 -2.877 21.578 1 96.62 51 ILE B N 1
ATOM 2534 C CA . ILE B 1 51 ? -10.344 -2.402 21.469 1 96.62 51 ILE B CA 1
ATOM 2535 C C . ILE B 1 51 ? -10.211 -1.517 20.234 1 96.62 51 ILE B C 1
ATOM 2537 O O . ILE B 1 51 ? -9.641 -0.425 20.297 1 96.62 51 ILE B O 1
ATOM 2541 N N . LEU B 1 52 ? -10.742 -1.94 19.094 1 97.5 52 LEU B N 1
ATOM 2542 C CA . LEU B 1 52 ? -10.633 -1.203 17.828 1 97.5 52 LEU B CA 1
ATOM 2543 C C . LEU B 1 52 ? -11.445 0.085 17.891 1 97.5 52 LEU B C 1
ATOM 2545 O O . LEU B 1 52 ? -11.07 1.089 17.281 1 97.5 52 LEU B O 1
ATOM 2549 N N . LEU B 1 53 ? -12.586 0.062 18.656 1 97.06 53 LEU B N 1
ATOM 2550 C CA . LEU B 1 53 ? -13.359 1.273 18.891 1 97.06 53 LEU B CA 1
ATOM 2551 C C . LEU B 1 53 ? -12.562 2.281 19.703 1 97.06 53 LEU B C 1
ATOM 2553 O O . LEU B 1 53 ? -12.5 3.461 19.359 1 97.06 53 LEU B O 1
ATOM 2557 N N . LYS B 1 54 ? -12.008 1.77 20.719 1 95.06 54 LYS B N 1
ATOM 2558 C CA . LYS B 1 54 ? -11.227 2.619 21.625 1 95.06 54 LYS B CA 1
ATOM 2559 C C . LYS B 1 54 ? -10.047 3.256 20.891 1 95.06 54 LYS B C 1
ATOM 2561 O O . LYS B 1 54 ? -9.727 4.422 21.109 1 95.06 54 LYS B O 1
ATOM 2566 N N . GLU B 1 55 ? -9.43 2.521 19.969 1 94.88 55 GLU B N 1
ATOM 2567 C CA . GLU B 1 55 ? -8.273 3 19.219 1 94.88 55 GLU B CA 1
ATOM 2568 C C . GLU B 1 55 ? -8.703 3.859 18.031 1 94.88 55 GLU B C 1
ATOM 2570 O O . GLU B 1 55 ? -7.855 4.379 17.297 1 94.88 55 GLU B O 1
ATOM 2575 N N . GLY B 1 56 ? -9.992 3.971 17.812 1 95.44 56 GLY B N 1
ATOM 2576 C CA . GLY B 1 56 ? -10.523 4.863 16.797 1 95.44 56 GLY B CA 1
ATOM 2577 C C . GLY B 1 56 ? -10.477 4.273 15.398 1 95.44 56 GLY B C 1
ATOM 2578 O O . GLY B 1 56 ? -10.5 5.004 14.406 1 95.44 56 GLY B O 1
ATOM 2579 N N . LEU B 1 57 ? -10.414 2.957 15.258 1 97.75 57 LEU B N 1
ATOM 2580 C CA . LEU B 1 57 ? -10.352 2.303 13.953 1 97.75 57 LEU B CA 1
ATOM 2581 C C . LEU B 1 57 ? -11.75 1.924 13.469 1 97.75 57 LEU B C 1
ATOM 2583 O O . LEU B 1 57 ? -11.961 1.725 12.273 1 97.75 57 LEU B O 1
ATOM 2587 N N . LEU B 1 58 ? -12.656 1.801 14.391 1 98.12 58 LEU B N 1
ATOM 2588 C CA . LEU B 1 58 ? -14.047 1.464 14.086 1 98.12 58 LEU B CA 1
ATOM 2589 C C . LEU B 1 58 ? -14.992 2.518 14.641 1 98.12 58 LEU B C 1
ATOM 2591 O O . LEU B 1 58 ? -14.633 3.27 15.547 1 98.12 58 LEU B O 1
ATOM 2595 N N . VAL B 1 59 ? -16.141 2.562 14.07 1 97.44 59 VAL B N 1
ATOM 2596 C CA . VAL B 1 59 ? -17.25 3.332 14.594 1 97.44 59 VAL B CA 1
ATOM 2597 C C . VAL B 1 59 ? -18.516 2.469 14.609 1 97.44 59 VAL B C 1
ATOM 2599 O O . VAL B 1 59 ? -18.688 1.605 13.742 1 97.44 59 VAL B O 1
ATOM 2602 N N . GLN B 1 60 ? -19.281 2.674 15.625 1 97.5 60 GLN B N 1
ATOM 2603 C CA . GLN B 1 60 ? -20.562 1.987 15.719 1 97.5 60 GLN B CA 1
ATOM 2604 C C . GLN B 1 60 ? -21.688 2.867 15.188 1 97.5 60 GLN B C 1
ATOM 2606 O O . GLN B 1 60 ? -21.797 4.043 15.547 1 97.5 60 GLN B O 1
ATOM 2611 N N . LYS B 1 61 ? -22.438 2.359 14.312 1 95.81 61 LYS B N 1
ATOM 2612 C CA . LYS B 1 61 ? -23.656 2.998 13.797 1 95.81 61 LYS B CA 1
ATOM 2613 C C . LYS B 1 61 ? -24.875 2.113 14.016 1 95.81 61 LYS B C 1
ATOM 2615 O O . LYS B 1 61 ? -25.125 1.186 13.242 1 95.81 61 LYS B O 1
ATOM 2620 N N . GLY B 1 62 ? -25.672 2.5 14.938 1 95.06 62 GLY B N 1
ATOM 2621 C CA . GLY B 1 62 ? -26.781 1.614 15.289 1 95.06 62 GLY B CA 1
ATOM 2622 C C . GLY B 1 62 ? -26.312 0.245 15.75 1 95.06 62 GLY B C 1
ATOM 2623 O O . GLY B 1 62 ? -25.516 0.135 16.688 1 95.06 62 GLY B O 1
ATOM 2624 N N . ASP B 1 63 ? -26.781 -0.701 15.008 1 94.69 63 ASP B N 1
ATOM 2625 C CA . ASP B 1 63 ? -26.438 -2.068 15.391 1 94.69 63 ASP B CA 1
ATOM 2626 C C . ASP B 1 63 ? -25.281 -2.596 14.539 1 94.69 63 ASP B C 1
ATOM 2628 O O . ASP B 1 63 ? -24.969 -3.787 14.586 1 94.69 63 ASP B O 1
ATOM 2632 N N . SER B 1 64 ? -24.672 -1.707 13.781 1 97.81 64 SER B N 1
ATOM 2633 C CA . SER B 1 64 ? -23.594 -2.135 12.891 1 97.81 64 SER B CA 1
ATOM 2634 C C . SER B 1 64 ? -22.281 -1.45 13.242 1 97.81 64 SER B C 1
ATOM 2636 O O . SER B 1 64 ? -22.266 -0.456 13.969 1 97.81 64 SER B O 1
ATOM 2638 N N . TYR B 1 65 ? -21.281 -2.07 12.836 1 98.12 65 TYR B N 1
ATOM 2639 C CA . TYR B 1 65 ? -19.938 -1.524 12.961 1 98.12 65 TYR B CA 1
ATOM 2640 C C . TYR B 1 65 ? -19.312 -1.274 11.594 1 98.12 65 TYR B C 1
ATOM 2642 O O . TYR B 1 65 ? -19.547 -2.043 10.656 1 98.12 65 TYR B O 1
ATOM 2650 N N . CYS B 1 66 ? -18.578 -0.212 11.445 1 98.12 66 CYS B N 1
ATOM 2651 C CA . CYS B 1 66 ? -17.891 0.087 10.195 1 98.12 66 CYS B CA 1
ATOM 2652 C C . CYS B 1 66 ? -16.531 0.7 10.461 1 98.12 66 CYS B C 1
ATOM 2654 O O . CYS B 1 66 ? -16.219 1.065 11.602 1 98.12 66 CYS B O 1
ATOM 2656 N N . LEU B 1 67 ? -15.688 0.75 9.484 1 98.31 67 LEU B N 1
ATOM 2657 C CA . LEU B 1 67 ? -14.391 1.408 9.586 1 98.31 67 LEU B CA 1
ATOM 2658 C C . LEU B 1 67 ? -14.555 2.908 9.805 1 98.31 67 LEU B C 1
ATOM 2660 O O . LEU B 1 67 ? -15.422 3.535 9.188 1 98.31 67 LEU B O 1
ATOM 2664 N N . SER B 1 68 ? -13.828 3.463 10.727 1 97.5 68 SER B N 1
ATOM 2665 C CA . SER B 1 68 ? -13.719 4.914 10.852 1 97.5 68 SER B CA 1
ATOM 2666 C C . SER B 1 68 ? -12.93 5.508 9.688 1 97.5 68 SER B C 1
ATOM 2668 O O . SER B 1 68 ? -12.492 4.785 8.797 1 97.5 68 SER B O 1
ATOM 2670 N N . VAL B 1 69 ? -12.797 6.828 9.656 1 96.81 69 VAL B N 1
ATOM 2671 C CA . VAL B 1 69 ? -11.938 7.465 8.664 1 96.81 69 VAL B CA 1
ATOM 2672 C C . VAL B 1 69 ? -10.508 6.934 8.805 1 96.81 69 VAL B C 1
ATOM 2674 O O . VAL B 1 69 ? -9.867 6.59 7.809 1 96.81 69 VAL B O 1
ATOM 2677 N N . LYS B 1 70 ? -10.039 6.848 10.07 1 96.88 70 LYS B N 1
ATOM 2678 C CA . LYS B 1 70 ? -8.734 6.273 10.367 1 96.88 70 LYS B CA 1
ATOM 2679 C C . LYS B 1 70 ? -8.625 4.844 9.844 1 96.88 70 LYS B C 1
ATOM 2681 O O . LYS B 1 70 ? -7.637 4.484 9.203 1 96.88 70 LYS B O 1
ATOM 2686 N N . GLY B 1 71 ? -9.633 4.059 10.094 1 97.69 71 GLY B N 1
ATOM 2687 C CA . GLY B 1 71 ? -9.672 2.699 9.586 1 97.69 71 GLY B CA 1
ATOM 2688 C C . GLY B 1 71 ? -9.625 2.627 8.07 1 97.69 71 GLY B C 1
ATOM 2689 O O . GLY B 1 71 ? -8.922 1.783 7.508 1 97.69 71 GLY B O 1
ATOM 2690 N N . LYS B 1 72 ? -10.344 3.525 7.457 1 97.69 72 LYS B N 1
ATOM 2691 C CA . LYS B 1 72 ? -10.406 3.553 6 1 97.69 72 LYS B CA 1
ATOM 2692 C C . LYS B 1 72 ? -9.07 3.977 5.398 1 97.69 72 LYS B C 1
ATOM 2694 O O . LYS B 1 72 ? -8.781 3.674 4.238 1 97.69 72 LYS B O 1
ATOM 2699 N N . LEU B 1 73 ? -8.281 4.691 6.148 1 97.44 73 LEU B N 1
ATOM 2700 C CA . LEU B 1 73 ? -6.961 5.098 5.688 1 97.44 73 LEU B CA 1
ATOM 2701 C C . LEU B 1 73 ? -5.961 3.957 5.84 1 97.44 73 LEU B C 1
ATOM 2703 O O . LEU B 1 73 ? -5.02 3.844 5.051 1 97.44 73 LEU B O 1
ATOM 2707 N N . ILE B 1 74 ? -6.156 3.074 6.789 1 97.62 74 ILE B N 1
ATOM 2708 C CA . ILE B 1 74 ? -5.168 2.074 7.18 1 97.62 74 ILE B CA 1
ATOM 2709 C C . ILE B 1 74 ? -5.441 0.765 6.445 1 97.62 74 ILE B C 1
ATOM 2711 O O . ILE B 1 74 ? -4.531 0.166 5.871 1 97.62 74 ILE B O 1
ATOM 2715 N N . VAL B 1 75 ? -6.668 0.318 6.387 1 97.69 75 VAL B N 1
ATOM 2716 C CA . VAL B 1 75 ? -7.035 -1.031 5.969 1 97.69 75 VAL B CA 1
ATOM 2717 C C . VAL B 1 75 ? -6.645 -1.248 4.512 1 97.69 75 VAL B C 1
ATOM 2719 O O . VAL B 1 75 ? -6.066 -2.279 4.164 1 97.69 75 VAL B O 1
ATOM 2722 N N . PRO B 1 76 ? -6.875 -0.257 3.648 1 96.5 76 PRO B N 1
ATOM 2723 C CA . PRO B 1 76 ? -6.477 -0.466 2.256 1 96.5 76 PRO B CA 1
ATOM 2724 C C . PRO B 1 76 ? -4.969 -0.646 2.096 1 96.5 76 PRO B C 1
ATOM 2726 O O . PRO B 1 76 ? -4.516 -1.269 1.131 1 96.5 76 PRO B O 1
ATOM 2729 N N . LYS B 1 77 ? -4.176 -0.115 2.992 1 96.44 77 LYS B N 1
ATOM 2730 C CA . LYS B 1 77 ? -2.723 -0.25 2.949 1 96.44 77 LYS B CA 1
ATOM 2731 C C . LYS B 1 77 ? -2.277 -1.579 3.551 1 96.44 77 LYS B C 1
ATOM 2733 O O . LYS B 1 77 ? -1.254 -2.137 3.146 1 96.44 77 LYS B O 1
ATOM 2738 N N . MET B 1 78 ? -3.037 -2.092 4.477 1 95.75 78 MET B N 1
ATOM 2739 C CA . MET B 1 78 ? -2.691 -3.332 5.164 1 95.75 78 MET B CA 1
ATOM 2740 C C . MET B 1 78 ? -2.969 -4.539 4.277 1 95.75 78 MET B C 1
ATOM 2742 O O . MET B 1 78 ? -2.221 -5.52 4.309 1 95.75 78 MET B O 1
ATOM 2746 N N . GLU B 1 79 ? -3.998 -4.445 3.506 1 95.25 79 GLU B N 1
ATOM 2747 C CA . GLU B 1 79 ? -4.512 -5.613 2.797 1 95.25 79 GLU B CA 1
ATOM 2748 C C . GLU B 1 79 ? -3.482 -6.152 1.806 1 95.25 79 GLU B C 1
ATOM 2750 O O . GLU B 1 79 ? -3.148 -7.34 1.835 1 95.25 79 GLU B O 1
ATOM 2755 N N . PRO B 1 80 ? -2.92 -5.297 0.931 1 95.88 80 PRO B N 1
ATOM 2756 C CA . PRO B 1 80 ? -1.932 -5.832 -0.008 1 95.88 80 PRO B CA 1
ATOM 2757 C C . PRO B 1 80 ? -0.705 -6.41 0.694 1 95.88 80 PRO B C 1
ATOM 2759 O O . PRO B 1 80 ? -0.135 -7.402 0.232 1 95.88 80 PRO B O 1
ATOM 2762 N N . LEU B 1 81 ? -0.314 -5.801 1.77 1 96.38 81 LEU B N 1
ATOM 2763 C CA . LEU B 1 81 ? 0.838 -6.277 2.527 1 96.38 81 LEU B CA 1
ATOM 2764 C C . LEU B 1 81 ? 0.558 -7.648 3.137 1 96.38 81 LEU B C 1
ATOM 2766 O O . LEU B 1 81 ? 1.353 -8.578 2.979 1 96.38 81 LEU B O 1
ATOM 2770 N N . LEU B 1 82 ? -0.591 -7.812 3.732 1 95.19 82 LEU B N 1
ATOM 2771 C CA . LEU B 1 82 ? -0.96 -9.062 4.395 1 95.19 82 LEU B CA 1
ATOM 2772 C C . LEU B 1 82 ? -1.153 -10.18 3.373 1 95.19 82 LEU B C 1
ATOM 2774 O O . LEU B 1 82 ? -0.793 -11.328 3.633 1 95.19 82 LEU B O 1
ATOM 2778 N N . SER B 1 83 ? -1.718 -9.82 2.244 1 95.56 83 SER B N 1
ATOM 2779 C CA . SER B 1 83 ? -1.896 -10.812 1.186 1 95.56 83 SER B CA 1
ATOM 2780 C C . SER B 1 83 ? -0.553 -11.32 0.669 1 95.56 83 SER B C 1
ATOM 2782 O O . SER B 1 83 ? -0.394 -12.516 0.404 1 95.56 83 SER B O 1
ATOM 2784 N N . THR B 1 84 ? 0.365 -10.438 0.511 1 96.88 84 THR B N 1
ATOM 2785 C CA . THR B 1 84 ? 1.706 -10.812 0.08 1 96.88 84 THR B CA 1
ATOM 2786 C C . THR B 1 84 ? 2.377 -11.711 1.119 1 96.88 84 THR B C 1
ATOM 2788 O O . THR B 1 84 ? 2.959 -12.742 0.776 1 96.88 84 THR B O 1
ATOM 2791 N N . PHE B 1 85 ? 2.234 -11.344 2.375 1 95.38 85 PHE B N 1
ATOM 2792 C CA . PHE B 1 85 ? 2.764 -12.156 3.463 1 95.38 85 PHE B CA 1
ATOM 2793 C C . PHE B 1 85 ? 2.203 -13.57 3.402 1 95.38 85 PHE B C 1
ATOM 2795 O O . PHE B 1 85 ? 2.949 -14.547 3.523 1 95.38 85 PHE B O 1
ATOM 2802 N N . ARG B 1 86 ? 0.976 -13.641 3.186 1 93.88 86 ARG B N 1
ATOM 2803 C CA . ARG B 1 86 ? 0.306 -14.938 3.189 1 93.88 86 ARG B CA 1
ATOM 2804 C C . ARG B 1 86 ? 0.885 -15.852 2.119 1 93.88 86 ARG B C 1
ATOM 2806 O O . ARG B 1 86 ? 1.191 -17.016 2.391 1 93.88 86 ARG B O 1
ATOM 2813 N N . VAL B 1 87 ? 1.046 -15.312 0.951 1 95.88 87 VAL B N 1
ATOM 2814 C CA . VAL B 1 87 ? 1.566 -16.109 -0.161 1 95.88 87 VAL B CA 1
ATOM 2815 C C . VAL B 1 87 ? 2.943 -16.656 0.197 1 95.88 87 VAL B C 1
ATOM 2817 O O . VAL B 1 87 ? 3.189 -17.859 0.076 1 95.88 87 VAL B O 1
ATOM 2820 N N . PHE B 1 88 ? 3.789 -15.844 0.718 1 95.5 88 PHE B N 1
ATOM 2821 C CA . PHE B 1 88 ? 5.168 -16.234 0.982 1 95.5 88 PHE B CA 1
ATOM 2822 C C . PHE B 1 88 ? 5.25 -17.125 2.221 1 95.5 88 PHE B C 1
ATOM 2824 O O . PHE B 1 88 ? 6.086 -18.031 2.289 1 95.5 88 PHE B O 1
ATOM 2831 N N . ASP B 1 89 ? 4.422 -16.891 3.184 1 94.81 89 ASP B N 1
ATOM 2832 C CA . ASP B 1 89 ? 4.441 -17.672 4.426 1 94.81 89 ASP B CA 1
ATOM 2833 C C . ASP B 1 89 ? 3.928 -19.078 4.199 1 94.81 89 ASP B C 1
ATOM 2835 O O . ASP B 1 89 ? 4.457 -20.047 4.77 1 94.81 89 ASP B O 1
ATOM 2839 N N . GLU B 1 90 ? 2.871 -19.281 3.441 1 93.62 90 GLU B N 1
ATOM 2840 C CA . GLU B 1 90 ? 2.238 -20.578 3.24 1 93.62 90 GLU B CA 1
ATOM 2841 C C . GLU B 1 90 ? 3.146 -21.516 2.449 1 93.62 90 GLU B C 1
ATOM 2843 O O . GLU B 1 90 ? 3.127 -22.734 2.662 1 93.62 90 GLU B O 1
ATOM 2848 N N . ASN B 1 91 ? 3.939 -21.047 1.597 1 90.75 91 ASN B N 1
ATOM 2849 C CA . ASN B 1 91 ? 4.809 -21.859 0.751 1 90.75 91 ASN B CA 1
ATOM 2850 C C . ASN B 1 91 ? 6.211 -21.266 0.652 1 90.75 91 ASN B C 1
ATOM 2852 O O . ASN B 1 91 ? 6.734 -21.078 -0.448 1 90.75 91 ASN B O 1
ATOM 2856 N N . HIS B 1 92 ? 6.723 -21.125 1.79 1 92.31 92 HIS B N 1
ATOM 2857 C CA . HIS B 1 92 ? 7.977 -20.391 1.909 1 92.31 92 HIS B CA 1
ATOM 2858 C C . HIS B 1 92 ? 9.086 -21.062 1.096 1 92.31 92 HIS B C 1
ATOM 2860 O O . HIS B 1 92 ? 9.773 -20.391 0.324 1 92.31 92 HIS B O 1
ATOM 2866 N N . GLU B 1 93 ? 9.227 -22.312 1.203 1 90.81 93 GLU B N 1
ATOM 2867 C CA . GLU B 1 93 ? 10.305 -23.031 0.527 1 90.81 93 GLU B CA 1
ATOM 2868 C C . GLU B 1 93 ? 10.133 -22.984 -0.988 1 90.81 93 GLU B C 1
ATOM 2870 O O . GLU B 1 93 ? 11.109 -22.812 -1.724 1 90.81 93 GLU B O 1
ATOM 2875 N N . TYR B 1 94 ? 8.953 -23.188 -1.375 1 92.62 94 TYR B N 1
ATOM 2876 C CA . TYR B 1 94 ? 8.688 -23.141 -2.809 1 92.62 94 TYR B CA 1
ATOM 2877 C C . TYR B 1 94 ? 9.109 -21.797 -3.398 1 92.62 94 TYR B C 1
ATOM 2879 O O . TYR B 1 94 ? 9.891 -21.75 -4.355 1 92.62 94 TYR B O 1
ATOM 2887 N N . TRP B 1 95 ? 8.633 -20.719 -2.791 1 94 95 TRP B N 1
ATOM 2888 C CA . TRP B 1 95 ? 8.852 -19.375 -3.348 1 94 95 TRP B CA 1
ATOM 2889 C C . TRP B 1 95 ? 10.32 -18.984 -3.246 1 94 95 TRP B C 1
ATOM 2891 O O . TRP B 1 95 ? 10.828 -18.25 -4.094 1 94 95 TRP B O 1
ATOM 2901 N N . ALA B 1 96 ? 10.977 -19.516 -2.266 1 92.94 96 ALA B N 1
ATOM 2902 C CA . ALA B 1 96 ? 12.391 -19.219 -2.076 1 92.94 96 ALA B CA 1
ATOM 2903 C C . ALA B 1 96 ? 13.234 -19.781 -3.217 1 92.94 96 ALA B C 1
ATOM 2905 O O . ALA B 1 96 ? 14.297 -19.25 -3.537 1 92.94 96 ALA B O 1
ATOM 2906 N N . ARG B 1 97 ? 12.766 -20.75 -3.863 1 93.75 97 ARG B N 1
ATOM 2907 C CA . ARG B 1 97 ? 13.523 -21.438 -4.902 1 93.75 97 ARG B CA 1
ATOM 2908 C C . ARG B 1 97 ? 13.219 -20.859 -6.281 1 93.75 97 ARG B C 1
ATOM 2910 O O . ARG B 1 97 ? 13.984 -21.062 -7.227 1 93.75 97 ARG B O 1
ATOM 2917 N N . GLN B 1 98 ? 12.156 -20.188 -6.387 1 95.69 98 GLN B N 1
ATOM 2918 C CA . GLN B 1 98 ? 11.695 -19.75 -7.703 1 95.69 98 GLN B CA 1
ATOM 2919 C C . GLN B 1 98 ? 12.336 -18.422 -8.102 1 95.69 98 GLN B C 1
ATOM 2921 O O . GLN B 1 98 ? 12.672 -17.609 -7.246 1 95.69 98 GLN B O 1
ATOM 2926 N N . ASN B 1 99 ? 12.516 -18.297 -9.391 1 96.5 99 ASN B N 1
ATOM 2927 C CA . ASN B 1 99 ? 12.852 -17 -9.945 1 96.5 99 ASN B CA 1
ATOM 2928 C C . ASN B 1 99 ? 11.609 -16.141 -10.148 1 96.5 99 ASN B C 1
ATOM 2930 O O . ASN B 1 99 ? 10.945 -16.234 -11.18 1 96.5 99 ASN B O 1
ATOM 2934 N N . LEU B 1 100 ? 11.352 -15.242 -9.227 1 96.88 100 LEU B N 1
ATOM 2935 C CA . LEU B 1 100 ? 10.125 -14.445 -9.234 1 96.88 100 LEU B CA 1
ATOM 2936 C C . LEU B 1 100 ? 10.133 -13.461 -10.406 1 96.88 100 LEU B C 1
ATOM 2938 O O . LEU B 1 100 ? 9.07 -13 -10.836 1 96.88 100 LEU B O 1
ATOM 2942 N N . ARG B 1 101 ? 11.242 -13.211 -11.008 1 95.38 101 ARG B N 1
ATOM 2943 C CA . ARG B 1 101 ? 11.383 -12.227 -12.078 1 95.38 101 ARG B CA 1
ATOM 2944 C C . ARG B 1 101 ? 10.844 -12.766 -13.398 1 95.38 101 ARG B C 1
ATOM 2946 O O . ARG B 1 101 ? 10.727 -12.031 -14.375 1 95.38 101 ARG B O 1
ATOM 2953 N N . THR B 1 102 ? 10.484 -14.031 -13.375 1 96.12 102 THR B N 1
ATOM 2954 C CA . THR B 1 102 ? 9.891 -14.617 -14.57 1 96.12 102 THR B CA 1
ATOM 2955 C C . THR B 1 102 ? 8.469 -14.109 -14.773 1 96.12 102 THR B C 1
ATOM 2957 O O . THR B 1 102 ? 7.883 -14.289 -15.844 1 96.12 102 THR B O 1
ATOM 2960 N N . LEU B 1 103 ? 7.895 -13.477 -13.75 1 97.38 103 LEU B N 1
ATOM 2961 C CA . LEU B 1 103 ? 6.559 -12.906 -13.844 1 97.38 103 LEU B CA 1
ATOM 2962 C C . LEU B 1 103 ? 6.621 -11.461 -14.336 1 97.38 103 LEU B C 1
ATOM 2964 O O . LEU B 1 103 ? 7.539 -10.719 -13.984 1 97.38 103 LEU B O 1
ATOM 2968 N N . PRO B 1 104 ? 5.609 -11.102 -15.172 1 97 104 PRO B N 1
ATOM 2969 C CA . PRO B 1 104 ? 5.547 -9.68 -15.516 1 97 104 PRO B CA 1
ATOM 2970 C C . PRO B 1 104 ? 5.52 -8.773 -14.281 1 97 104 PRO B C 1
ATOM 2972 O O . PRO B 1 104 ? 4.855 -9.094 -13.297 1 97 104 PRO B O 1
ATOM 2975 N N . PRO B 1 105 ? 6.184 -7.645 -14.344 1 96.88 105 PRO B N 1
ATOM 2976 C CA . PRO B 1 105 ? 6.379 -6.797 -13.164 1 96.88 105 PRO B CA 1
ATOM 2977 C C . PRO B 1 105 ? 5.062 -6.398 -12.5 1 96.88 105 PRO B C 1
ATOM 2979 O O . PRO B 1 105 ? 4.949 -6.441 -11.273 1 96.88 105 PRO B O 1
ATOM 2982 N N . GLN B 1 106 ? 4.07 -6.02 -13.297 1 97.25 106 GLN B N 1
ATOM 2983 C CA . GLN B 1 106 ? 2.803 -5.559 -12.742 1 97.25 106 GLN B CA 1
ATOM 2984 C C . GLN B 1 106 ? 2.086 -6.688 -12.008 1 97.25 106 GLN B C 1
ATOM 2986 O O . GLN B 1 106 ? 1.423 -6.449 -10.992 1 97.25 106 GLN B O 1
ATOM 2991 N N . LEU B 1 107 ? 2.229 -7.906 -12.5 1 98.31 107 LEU B N 1
ATOM 2992 C CA . LEU B 1 107 ? 1.589 -9.055 -11.867 1 98.31 107 LEU B CA 1
ATOM 2993 C C . LEU B 1 107 ? 2.414 -9.547 -10.688 1 98.31 107 LEU B C 1
ATOM 2995 O O . LEU B 1 107 ? 1.859 -10.016 -9.688 1 98.31 107 LEU B O 1
ATOM 2999 N N . LEU B 1 108 ? 3.756 -9.43 -10.859 1 98.31 108 LEU B N 1
ATOM 3000 C CA . LEU B 1 108 ? 4.629 -9.766 -9.734 1 98.31 108 LEU B CA 1
ATOM 3001 C C . LEU B 1 108 ? 4.32 -8.891 -8.531 1 98.31 108 LEU B C 1
ATOM 3003 O O . LEU B 1 108 ? 4.234 -9.391 -7.402 1 98.31 108 LEU B O 1
ATOM 3007 N N . ASP B 1 109 ? 4.086 -7.637 -8.75 1 97.75 109 ASP B N 1
ATOM 3008 C CA . ASP B 1 109 ? 3.756 -6.699 -7.68 1 97.75 109 ASP B CA 1
ATOM 3009 C C . ASP B 1 109 ? 2.455 -7.094 -6.984 1 97.75 109 ASP B C 1
ATOM 3011 O O . ASP B 1 109 ? 2.26 -6.797 -5.805 1 97.75 109 ASP B O 1
ATOM 3015 N N . ARG B 1 110 ? 1.592 -7.742 -7.742 1 98 110 ARG B N 1
ATOM 3016 C CA . ARG B 1 110 ? 0.284 -8.148 -7.238 1 98 110 ARG B CA 1
ATOM 3017 C C . ARG B 1 110 ? 0.267 -9.633 -6.895 1 98 110 ARG B C 1
ATOM 3019 O O . ARG B 1 110 ? -0.789 -10.273 -6.918 1 98 110 ARG B O 1
ATOM 3026 N N . ILE B 1 111 ? 1.412 -10.195 -6.535 1 98.06 111 ILE B N 1
ATOM 3027 C CA . ILE B 1 111 ? 1.539 -11.633 -6.305 1 98.06 111 ILE B CA 1
ATOM 3028 C C . ILE B 1 111 ? 0.649 -12.047 -5.133 1 98.06 111 ILE B C 1
ATOM 3030 O O . ILE B 1 111 ? 0.189 -13.188 -5.07 1 98.06 111 ILE B O 1
ATOM 3034 N N . GLY B 1 112 ? 0.384 -11.141 -4.23 1 97.69 112 GLY B N 1
ATOM 3035 C CA . GLY B 1 112 ? -0.503 -11.422 -3.113 1 97.69 112 GLY B CA 1
ATOM 3036 C C . GLY B 1 112 ? -1.891 -11.859 -3.545 1 97.69 112 GLY B C 1
ATOM 3037 O O . GLY B 1 112 ? -2.596 -12.539 -2.795 1 97.69 112 GLY B O 1
ATOM 3038 N N . GLU B 1 113 ? -2.301 -11.531 -4.719 1 98.12 113 GLU B N 1
ATOM 3039 C CA . GLU B 1 113 ? -3.635 -11.844 -5.219 1 98.12 113 GLU B CA 1
ATOM 3040 C C . GLU B 1 113 ? -3.768 -13.328 -5.539 1 98.12 113 GLU B C 1
ATOM 3042 O O . GLU B 1 113 ? -4.879 -13.828 -5.734 1 98.12 113 GLU B O 1
ATOM 3047 N N . LEU B 1 114 ? -2.656 -14.062 -5.523 1 98.12 114 LEU B N 1
ATOM 3048 C CA . LEU B 1 114 ? -2.719 -15.516 -5.688 1 98.12 114 LEU B CA 1
ATOM 3049 C C . LEU B 1 114 ? -3.395 -16.172 -4.484 1 98.12 114 LEU B C 1
ATOM 3051 O O . LEU B 1 114 ? -3.934 -17.266 -4.598 1 98.12 114 LEU B O 1
ATOM 3055 N N . GLY B 1 115 ? -3.305 -15.469 -3.348 1 96.06 115 GLY B N 1
ATOM 3056 C CA . GLY B 1 115 ? -3.998 -15.945 -2.164 1 96.06 115 GLY B CA 1
ATOM 3057 C C . GLY B 1 115 ? -3.434 -17.25 -1.627 1 96.06 115 GLY B C 1
ATOM 3058 O O . GLY B 1 115 ? -2.219 -17.453 -1.631 1 96.06 115 GLY B O 1
ATOM 3059 N N . SER B 1 116 ? -4.285 -18.078 -1.034 1 95.25 116 SER B N 1
ATOM 3060 C CA . SER B 1 116 ? -3.883 -19.375 -0.524 1 95.25 116 SER B CA 1
ATOM 3061 C C . SER B 1 116 ? -3.605 -20.359 -1.663 1 95.25 116 SER B C 1
ATOM 3063 O O . SER B 1 116 ? -4.477 -20.609 -2.496 1 95.25 116 SER B O 1
ATOM 3065 N N . CYS B 1 117 ? -2.418 -20.797 -1.664 1 95.5 117 CYS B N 1
ATOM 3066 C CA . CYS B 1 117 ? -1.974 -21.703 -2.723 1 95.5 117 CYS B CA 1
ATOM 3067 C C . CYS B 1 117 ? -1.496 -23.031 -2.146 1 95.5 117 CYS B C 1
ATOM 3069 O O . CYS B 1 117 ? -1.12 -23.094 -0.976 1 95.5 117 CYS B O 1
ATOM 3071 N N . LYS B 1 118 ? -1.567 -24 -2.934 1 95.62 118 LYS B N 1
ATOM 3072 C CA . LYS B 1 118 ? -1.045 -25.312 -2.605 1 95.62 118 LYS B CA 1
ATOM 3073 C C . LYS B 1 118 ? -0.056 -25.797 -3.664 1 95.62 118 LYS B C 1
ATOM 3075 O O . LYS B 1 118 ? -0.337 -25.719 -4.863 1 95.62 118 LYS B O 1
ATOM 3080 N N . GLU B 1 119 ? 1.05 -26.219 -3.195 1 94.88 119 GLU B N 1
ATOM 3081 C CA . GLU B 1 119 ? 2.014 -26.828 -4.105 1 94.88 119 GLU B CA 1
ATOM 3082 C C . GLU B 1 119 ? 1.662 -28.281 -4.379 1 94.88 119 GLU B C 1
ATOM 3084 O O . GLU B 1 119 ? 1.482 -29.078 -3.449 1 94.88 119 GLU B O 1
ATOM 3089 N N . LEU B 1 120 ? 1.551 -28.625 -5.648 1 93.25 120 LEU B N 1
ATOM 3090 C CA . LEU B 1 120 ? 1.289 -30 -6.059 1 93.25 120 LEU B CA 1
ATOM 3091 C C . LEU B 1 120 ? 2.506 -30.594 -6.758 1 93.25 120 LEU B C 1
ATOM 3093 O O . LEU B 1 120 ? 3.051 -30 -7.688 1 93.25 120 LEU B O 1
ATOM 3097 N N . LEU B 1 121 ? 2.883 -31.734 -6.258 1 88 121 LEU B N 1
ATOM 3098 C CA . LEU B 1 121 ? 3.975 -32.5 -6.855 1 88 121 LEU B CA 1
ATOM 3099 C C . LEU B 1 121 ? 3.443 -33.719 -7.598 1 88 121 LEU B C 1
ATOM 3101 O O . LEU B 1 121 ? 2.512 -34.375 -7.133 1 88 121 LEU B O 1
ATOM 3105 N N . PRO B 1 122 ? 3.977 -33.875 -8.758 1 82.38 122 PRO B N 1
ATOM 3106 C CA . PRO B 1 122 ? 3.533 -35.062 -9.461 1 82.38 122 PRO B CA 1
ATOM 3107 C C . PRO B 1 122 ? 3.977 -36.344 -8.773 1 82.38 122 PRO B C 1
ATOM 3109 O O . PRO B 1 122 ? 4.992 -36.375 -8.07 1 82.38 122 PRO B O 1
ATOM 3112 N N . GLY B 1 123 ? 3.174 -37.406 -8.945 1 79.12 123 GLY B N 1
ATOM 3113 C CA . GLY B 1 123 ? 3.592 -38.719 -8.469 1 79.12 123 GLY B CA 1
ATOM 3114 C C . GLY B 1 123 ? 4.777 -39.281 -9.234 1 79.12 123 GLY B C 1
ATOM 3115 O O . GLY B 1 123 ? 5.008 -38.906 -10.391 1 79.12 123 GLY B O 1
ATOM 3116 N N . LYS B 1 124 ? 5.531 -40.188 -8.672 1 78.81 124 LYS B N 1
ATOM 3117 C CA . LYS B 1 124 ? 6.75 -40.75 -9.242 1 78.81 124 LYS B CA 1
ATOM 3118 C C . LYS B 1 124 ? 6.453 -41.469 -10.562 1 78.81 124 LYS B C 1
ATOM 3120 O O . LYS B 1 124 ? 7.293 -41.469 -11.469 1 78.81 124 LYS B O 1
ATOM 3125 N N . THR B 1 125 ? 5.25 -41.906 -10.703 1 75.81 125 THR B N 1
ATOM 3126 C CA . THR B 1 125 ? 4.93 -42.719 -11.891 1 75.81 125 THR B CA 1
ATOM 3127 C C . THR B 1 125 ? 4.32 -41.844 -12.977 1 75.81 125 THR B C 1
ATOM 3129 O O . THR B 1 125 ? 4.195 -42.25 -14.125 1 75.81 125 THR B O 1
ATOM 3132 N N . HIS B 1 126 ? 3.949 -40.594 -12.664 1 74.56 126 HIS B N 1
ATOM 3133 C CA . HIS B 1 126 ? 3.301 -39.688 -13.617 1 74.56 126 HIS B CA 1
ATOM 3134 C C . HIS B 1 126 ? 3.9 -38.281 -13.547 1 74.56 126 HIS B C 1
ATOM 3136 O O . HIS B 1 126 ? 3.17 -37.281 -13.469 1 74.56 126 HIS B O 1
ATOM 3142 N N . ILE B 1 127 ? 5.141 -38.219 -13.633 1 73.25 127 ILE B N 1
ATOM 3143 C CA . ILE B 1 127 ? 5.918 -37 -13.359 1 73.25 127 ILE B CA 1
ATOM 3144 C C . ILE B 1 127 ? 5.566 -35.938 -14.375 1 73.25 127 ILE B C 1
ATOM 3146 O O . ILE B 1 127 ? 5.617 -34.719 -14.062 1 73.25 127 ILE B O 1
ATOM 3150 N N . PHE B 1 128 ? 5.113 -36.344 -15.516 1 74 128 PHE B N 1
ATOM 3151 C CA . PHE B 1 128 ? 4.898 -35.344 -16.531 1 74 128 PHE B CA 1
ATOM 3152 C C . PHE B 1 128 ? 3.41 -35.062 -16.703 1 74 128 PHE B C 1
ATOM 3154 O O . PHE B 1 128 ? 3.027 -34.188 -17.516 1 74 128 PHE B O 1
ATOM 3161 N N . ASP B 1 129 ? 2.709 -35.781 -15.867 1 76.88 129 ASP B N 1
ATOM 3162 C CA . ASP B 1 129 ? 1.265 -35.594 -15.953 1 76.88 129 ASP B CA 1
ATOM 3163 C C . ASP B 1 129 ? 0.777 -34.594 -14.906 1 76.88 129 ASP B C 1
ATOM 3165 O O . ASP B 1 129 ? 1.408 -34.438 -13.859 1 76.88 129 ASP B O 1
ATOM 3169 N N . TYR B 1 130 ? -0.312 -33.969 -15.281 1 85.19 130 TYR B N 1
ATOM 3170 C CA . TYR B 1 130 ? -0.981 -33.188 -14.242 1 85.19 130 TYR B CA 1
ATOM 3171 C C . TYR B 1 130 ? -1.549 -34.094 -13.156 1 85.19 130 TYR B C 1
ATOM 3173 O O . TYR B 1 130 ? -2.107 -35.156 -13.461 1 85.19 130 TYR B O 1
ATOM 3181 N N . PRO B 1 131 ? -1.34 -33.75 -11.945 1 85.38 131 PRO B N 1
ATOM 3182 C CA . PRO B 1 131 ? -1.969 -34.531 -10.883 1 85.38 131 PRO B CA 1
ATOM 3183 C C . PRO B 1 131 ? -3.494 -34.469 -10.922 1 85.38 131 PRO B C 1
ATOM 3185 O O . PRO B 1 131 ? -4.062 -33.562 -11.547 1 85.38 131 PRO B O 1
ATOM 3188 N N . PRO B 1 132 ? -4.105 -35.469 -10.289 1 86.31 132 PRO B N 1
ATOM 3189 C CA . PRO B 1 132 ? -5.57 -35.531 -10.297 1 86.31 132 PRO B CA 1
ATOM 3190 C C . PRO B 1 132 ? -6.199 -34.25 -9.727 1 86.31 132 PRO B C 1
ATOM 3192 O O . PRO B 1 132 ? -7.289 -33.844 -10.148 1 86.31 132 PRO B O 1
ATOM 3195 N N . GLU B 1 133 ? -5.527 -33.625 -8.898 1 91.12 133 GLU B N 1
ATOM 3196 C CA . GLU B 1 133 ? -6.02 -32.406 -8.258 1 91.12 133 GLU B CA 1
ATOM 3197 C C . GLU B 1 133 ? -6.176 -31.281 -9.266 1 91.12 133 GLU B C 1
ATOM 3199 O O . GLU B 1 133 ? -6.906 -30.312 -9.016 1 91.12 133 GLU B O 1
ATOM 3204 N N . ILE B 1 134 ? -5.5 -31.406 -10.273 1 91.81 134 ILE B N 1
ATOM 3205 C CA . ILE B 1 134 ? -5.598 -30.422 -11.352 1 91.81 134 ILE B CA 1
ATOM 3206 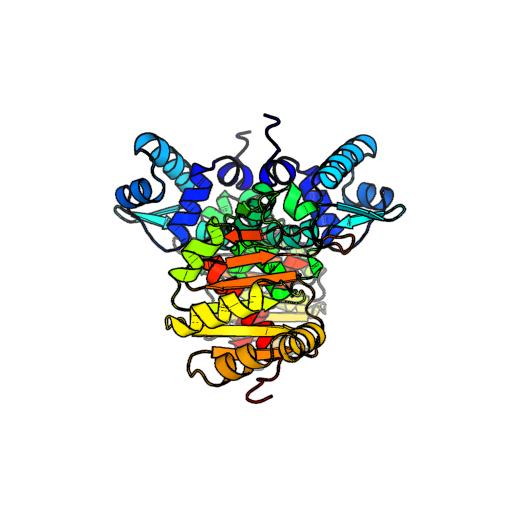C C . ILE B 1 134 ? -6.52 -30.953 -12.453 1 91.81 134 ILE B C 1
ATOM 3208 O O . ILE B 1 134 ? -7.402 -30.234 -12.93 1 91.81 134 ILE B O 1
ATOM 3212 N N . MET B 1 135 ? -6.34 -32.219 -12.742 1 90.56 135 MET B N 1
ATOM 3213 C CA . MET B 1 135 ? -7.059 -32.812 -13.867 1 90.56 135 MET B CA 1
ATOM 3214 C C . MET B 1 135 ? -8.562 -32.812 -13.625 1 90.56 135 MET B C 1
ATOM 3216 O O . MET B 1 135 ? -9.336 -32.469 -14.516 1 90.56 135 MET B O 1
ATOM 3220 N N . ASP B 1 136 ? -8.953 -33.125 -12.477 1 93.06 136 ASP B N 1
ATOM 3221 C CA . ASP B 1 136 ? -10.375 -33.219 -12.172 1 93.06 136 ASP B CA 1
ATOM 3222 C C . ASP B 1 136 ? -11.062 -31.859 -12.359 1 93.06 136 ASP B C 1
ATOM 3224 O O . ASP B 1 136 ? -12.047 -31.75 -13.094 1 93.06 136 ASP B O 1
ATOM 3228 N N . PRO B 1 137 ? -10.508 -30.891 -11.789 1 95.25 137 PRO B N 1
ATOM 3229 C CA . PRO B 1 137 ? -11.164 -29.594 -11.992 1 95.25 137 PRO B CA 1
ATOM 3230 C C . PRO B 1 137 ? -11.031 -29.094 -13.422 1 95.25 137 PRO B C 1
ATOM 3232 O O . PRO B 1 137 ? -11.883 -28.328 -13.898 1 95.25 137 PRO B O 1
ATOM 3235 N N . LEU B 1 138 ? -10.055 -29.484 -14.078 1 94.81 138 LEU B N 1
ATOM 3236 C CA . LEU B 1 138 ? -9.883 -29.109 -15.477 1 94.81 138 LEU B CA 1
ATOM 3237 C C . LEU B 1 138 ? -11.078 -29.562 -16.312 1 94.81 138 LEU B C 1
ATOM 3239 O O . LEU B 1 138 ? -11.625 -28.781 -17.094 1 94.81 138 LEU B O 1
ATOM 3243 N N . TYR B 1 139 ? -11.523 -30.719 -16.078 1 95.44 139 TYR B N 1
ATOM 3244 C CA . TYR B 1 139 ? -12.609 -31.312 -16.859 1 95.44 139 TYR B CA 1
ATOM 3245 C C . TYR B 1 139 ? -13.961 -30.75 -16.406 1 95.44 139 TYR B C 1
ATOM 3247 O O . TYR B 1 139 ? -14.969 -30.953 -17.094 1 95.44 139 TYR B O 1
ATOM 3255 N N . LYS B 1 140 ? -13.977 -30.062 -15.367 1 97 140 LYS B N 1
ATOM 3256 C CA . LYS B 1 140 ? -15.211 -29.469 -14.859 1 97 140 LYS B CA 1
ATOM 3257 C C . LYS B 1 140 ? -15.281 -27.984 -15.188 1 97 140 LYS B C 1
ATOM 3259 O O . LYS B 1 140 ? -16.266 -27.312 -14.883 1 97 140 LYS B O 1
ATOM 3264 N N . SER B 1 141 ? -14.219 -27.469 -15.766 1 98.12 141 SER B N 1
ATOM 3265 C CA . SER B 1 141 ? -14.133 -26.047 -16.094 1 98.12 141 SER B CA 1
ATOM 3266 C C . SER B 1 141 ? -14.898 -25.719 -17.359 1 98.12 141 SER B C 1
ATOM 3268 O O . SER B 1 141 ? -15.211 -26.609 -18.156 1 98.12 141 SER B O 1
ATOM 3270 N N . ARG B 1 142 ? -15.352 -24.484 -17.516 1 98.06 142 ARG B N 1
ATOM 3271 C CA . ARG B 1 142 ? -15.977 -24 -18.75 1 98.06 142 ARG B CA 1
ATOM 3272 C C . ARG B 1 142 ? -14.938 -23.422 -19.703 1 98.06 142 ARG B C 1
ATOM 3274 O O . ARG B 1 142 ? -15.102 -23.484 -20.922 1 98.06 142 ARG B O 1
ATOM 3281 N N . THR B 1 143 ? -13.93 -22.875 -19.094 1 98.75 143 THR B N 1
ATOM 3282 C CA . THR B 1 143 ? -12.859 -22.266 -19.875 1 98.75 143 THR B CA 1
ATOM 3283 C C . THR B 1 143 ? -11.492 -22.734 -19.375 1 98.75 143 THR B C 1
ATOM 3285 O O . THR B 1 143 ? -11.297 -22.891 -18.172 1 98.75 143 THR B O 1
ATOM 3288 N N . VAL B 1 144 ? -10.633 -22.969 -20.297 1 98.31 144 VAL B N 1
ATOM 3289 C CA . VAL B 1 144 ? -9.25 -23.328 -20 1 98.31 144 VAL B CA 1
ATOM 3290 C C . VAL B 1 144 ? -8.305 -22.484 -20.844 1 98.31 144 VAL B C 1
ATOM 3292 O O . VAL B 1 144 ? -8.359 -22.5 -22.078 1 98.31 144 VAL B O 1
ATOM 3295 N N . MET B 1 145 ? -7.469 -21.734 -20.156 1 98.56 145 MET B N 1
ATOM 3296 C CA . MET B 1 145 ? -6.465 -20.891 -20.812 1 98.56 145 MET B CA 1
ATOM 3297 C C . MET B 1 145 ? -5.062 -21.25 -20.344 1 98.56 145 MET B C 1
ATOM 3299 O O . MET B 1 145 ? -4.77 -21.172 -19.141 1 98.56 145 MET B O 1
ATOM 3303 N N . GLU B 1 146 ? -4.211 -21.656 -21.25 1 97.19 146 GLU B N 1
ATOM 3304 C CA . GLU B 1 146 ? -2.875 -22.094 -20.859 1 97.19 146 GLU B CA 1
ATOM 3305 C C . GLU B 1 146 ? -1.8 -21.312 -21.609 1 97.19 146 GLU B C 1
ATOM 3307 O O . GLU B 1 146 ? -1.944 -21.031 -22.812 1 97.19 146 GLU B O 1
ATOM 3312 N N . ILE B 1 147 ? -0.817 -20.891 -20.859 1 97.62 147 ILE B N 1
ATOM 3313 C CA . ILE B 1 147 ? 0.447 -20.422 -21.422 1 97.62 147 ILE B CA 1
ATOM 3314 C C . ILE B 1 147 ? 1.549 -21.438 -21.141 1 97.62 147 ILE B C 1
ATOM 3316 O O . ILE B 1 147 ? 1.604 -22.016 -20.047 1 97.62 147 ILE B O 1
ATOM 3320 N N . SER B 1 148 ? 2.404 -21.688 -22.125 1 95 148 SER B N 1
ATOM 3321 C CA . SER B 1 148 ? 3.457 -22.656 -21.859 1 95 148 SER B CA 1
ATOM 3322 C C . SER B 1 148 ? 4.719 -22.344 -22.656 1 95 148 SER B C 1
ATOM 3324 O O . SER B 1 148 ? 4.641 -21.969 -23.812 1 95 148 SER B O 1
ATOM 3326 N N . SER B 1 149 ? 5.805 -22.484 -21.969 1 94.94 149 SER B N 1
ATOM 3327 C CA . SER B 1 149 ? 7.113 -22.438 -22.609 1 94.94 149 SER B CA 1
ATOM 3328 C C . SER B 1 149 ? 7.797 -23.812 -22.578 1 94.94 149 SER B C 1
ATOM 3330 O O . SER B 1 149 ? 8.969 -23.938 -22.938 1 94.94 149 SER B O 1
ATOM 3332 N N . ILE B 1 150 ? 7.031 -24.766 -22.172 1 91.12 150 ILE B N 1
ATOM 3333 C CA . ILE B 1 150 ? 7.543 -26.141 -22.125 1 91.12 150 ILE B CA 1
ATOM 3334 C C . ILE B 1 150 ? 6.602 -27.062 -22.891 1 91.12 150 ILE B C 1
ATOM 3336 O O . ILE B 1 150 ? 5.414 -26.766 -23.031 1 91.12 150 ILE B O 1
ATOM 3340 N N . PHE B 1 151 ? 7.156 -28.156 -23.344 1 88.94 151 PHE B N 1
ATOM 3341 C CA . PHE B 1 151 ? 6.367 -29.156 -24.047 1 88.94 151 PHE B CA 1
ATOM 3342 C C . PHE B 1 151 ? 6.07 -30.344 -23.141 1 88.94 151 PHE B C 1
ATOM 3344 O O . PHE B 1 151 ? 6.988 -31.031 -22.672 1 88.94 151 PHE B O 1
ATOM 3351 N N . ARG B 1 152 ? 4.805 -30.5 -22.844 1 81.56 152 ARG B N 1
ATOM 3352 C CA . ARG B 1 152 ? 4.363 -31.672 -22.094 1 81.56 152 ARG B CA 1
ATOM 3353 C C . ARG B 1 152 ? 3.787 -32.719 -23.047 1 81.56 152 ARG B C 1
ATOM 3355 O O . ARG B 1 152 ? 2.869 -32.438 -23.812 1 81.56 152 ARG B O 1
ATOM 3362 N N . PRO B 1 153 ? 4.277 -33.906 -23.016 1 76.69 153 PRO B N 1
ATOM 3363 C CA . PRO B 1 153 ? 3.842 -34.938 -23.969 1 76.69 153 PRO B CA 1
ATOM 3364 C C . PRO B 1 153 ? 2.34 -35.219 -23.891 1 76.69 153 PRO B C 1
ATOM 3366 O O . PRO B 1 153 ? 1.723 -35.562 -24.906 1 76.69 153 PRO B O 1
ATOM 3369 N N . GLY B 1 154 ? 1.717 -35.156 -22.859 1 75.56 154 GLY B N 1
ATOM 3370 C CA . GLY B 1 154 ? 0.287 -35.375 -22.75 1 75.56 154 GLY B CA 1
ATOM 3371 C C . GLY B 1 154 ? -0.55 -34.188 -23.141 1 75.56 154 GLY B C 1
ATOM 3372 O O . GLY B 1 154 ? -1.776 -34.281 -23.234 1 75.56 154 GLY B O 1
ATOM 3373 N N . TYR B 1 155 ? 0.042 -33.094 -23.625 1 75.88 155 TYR B N 1
ATOM 3374 C CA . TYR B 1 155 ? -0.594 -31.812 -23.906 1 75.88 155 TYR B CA 1
ATOM 3375 C C . TYR B 1 155 ? -1.562 -31.922 -25.078 1 75.88 155 TYR B C 1
ATOM 3377 O O . TYR B 1 155 ? -2.746 -31.609 -24.938 1 75.88 155 TYR B O 1
ATOM 3385 N N . PRO B 1 156 ? -1.007 -32.438 -26.047 1 76.06 156 PRO B N 1
ATOM 3386 C CA . PRO B 1 156 ? -1.832 -32.344 -27.25 1 76.06 156 PRO B CA 1
ATOM 3387 C C . PRO B 1 156 ? -3.162 -33.094 -27.109 1 76.06 156 PRO B C 1
ATOM 3389 O O . PRO B 1 156 ? -4.215 -32.562 -27.453 1 76.06 156 PRO B O 1
ATOM 3392 N N . SER B 1 157 ? -3.109 -34.219 -26.562 1 87.25 157 SER B N 1
ATOM 3393 C CA . SER B 1 157 ? -4.324 -35.031 -26.453 1 87.25 157 SER B CA 1
ATOM 3394 C C . SER B 1 157 ? -5.25 -34.5 -25.375 1 87.25 157 SER B C 1
ATOM 3396 O O . SER B 1 157 ? -6.473 -34.531 -25.516 1 87.25 157 SER B O 1
ATOM 3398 N N . LEU B 1 158 ? -4.707 -33.938 -24.469 1 91.75 158 LEU B N 1
ATOM 3399 C CA . LEU B 1 158 ? -5.484 -33.406 -23.344 1 91.75 158 LEU B CA 1
ATOM 3400 C C . LEU B 1 158 ? -6.348 -32.219 -23.781 1 91.75 158 LEU B C 1
ATOM 3402 O O . LEU B 1 158 ? -7.566 -32.25 -23.594 1 91.75 158 LEU B O 1
ATOM 3406 N N . TYR B 1 159 ? -5.809 -31.25 -24.438 1 94.19 159 TYR B N 1
ATOM 3407 C CA . TYR B 1 159 ? -6.523 -30.016 -24.75 1 94.19 159 TYR B CA 1
ATOM 3408 C C . TYR B 1 159 ? -7.527 -30.25 -25.875 1 94.19 159 TYR B C 1
ATOM 3410 O O . TYR B 1 159 ? -8.594 -29.625 -25.906 1 94.19 159 TYR B O 1
ATOM 3418 N N . LEU B 1 160 ? -7.105 -31.172 -26.797 1 95.75 160 LEU B N 1
ATOM 3419 C CA . LEU B 1 160 ? -8.078 -31.578 -27.812 1 95.75 160 LEU B CA 1
ATOM 3420 C C . LEU B 1 160 ? -9.289 -32.25 -27.156 1 95.75 160 LEU B C 1
ATOM 3422 O O . LEU B 1 160 ? -10.43 -31.969 -27.531 1 95.75 160 LEU B O 1
ATOM 3426 N N . ASP B 1 161 ? -9.047 -33.094 -26.266 1 96.19 161 ASP B N 1
ATOM 3427 C CA . ASP B 1 161 ? -10.117 -33.812 -25.547 1 96.19 161 ASP B CA 1
ATOM 3428 C C . ASP B 1 161 ? -11.008 -32.812 -24.797 1 96.19 161 ASP B C 1
ATOM 3430 O O . ASP B 1 161 ? -12.234 -32.938 -24.828 1 96.19 161 ASP B O 1
ATOM 3434 N N . LEU B 1 162 ? -10.422 -31.859 -24.141 1 97.19 162 LEU B N 1
ATOM 3435 C CA . LEU B 1 162 ? -11.18 -30.844 -23.422 1 97.19 162 LEU B CA 1
ATOM 3436 C C . LEU B 1 162 ? -12.086 -30.078 -24.375 1 97.19 162 LEU B C 1
ATOM 3438 O O . LEU B 1 162 ? -13.258 -29.844 -24.078 1 97.19 162 LEU B O 1
ATOM 3442 N N . ALA B 1 163 ? -11.539 -29.703 -25.516 1 97.56 163 ALA B N 1
ATOM 3443 C CA . ALA B 1 163 ? -12.305 -28.969 -26.5 1 97.56 163 ALA B CA 1
ATOM 3444 C C . ALA B 1 163 ? -13.477 -29.797 -27.031 1 97.56 163 ALA B C 1
ATOM 3446 O O . ALA B 1 163 ? -14.578 -29.281 -27.219 1 97.56 163 ALA B O 1
ATOM 3447 N N . LYS B 1 164 ? -13.227 -31.062 -27.219 1 97.38 164 LYS B N 1
ATOM 3448 C CA . LYS B 1 164 ? -14.258 -31.969 -27.719 1 97.38 164 LYS B CA 1
ATOM 3449 C C . LYS B 1 164 ? -15.414 -32.094 -26.734 1 97.38 164 LYS B C 1
ATOM 3451 O O . LYS B 1 164 ? -16.547 -32.375 -27.141 1 97.38 164 LYS B O 1
ATOM 3456 N N . ARG B 1 165 ? -15.156 -31.828 -25.594 1 96.88 165 ARG B N 1
ATOM 3457 C CA . ARG B 1 165 ? -16.172 -31.922 -24.547 1 96.88 165 ARG B CA 1
ATOM 3458 C C . ARG B 1 165 ? -16.922 -30.594 -24.391 1 96.88 165 ARG B C 1
ATOM 3460 O O . ARG B 1 165 ? -17.75 -30.453 -23.5 1 96.88 165 ARG B O 1
ATOM 3467 N N . GLY B 1 166 ? -16.547 -29.641 -25.172 1 97.06 166 GLY B N 1
ATOM 3468 C CA . GLY B 1 166 ? -17.281 -28.391 -25.219 1 97.06 166 GLY B CA 1
ATOM 3469 C C . GLY B 1 166 ? -16.656 -27.281 -24.375 1 97.06 166 GLY B C 1
ATOM 3470 O O . GLY B 1 166 ? -17.219 -26.203 -24.25 1 97.06 166 GLY B O 1
ATOM 3471 N N . ILE B 1 167 ? -15.523 -27.594 -23.812 1 98.25 167 ILE B N 1
ATOM 3472 C CA . ILE B 1 167 ? -14.805 -26.594 -23.016 1 98.25 167 ILE B CA 1
ATOM 3473 C C . ILE B 1 167 ? -14.086 -25.609 -23.922 1 98.25 167 ILE B C 1
ATOM 3475 O O . ILE B 1 167 ? -13.5 -26.016 -24.938 1 98.25 167 ILE B O 1
ATOM 3479 N N . GLU B 1 168 ? -14.219 -24.266 -23.625 1 98.62 168 GLU B N 1
ATOM 3480 C CA . GLU B 1 168 ? -13.461 -23.281 -24.375 1 98.62 168 GLU B CA 1
ATOM 3481 C C . GLU B 1 168 ? -11.977 -23.328 -24.031 1 98.62 168 GLU B C 1
ATOM 3483 O O . GLU B 1 168 ? -11.586 -23.109 -22.891 1 98.62 168 GLU B O 1
ATOM 3488 N N . VAL B 1 169 ? -11.148 -23.641 -25.047 1 98.25 169 VAL B N 1
ATOM 3489 C CA . VAL B 1 169 ? -9.734 -23.844 -24.781 1 98.25 169 VAL B CA 1
ATOM 3490 C C . VAL B 1 169 ? -8.906 -22.844 -25.594 1 98.25 169 VAL B C 1
ATOM 3492 O O . VAL B 1 169 ? -9.094 -22.703 -26.797 1 98.25 169 VAL B O 1
ATOM 3495 N N . SER B 1 170 ? -8.078 -22.094 -24.891 1 98.38 170 SER B N 1
ATOM 3496 C CA . SER B 1 170 ? -7.129 -21.203 -25.531 1 98.38 170 SER B CA 1
ATOM 3497 C C . SER B 1 170 ? -5.699 -21.484 -25.078 1 98.38 170 SER B C 1
ATOM 3499 O O . SER B 1 170 ? -5.426 -21.531 -23.875 1 98.38 170 SER B O 1
ATOM 3501 N N . LEU B 1 171 ? -4.82 -21.672 -26.016 1 97.62 171 LEU B N 1
ATOM 3502 C CA . LEU B 1 171 ? -3.422 -21.969 -25.734 1 97.62 171 LEU B CA 1
ATOM 3503 C C . LEU B 1 171 ? -2.504 -20.891 -26.281 1 97.62 171 LEU B C 1
ATOM 3505 O O . LEU B 1 171 ? -2.666 -20.469 -27.438 1 97.62 171 LEU B O 1
ATOM 3509 N N . VAL B 1 172 ? -1.648 -20.391 -25.438 1 98.25 172 VAL B N 1
ATOM 3510 C CA . VAL B 1 172 ? -0.536 -19.56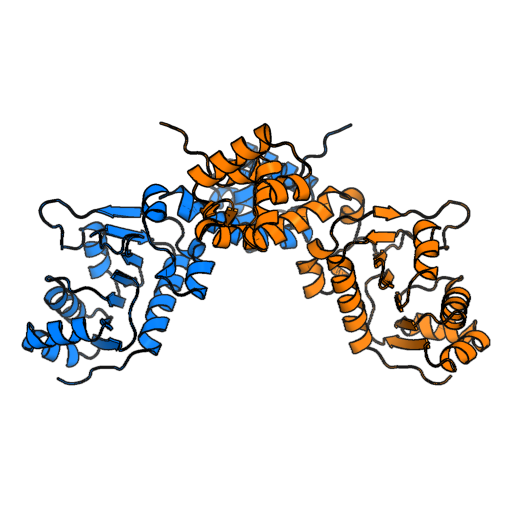2 -25.875 1 98.25 172 VAL B CA 1
ATOM 3511 C C . VAL B 1 172 ? 0.782 -20.312 -25.688 1 98.25 172 VAL B C 1
ATOM 3513 O O . VAL B 1 172 ? 1.189 -20.578 -24.547 1 98.25 172 VAL B O 1
ATOM 3516 N N . LEU B 1 173 ? 1.466 -20.594 -26.797 1 97.19 173 LEU B N 1
ATOM 3517 C CA . LEU B 1 173 ? 2.703 -21.359 -26.734 1 97.19 173 LEU B CA 1
ATOM 3518 C C . LEU B 1 173 ? 3.869 -20.562 -27.297 1 97.19 173 LEU B C 1
ATOM 3520 O O . LEU B 1 173 ? 3.699 -19.797 -28.25 1 97.19 173 LEU B O 1
ATOM 3524 N N . GLU B 1 174 ? 4.984 -20.719 -26.688 1 97.12 174 GLU B N 1
ATOM 3525 C CA . GLU B 1 174 ? 6.188 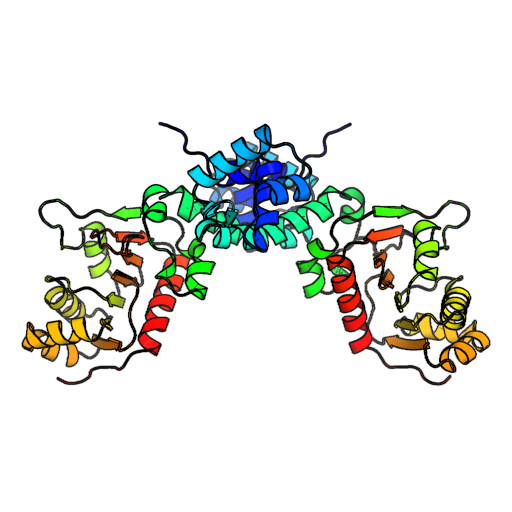-20.188 -27.328 1 97.12 174 GLU B CA 1
ATOM 3526 C C . GLU B 1 174 ? 6.406 -20.828 -28.688 1 97.12 174 GLU B C 1
ATOM 3528 O O . GLU B 1 174 ? 6.039 -21.984 -28.906 1 97.12 174 GLU B O 1
ATOM 3533 N N . ARG B 1 175 ? 7.051 -20.156 -29.594 1 96.12 175 ARG B N 1
ATOM 3534 C CA . ARG B 1 175 ? 7.184 -20.578 -30.984 1 96.12 175 ARG B CA 1
ATOM 3535 C C . ARG B 1 175 ? 7.777 -21.969 -31.094 1 96.12 175 ARG B C 1
ATOM 3537 O O . ARG B 1 175 ? 7.242 -22.828 -31.797 1 96.12 175 ARG B O 1
ATOM 3544 N N . GLN B 1 176 ? 8.844 -22.219 -30.359 1 95.06 176 GLN B N 1
ATOM 3545 C CA . GLN B 1 176 ? 9.508 -23.516 -30.453 1 95.06 176 GLN B CA 1
ATOM 3546 C C . GLN B 1 176 ? 8.594 -24.641 -29.984 1 95.06 176 GLN B C 1
ATOM 3548 O O . GLN B 1 176 ? 8.617 -25.75 -30.531 1 95.06 176 GLN B O 1
ATOM 3553 N N . ILE B 1 177 ? 7.844 -24.328 -29 1 94.56 177 ILE B N 1
ATOM 3554 C CA . ILE B 1 177 ? 6.906 -25.312 -28.469 1 94.56 177 ILE B CA 1
ATOM 3555 C C . ILE B 1 177 ? 5.773 -25.547 -29.469 1 94.56 177 ILE B C 1
ATOM 3557 O O . ILE B 1 177 ? 5.379 -26.688 -29.703 1 94.56 177 ILE B O 1
ATOM 3561 N N . CYS B 1 178 ? 5.285 -24.516 -30.031 1 94.81 178 CYS B N 1
ATOM 3562 C CA . CYS B 1 178 ? 4.219 -24.594 -31.031 1 94.81 178 CYS B CA 1
ATOM 3563 C C . CYS B 1 178 ? 4.66 -25.406 -32.25 1 94.81 178 CYS B C 1
ATOM 3565 O O . CYS B 1 178 ? 3.92 -26.25 -32.719 1 94.81 178 CYS B O 1
ATOM 3567 N N . GLU B 1 179 ? 5.844 -25.141 -32.688 1 95.12 179 GLU B N 1
ATOM 3568 C CA . GLU B 1 179 ? 6.391 -25.844 -33.844 1 95.12 179 GLU B CA 1
ATOM 3569 C C . GLU B 1 179 ? 6.523 -27.344 -33.562 1 95.12 179 GLU B C 1
ATOM 3571 O O . GLU B 1 179 ? 6.199 -28.172 -34.438 1 95.12 179 GLU B O 1
ATOM 3576 N N . LYS B 1 180 ? 6.977 -27.641 -32.406 1 94.56 180 LYS B N 1
ATOM 3577 C CA . LYS B 1 180 ? 7.086 -29.047 -32 1 94.56 180 LYS B CA 1
ATOM 3578 C C . LYS B 1 180 ? 5.711 -29.703 -31.953 1 94.56 180 LYS B C 1
ATOM 3580 O O . LYS B 1 180 ? 5.539 -30.828 -32.406 1 94.56 180 LYS B O 1
ATOM 3585 N N . LEU B 1 181 ? 4.801 -29 -31.391 1 93.06 181 LEU B N 1
ATOM 3586 C CA . LEU B 1 181 ? 3.43 -29.484 -31.297 1 93.06 181 LEU B CA 1
ATOM 3587 C C . LEU B 1 181 ? 2.859 -29.781 -32.688 1 93.06 181 LEU B C 1
ATOM 3589 O O . LEU B 1 181 ? 2.297 -30.859 -32.906 1 93.06 181 LEU B O 1
ATOM 3593 N N . ILE B 1 182 ? 3.066 -28.906 -33.594 1 93.62 182 ILE B N 1
ATOM 3594 C CA . ILE B 1 182 ? 2.537 -29.047 -34.938 1 93.62 182 ILE B CA 1
ATOM 3595 C C . ILE B 1 182 ? 3.254 -30.188 -35.656 1 93.62 182 ILE B C 1
ATOM 3597 O O . ILE B 1 182 ? 2.621 -30.984 -36.344 1 93.62 182 ILE B O 1
ATOM 3601 N N . SER B 1 183 ? 4.484 -30.219 -35.469 1 94.44 183 SER B N 1
ATOM 3602 C CA . SER B 1 183 ? 5.277 -31.234 -36.156 1 94.44 183 SER B CA 1
ATOM 3603 C C . SER B 1 183 ? 4.934 -32.625 -35.656 1 94.44 183 SER B C 1
ATOM 3605 O O . SER B 1 183 ? 4.734 -33.562 -36.469 1 94.44 183 SER B O 1
ATOM 3607 N N . ASP B 1 184 ? 4.793 -32.812 -34.375 1 93.56 184 ASP B N 1
ATOM 3608 C CA . ASP B 1 184 ? 4.652 -34.156 -33.781 1 93.56 184 ASP B CA 1
ATOM 3609 C C . ASP B 1 184 ? 3.188 -34.562 -33.719 1 93.56 184 ASP B C 1
ATOM 3611 O O . ASP B 1 184 ? 2.887 -35.781 -33.656 1 93.56 184 ASP B O 1
ATOM 3615 N N . TYR B 1 185 ? 2.348 -33.625 -33.688 1 93.75 185 TYR B N 1
ATOM 3616 C CA . TYR B 1 185 ? 0.934 -33.938 -33.531 1 93.75 185 TYR B CA 1
ATOM 3617 C C . TYR B 1 185 ? 0.076 -33.156 -34.5 1 93.75 185 TYR B C 1
ATOM 3619 O O . TYR B 1 185 ? -0.934 -32.562 -34.125 1 93.75 185 TYR B O 1
ATOM 3627 N N . ARG B 1 186 ? 0.464 -33.188 -35.75 1 94.19 186 ARG B N 1
ATOM 3628 C CA . ARG B 1 186 ? -0.139 -32.344 -36.781 1 94.19 186 ARG B CA 1
ATOM 3629 C C . ARG B 1 186 ? -1.635 -32.625 -36.906 1 94.19 186 ARG B C 1
ATOM 3631 O O . ARG B 1 186 ? -2.438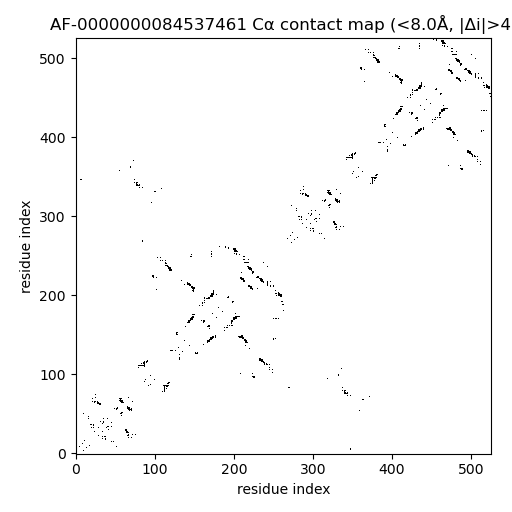 -31.703 -37 1 94.19 186 ARG B O 1
ATOM 3638 N N . ALA B 1 187 ? -2.041 -33.938 -36.875 1 94.25 187 ALA B N 1
ATOM 3639 C CA . ALA B 1 187 ? -3.443 -34.281 -37.031 1 94.25 187 ALA B CA 1
ATOM 3640 C C . ALA B 1 187 ? -4.293 -33.75 -35.906 1 94.25 187 ALA B C 1
ATOM 3642 O O . ALA B 1 187 ? -5.375 -33.219 -36.125 1 94.25 187 ALA B O 1
ATOM 3643 N N . ASP B 1 188 ? -3.816 -33.906 -34.75 1 94.38 188 ASP B N 1
ATOM 3644 C CA . ASP B 1 188 ? -4.52 -33.406 -33.562 1 94.38 188 ASP B CA 1
ATOM 3645 C C . ASP B 1 188 ? -4.648 -31.891 -33.594 1 94.38 188 ASP B C 1
ATOM 3647 O O . ASP B 1 188 ? -5.699 -31.344 -33.25 1 94.38 188 ASP B O 1
ATOM 3651 N N . VAL B 1 189 ? -3.586 -31.219 -34.031 1 95.44 189 VAL B N 1
ATOM 3652 C CA . VAL B 1 189 ? -3.57 -29.75 -34.062 1 95.44 189 VAL B CA 1
ATOM 3653 C C . VAL B 1 189 ? -4.574 -29.266 -35.094 1 95.44 189 VAL B C 1
ATOM 3655 O O . VAL B 1 189 ? -5.309 -28.297 -34.844 1 95.44 189 VAL B O 1
ATOM 3658 N N . LYS B 1 190 ? -4.578 -29.906 -36.219 1 95.88 190 LYS B N 1
ATOM 3659 C CA . LYS B 1 190 ? -5.531 -29.547 -37.281 1 95.88 190 LYS B CA 1
ATOM 3660 C C . LYS B 1 190 ? -6.969 -29.656 -36.781 1 95.88 190 LYS B C 1
ATOM 3662 O O . LYS B 1 190 ? -7.793 -28.781 -37.031 1 95.88 190 LYS B O 1
ATOM 3667 N N . GLU B 1 191 ? -7.199 -30.766 -36.156 1 96.25 191 GLU B N 1
ATOM 3668 C CA . GLU B 1 191 ? -8.531 -30.969 -35.594 1 96.25 191 GLU B CA 1
ATOM 3669 C C . GLU B 1 191 ? -8.867 -29.891 -34.562 1 96.25 191 GLU B C 1
ATOM 3671 O O . GLU B 1 191 ? -9.977 -29.359 -34.562 1 96.25 191 GLU B O 1
ATOM 3676 N N . PHE B 1 192 ? -7.945 -29.578 -33.688 1 96.44 192 PHE B N 1
ATOM 3677 C CA . PHE B 1 192 ? -8.086 -28.562 -32.656 1 96.44 192 PHE B CA 1
ATOM 3678 C C . PHE B 1 192 ? -8.414 -27.203 -33.281 1 96.44 192 PHE B C 1
ATOM 3680 O O . PHE B 1 192 ? -9.344 -26.531 -32.844 1 96.44 192 PHE B O 1
ATOM 3687 N N . LEU B 1 193 ? -7.723 -26.859 -34.375 1 96.69 193 LEU B N 1
ATOM 3688 C CA . LEU B 1 193 ? -7.871 -25.562 -35.031 1 96.69 193 LEU B CA 1
ATOM 3689 C C . LEU B 1 193 ? -9.219 -25.453 -35.719 1 96.69 193 LEU B C 1
ATOM 3691 O O . LEU B 1 193 ? -9.711 -24.359 -35.969 1 96.69 193 LEU B O 1
ATOM 3695 N N . ASN B 1 194 ? -9.789 -26.594 -36.031 1 96.5 194 ASN B N 1
ATOM 3696 C CA . ASN B 1 194 ? -11.062 -26.609 -36.75 1 96.5 194 ASN B CA 1
ATOM 3697 C C . ASN B 1 194 ? -12.25 -26.484 -35.781 1 96.5 194 ASN B C 1
ATOM 3699 O O . ASN B 1 194 ? -13.391 -26.344 -36.219 1 96.5 194 ASN B O 1
ATOM 3703 N N . MET B 1 195 ? -11.977 -26.547 -34.562 1 97 195 MET B N 1
ATOM 3704 C CA . MET B 1 195 ? -13.047 -26.406 -33.562 1 97 195 MET B CA 1
ATOM 3705 C C . MET B 1 195 ? -13.32 -24.953 -33.25 1 97 195 MET B C 1
ATOM 3707 O O . MET B 1 195 ? -12.383 -24.156 -33.156 1 97 195 MET B O 1
ATOM 3711 N N . GLU B 1 196 ? -14.562 -24.594 -33 1 97.12 196 GLU B N 1
ATOM 3712 C CA . GLU B 1 196 ? -14.961 -23.219 -32.781 1 97.12 196 GLU B CA 1
ATOM 3713 C C . GLU B 1 196 ? -14.523 -22.734 -31.391 1 97.12 196 GLU B C 1
ATOM 3715 O O . GLU B 1 196 ? -14.258 -21.547 -31.188 1 97.12 196 GLU B O 1
ATOM 3720 N N . ASN B 1 197 ? -14.461 -23.672 -30.453 1 98.25 197 ASN B N 1
ATOM 3721 C CA . ASN B 1 197 ? -14.164 -23.312 -29.078 1 98.25 197 ASN B CA 1
ATOM 3722 C C . ASN B 1 197 ? -12.695 -23.547 -28.734 1 98.25 197 ASN B C 1
ATOM 3724 O O . ASN B 1 197 ? -12.336 -23.672 -27.562 1 98.25 197 ASN B O 1
ATOM 3728 N N . ALA B 1 198 ? -11.812 -23.703 -29.734 1 97.75 198 ALA B N 1
ATOM 3729 C CA . ALA B 1 198 ? -10.391 -23.969 -29.531 1 97.75 198 ALA B CA 1
ATOM 3730 C C . ALA B 1 198 ? -9.531 -22.953 -30.266 1 97.75 198 ALA B C 1
ATOM 3732 O O . ALA B 1 198 ? -9.734 -22.703 -31.453 1 97.75 198 ALA B O 1
ATOM 3733 N N . HIS B 1 199 ? -8.641 -22.328 -29.516 1 98.31 199 HIS B N 1
ATOM 3734 C CA . HIS B 1 199 ? -7.781 -21.297 -30.094 1 98.31 199 HIS B CA 1
ATOM 3735 C C . HIS B 1 199 ? -6.32 -21.531 -29.719 1 98.31 199 HIS B C 1
ATOM 3737 O O . HIS B 1 199 ? -6.004 -21.844 -28.578 1 98.31 199 HIS B O 1
ATOM 3743 N N . LEU B 1 200 ? -5.496 -21.438 -30.703 1 97.75 200 LEU B N 1
ATOM 3744 C CA . LEU B 1 200 ? -4.059 -21.609 -30.531 1 97.75 200 LEU B CA 1
ATOM 3745 C C . LEU B 1 200 ? -3.305 -20.359 -30.938 1 97.75 200 LEU B C 1
ATOM 3747 O O . LEU B 1 200 ? -3.543 -19.797 -32 1 97.75 200 LEU B O 1
ATOM 3751 N N . PHE B 1 201 ? -2.486 -19.891 -30 1 98.44 201 PHE B N 1
ATOM 3752 C CA . PHE B 1 201 ? -1.663 -18.719 -30.25 1 98.44 201 PHE B CA 1
ATOM 3753 C C . PHE B 1 201 ? -0.183 -19.047 -30.109 1 98.44 201 PHE B C 1
ATOM 3755 O O . PHE B 1 201 ? 0.198 -19.844 -29.25 1 98.44 201 PHE B O 1
ATOM 3762 N N . VAL B 1 202 ? 0.621 -18.406 -30.969 1 98.25 202 VAL B N 1
ATOM 3763 C CA . VAL B 1 202 ? 2.07 -18.562 -30.891 1 98.25 202 VAL B CA 1
ATOM 3764 C C . VAL B 1 202 ? 2.707 -17.234 -30.469 1 98.25 202 VAL B C 1
ATOM 3766 O O . VAL B 1 202 ? 2.371 -16.172 -31.016 1 98.25 202 VAL B O 1
ATOM 3769 N N . CYS B 1 203 ? 3.488 -17.328 -29.469 1 97.88 203 CYS B N 1
ATOM 3770 C CA . CYS B 1 203 ? 4.168 -16.156 -28.938 1 97.88 203 CYS B CA 1
ATOM 3771 C C . CYS B 1 203 ? 5.617 -16.094 -29.406 1 97.88 203 CYS B C 1
ATOM 3773 O O . CYS B 1 203 ? 6.395 -17.016 -29.156 1 97.88 203 CYS B O 1
ATOM 3775 N N . ASP B 1 204 ? 5.973 -14.969 -29.969 1 94.5 204 ASP B N 1
ATOM 3776 C CA . ASP B 1 204 ? 7.332 -14.82 -30.484 1 94.5 204 ASP B CA 1
ATOM 3777 C C . ASP B 1 204 ? 8.258 -14.258 -29.406 1 94.5 204 ASP B C 1
ATOM 3779 O O . ASP B 1 204 ? 9.484 -14.289 -29.547 1 94.5 204 ASP B O 1
ATOM 3783 N N . HIS B 1 205 ? 7.68 -13.758 -28.359 1 94.56 205 HIS B N 1
ATOM 3784 C CA . HIS B 1 205 ? 8.461 -13.305 -27.219 1 94.56 205 HIS B CA 1
ATOM 3785 C C . HIS B 1 205 ? 8.711 -14.438 -26.219 1 94.56 205 HIS B C 1
ATOM 3787 O O . HIS B 1 205 ? 7.926 -15.391 -26.156 1 94.56 205 HIS B O 1
ATOM 3793 N N . LYS B 1 206 ? 9.773 -14.297 -25.578 1 94.56 206 LYS B N 1
ATOM 3794 C CA . LYS B 1 206 ? 10.117 -15.328 -24.594 1 94.56 206 LYS B CA 1
ATOM 3795 C C . LYS B 1 206 ? 9.102 -15.375 -23.469 1 94.56 206 LYS B C 1
ATOM 3797 O O . LYS B 1 206 ? 8.805 -14.352 -22.844 1 94.56 206 LYS B O 1
ATOM 3802 N N . ILE B 1 207 ? 8.516 -16.516 -23.266 1 95.69 207 ILE B N 1
ATOM 3803 C CA . ILE B 1 207 ? 7.719 -16.781 -22.078 1 95.69 207 ILE B CA 1
ATOM 3804 C C . ILE B 1 207 ? 8.633 -17.234 -20.938 1 95.69 207 ILE B C 1
ATOM 3806 O O . ILE B 1 207 ? 9.234 -18.297 -21 1 95.69 207 ILE B O 1
ATOM 3810 N N . GLU B 1 208 ? 8.68 -16.5 -19.891 1 92.81 208 GLU B N 1
ATOM 3811 C CA . GLU B 1 208 ? 9.734 -16.656 -18.891 1 92.81 208 GLU B CA 1
ATOM 3812 C C . GLU B 1 208 ? 9.352 -17.688 -17.844 1 92.81 208 GLU B C 1
ATOM 3814 O O . GLU B 1 208 ? 10.227 -18.25 -17.172 1 92.81 208 GLU B O 1
ATOM 3819 N N . LEU B 1 209 ? 8.016 -17.922 -17.656 1 95.19 209 LEU B N 1
ATOM 3820 C CA . LEU B 1 209 ? 7.605 -18.984 -16.75 1 95.19 209 LEU B CA 1
ATOM 3821 C C . LEU B 1 209 ? 7.438 -20.297 -17.5 1 95.19 209 LEU B C 1
ATOM 3823 O O . LEU B 1 209 ? 7.477 -20.328 -18.734 1 95.19 209 LEU B O 1
ATOM 3827 N N . ALA B 1 210 ? 7.336 -21.406 -16.75 1 94.75 210 ALA B N 1
ATOM 3828 C CA . ALA B 1 210 ? 7.168 -22.703 -17.391 1 94.75 210 ALA B CA 1
ATOM 3829 C C . ALA B 1 210 ? 5.766 -22.844 -17.984 1 94.75 210 ALA B C 1
ATOM 3831 O O . ALA B 1 210 ? 5.613 -23.109 -19.188 1 94.75 210 ALA B O 1
ATOM 3832 N N . SER B 1 211 ? 4.781 -22.656 -17.156 1 94.81 211 SER B N 1
ATOM 3833 C CA . SER B 1 211 ? 3.408 -22.734 -17.641 1 94.81 211 SER B CA 1
ATOM 3834 C C . SER B 1 211 ? 2.432 -22.141 -16.625 1 94.81 211 SER B C 1
ATOM 3836 O O . SER B 1 211 ? 2.766 -21.984 -15.461 1 94.81 211 SER B O 1
ATOM 3838 N N . SER B 1 212 ? 1.32 -21.719 -17.109 1 97.12 212 SER B N 1
ATOM 3839 C CA . SER B 1 212 ? 0.197 -21.281 -16.281 1 97.12 212 SER B CA 1
ATOM 3840 C C . SER B 1 212 ? -1.135 -21.703 -16.906 1 97.12 212 SER B C 1
ATOM 3842 O O . SER B 1 212 ? -1.365 -21.484 -18.094 1 97.12 212 SER B O 1
ATOM 3844 N N . ILE B 1 213 ? -1.911 -22.359 -16.125 1 97.38 213 ILE B N 1
ATOM 3845 C CA . ILE B 1 213 ? -3.283 -22.656 -16.516 1 97.38 213 ILE B CA 1
ATOM 3846 C C . ILE B 1 213 ? -4.254 -21.844 -15.664 1 97.38 213 ILE B C 1
ATOM 3848 O O . ILE B 1 213 ? -4.16 -21.844 -14.43 1 97.38 213 ILE B O 1
ATOM 3852 N N . VAL B 1 214 ? -5.133 -21.156 -16.312 1 98.69 214 VAL B N 1
ATOM 3853 C CA . VAL B 1 214 ? -6.195 -20.484 -15.57 1 98.69 214 VAL B CA 1
ATOM 3854 C C . VAL B 1 214 ? -7.555 -20.891 -16.125 1 98.69 214 VAL B C 1
ATOM 3856 O O . VAL B 1 214 ? -7.734 -20.969 -17.344 1 98.69 214 VAL B O 1
ATOM 3859 N N . THR B 1 215 ? -8.453 -21.281 -15.266 1 98.62 215 THR B N 1
ATOM 3860 C CA . THR B 1 215 ? -9.82 -21.656 -15.594 1 98.62 215 THR B CA 1
ATOM 3861 C C . THR B 1 215 ? -10.82 -20.797 -14.805 1 98.62 215 THR B C 1
ATOM 3863 O O . THR B 1 215 ? -10.438 -19.812 -14.188 1 98.62 215 THR B O 1
ATOM 3866 N N . ASP B 1 216 ? -12.07 -21.078 -14.969 1 98.5 216 ASP B N 1
ATOM 3867 C CA . ASP B 1 216 ? -13.086 -20.422 -14.164 1 98.5 216 ASP B CA 1
ATOM 3868 C C . ASP B 1 216 ? -13.133 -21 -12.75 1 98.5 216 ASP B C 1
ATOM 3870 O O . ASP B 1 216 ? -13.898 -20.531 -11.906 1 98.5 216 ASP B O 1
ATOM 3874 N N . ARG B 1 217 ? -12.18 -21.938 -12.453 1 97.94 217 ARG B N 1
ATOM 3875 C CA . ARG B 1 217 ? -12.258 -22.625 -11.164 1 97.94 217 ARG B CA 1
ATOM 3876 C C . ARG B 1 217 ? -10.945 -22.5 -10.406 1 97.94 217 ARG B C 1
ATOM 3878 O O . ARG B 1 217 ? -10.938 -22.453 -9.172 1 97.94 217 ARG B O 1
ATOM 3885 N N . PHE B 1 218 ? -9.867 -22.484 -11.117 1 98.31 218 PHE B N 1
ATOM 3886 C CA . PHE B 1 218 ? -8.57 -22.469 -10.445 1 98.31 218 PHE B CA 1
ATOM 3887 C C . PHE B 1 218 ? -7.496 -21.891 -11.359 1 98.31 218 PHE B C 1
ATOM 3889 O O . PHE B 1 218 ? -7.723 -21.719 -12.562 1 98.31 218 PHE B O 1
ATOM 3896 N N . ILE B 1 219 ? -6.379 -21.594 -10.766 1 98.44 219 ILE B N 1
ATOM 3897 C CA . ILE B 1 219 ? -5.156 -21.312 -11.5 1 98.44 219 ILE B CA 1
ATOM 3898 C C . ILE B 1 219 ? -4.047 -22.266 -11.062 1 98.44 219 ILE B C 1
ATOM 3900 O O . ILE B 1 219 ? -3.967 -22.625 -9.891 1 98.44 219 ILE B O 1
ATOM 3904 N N . SER B 1 220 ? -3.273 -22.688 -12 1 97.25 220 SER B N 1
ATOM 3905 C CA . SER B 1 220 ? -2.062 -23.469 -11.773 1 97.25 220 SER B CA 1
ATOM 3906 C C . SER B 1 220 ? -0.845 -22.781 -12.391 1 97.25 220 SER B C 1
ATOM 3908 O O . SER B 1 220 ? -0.828 -22.516 -13.594 1 97.25 220 SER B O 1
ATOM 3910 N N . LEU B 1 221 ? 0.117 -22.547 -11.555 1 96.62 221 LEU B N 1
ATOM 3911 C CA . LEU B 1 221 ? 1.316 -21.844 -11.992 1 96.62 221 LEU B CA 1
ATOM 3912 C C . LEU B 1 221 ? 2.553 -22.719 -11.836 1 96.62 221 LEU B C 1
ATOM 3914 O O . LEU B 1 221 ? 2.762 -23.328 -10.789 1 96.62 221 LEU B O 1
ATOM 3918 N N . SER B 1 222 ? 3.285 -22.859 -12.883 1 94.81 222 SER B N 1
ATOM 3919 C CA . SER B 1 222 ? 4.578 -23.531 -12.875 1 94.81 222 SER B CA 1
ATOM 3920 C C . SER B 1 222 ? 5.703 -22.578 -13.242 1 94.81 222 SER B C 1
ATOM 3922 O O . SER B 1 222 ? 5.754 -22.062 -14.367 1 94.81 222 SER B O 1
ATOM 3924 N N . MET B 1 223 ? 6.617 -22.438 -12.305 1 95.44 223 MET B N 1
ATOM 3925 C CA . MET B 1 223 ? 7.66 -21.438 -12.492 1 95.44 223 MET B CA 1
ATOM 3926 C C . MET B 1 223 ? 9.016 -22.094 -12.734 1 95.44 223 MET B C 1
ATOM 3928 O O . MET B 1 223 ? 9.125 -23.328 -12.688 1 95.44 223 MET B O 1
ATOM 3932 N N . ILE B 1 224 ? 9.938 -21.234 -13.086 1 95.06 224 ILE B N 1
ATOM 3933 C CA . ILE B 1 224 ? 11.32 -21.656 -13.289 1 95.06 224 ILE B CA 1
ATOM 3934 C C . ILE B 1 224 ? 12.164 -21.234 -12.086 1 95.06 224 ILE B C 1
ATOM 3936 O O . ILE B 1 224 ? 12.016 -20.109 -11.578 1 95.06 224 ILE B O 1
ATOM 3940 N N . SER B 1 225 ? 13.039 -22.141 -11.633 1 94.81 225 SER B N 1
ATOM 3941 C CA . SER B 1 225 ? 13.844 -21.859 -10.445 1 94.81 225 SER B CA 1
ATOM 3942 C C . SER B 1 225 ? 14.875 -20.781 -10.719 1 94.81 225 SER B C 1
ATOM 3944 O O . SER B 1 225 ? 15.117 -20.422 -11.875 1 94.81 225 SER B O 1
ATOM 3946 N N . LYS B 1 226 ? 15.484 -20.266 -9.641 1 93.69 226 LYS B N 1
ATOM 3947 C CA . LYS B 1 226 ? 16.547 -19.266 -9.742 1 93.69 226 LYS B CA 1
ATOM 3948 C C . LYS B 1 226 ? 17.734 -19.812 -10.531 1 93.69 226 LYS B C 1
ATOM 3950 O O . LYS B 1 226 ? 18.469 -19.047 -11.18 1 93.69 226 LYS B O 1
ATOM 3955 N N . GLU B 1 227 ? 17.844 -21.062 -10.531 1 93.12 227 GLU B N 1
ATOM 3956 C CA . GLU B 1 227 ? 18.938 -21.719 -11.25 1 93.12 227 GLU B CA 1
ATOM 3957 C C . GLU B 1 227 ? 18.562 -22 -12.695 1 93.12 227 GLU B C 1
ATOM 3959 O O . GLU B 1 227 ? 19.344 -22.594 -13.453 1 93.12 227 GLU B O 1
ATOM 3964 N N . GLY B 1 228 ? 17.344 -21.734 -13.039 1 92.06 228 GLY B N 1
ATOM 3965 C CA . GLY B 1 228 ? 16.891 -21.922 -14.414 1 92.06 228 GLY B CA 1
ATOM 3966 C C . GLY B 1 228 ? 16.328 -23.297 -14.68 1 92.06 228 GLY B C 1
ATOM 3967 O O . GLY B 1 228 ? 16.25 -23.734 -15.828 1 92.06 228 GLY B O 1
ATOM 3968 N N . ARG B 1 229 ? 15.977 -23.953 -13.641 1 90.56 229 ARG B N 1
ATOM 3969 C CA . ARG B 1 229 ? 15.5 -25.328 -13.789 1 90.56 229 ARG B CA 1
ATOM 3970 C C . ARG B 1 229 ? 13.977 -25.391 -13.641 1 90.56 229 ARG B C 1
ATOM 3972 O O . ARG B 1 229 ? 13.391 -24.625 -12.875 1 90.56 229 ARG B O 1
ATOM 3979 N N . TYR B 1 230 ? 13.492 -26.375 -14.383 1 88.62 230 TYR B N 1
ATOM 3980 C CA . TYR B 1 230 ? 12.078 -26.703 -14.258 1 88.62 230 TYR B CA 1
ATOM 3981 C C . TYR B 1 230 ? 11.883 -27.984 -13.469 1 88.62 230 TYR B C 1
ATOM 3983 O O . TYR B 1 230 ? 12.477 -29.016 -13.789 1 88.62 230 TYR B O 1
ATOM 3991 N N . TYR B 1 231 ? 11.07 -28.016 -12.312 1 81.19 231 TYR B N 1
ATOM 3992 C CA . TYR B 1 231 ? 10.898 -29.172 -11.438 1 81.19 231 TYR B CA 1
ATOM 3993 C C . TYR B 1 231 ? 9.484 -29.719 -11.531 1 81.19 231 TYR B C 1
ATOM 3995 O O . TYR B 1 231 ? 9.141 -30.703 -10.859 1 81.19 231 TYR B O 1
ATOM 4003 N N . ASN B 1 232 ? 8.828 -29.625 -12.43 1 84.94 232 ASN B N 1
ATOM 4004 C CA . ASN B 1 232 ? 7.461 -30.047 -12.672 1 84.94 232 ASN B CA 1
ATOM 4005 C C . ASN B 1 232 ? 6.59 -29.906 -11.43 1 84.94 232 ASN B C 1
ATOM 4007 O O . ASN B 1 232 ? 6.078 -30.891 -10.906 1 84.94 232 ASN B O 1
ATOM 4011 N N . HIS B 1 233 ? 6.465 -28.875 -10.812 1 88.25 233 HIS B N 1
ATOM 4012 C CA . HIS B 1 233 ? 5.578 -28.516 -9.711 1 88.25 233 HIS B CA 1
ATOM 4013 C C . HIS B 1 233 ? 4.516 -27.516 -10.172 1 88.25 233 HIS B C 1
ATOM 4015 O O . HIS B 1 233 ? 4.719 -26.781 -11.141 1 88.25 233 HIS B O 1
ATOM 4021 N N . GLU B 1 234 ? 3.443 -27.672 -9.445 1 92.31 234 GLU B N 1
ATOM 4022 C CA . GLU B 1 234 ? 2.354 -26.734 -9.727 1 92.31 234 GLU B CA 1
ATOM 4023 C C . GLU B 1 234 ? 1.918 -26 -8.469 1 92.31 234 GLU B C 1
ATOM 4025 O O . GLU B 1 234 ? 1.743 -26.625 -7.414 1 92.31 234 GLU B O 1
ATOM 4030 N N . MET B 1 235 ? 1.852 -24.719 -8.578 1 95.75 235 MET B N 1
ATOM 4031 C CA . MET B 1 235 ? 1.236 -23.906 -7.52 1 95.75 235 MET B CA 1
ATOM 4032 C C . MET B 1 235 ? -0.216 -23.594 -7.859 1 95.75 235 MET B C 1
ATOM 4034 O O . MET B 1 235 ? -0.493 -22.891 -8.836 1 95.75 235 MET B O 1
ATOM 4038 N N . VAL B 1 236 ? -1.122 -24.062 -6.992 1 97.44 236 VAL B N 1
ATOM 4039 C CA . VAL B 1 236 ? -2.531 -24.016 -7.367 1 97.44 236 VAL B CA 1
ATOM 4040 C C . VAL B 1 236 ? -3.301 -23.141 -6.383 1 97.44 236 VAL B C 1
ATOM 4042 O O . VAL B 1 236 ? -3.084 -23.219 -5.172 1 97.44 236 VAL B O 1
ATOM 4045 N N . SER B 1 237 ? -4.07 -22.312 -6.871 1 98 237 SER B N 1
ATOM 4046 C CA . SER B 1 237 ? -4.984 -21.5 -6.074 1 98 237 SER B CA 1
ATOM 4047 C C . SER B 1 237 ? -6.402 -21.547 -6.637 1 98 237 SER B C 1
ATOM 4049 O O . SER B 1 237 ? -6.59 -21.594 -7.852 1 98 237 SER B O 1
ATOM 4051 N N . LEU B 1 238 ? -7.395 -21.531 -5.789 1 97.44 238 LEU B N 1
ATOM 4052 C CA . LEU B 1 238 ? -8.797 -21.547 -6.184 1 97.44 238 LEU B CA 1
ATOM 4053 C C . LEU B 1 238 ? -9.469 -20.219 -5.859 1 97.44 238 LEU B C 1
ATOM 4055 O O . LEU B 1 238 ? -10.688 -20.078 -6.023 1 97.44 238 LEU B O 1
ATOM 4059 N N . GLU B 1 239 ? -8.711 -19.266 -5.48 1 96.88 239 GLU B N 1
ATOM 4060 C CA . GLU B 1 239 ? -9.258 -17.984 -5.035 1 96.88 239 GLU B CA 1
ATOM 4061 C C . GLU B 1 239 ? -9.695 -17.125 -6.223 1 96.88 239 GLU B C 1
ATOM 4063 O O . GLU B 1 239 ? -9.039 -17.125 -7.266 1 96.88 239 GLU B O 1
ATOM 4068 N N . LYS B 1 240 ? -10.75 -16.344 -6.023 1 97.44 240 LYS B N 1
ATOM 4069 C CA . LYS B 1 240 ? -11.281 -15.508 -7.094 1 97.44 240 LYS B CA 1
ATOM 4070 C C . LYS B 1 240 ? -10.227 -14.516 -7.586 1 97.44 240 LYS B C 1
ATOM 4072 O O . LYS B 1 240 ? -10.078 -14.305 -8.789 1 97.44 240 LYS B O 1
ATOM 4077 N N . SER B 1 241 ? -9.531 -13.922 -6.641 1 97.75 241 SER B N 1
ATOM 4078 C CA . SER B 1 241 ? -8.508 -12.961 -7.016 1 97.75 241 SER B CA 1
ATOM 4079 C C . SER B 1 241 ? -7.398 -13.617 -7.828 1 97.75 241 SER B C 1
ATOM 4081 O O . SER B 1 241 ? -6.812 -12.984 -8.719 1 97.75 241 SER B O 1
ATOM 4083 N N . ALA B 1 242 ? -7.117 -14.852 -7.547 1 98.62 242 ALA B N 1
ATOM 4084 C CA . ALA B 1 242 ? -6.09 -15.586 -8.289 1 98.62 242 ALA B CA 1
ATOM 4085 C C . ALA B 1 242 ? -6.527 -15.836 -9.727 1 98.62 242 ALA B C 1
ATOM 4087 O O . ALA B 1 242 ? -5.703 -15.797 -10.648 1 98.62 242 ALA B O 1
ATOM 4088 N N . LEU B 1 243 ? -7.789 -16.109 -9.914 1 98.69 243 LEU B N 1
ATOM 4089 C CA . LEU B 1 243 ? -8.312 -16.344 -11.25 1 98.69 243 LEU B CA 1
ATOM 4090 C C . LEU B 1 243 ? -8.172 -15.094 -12.109 1 98.69 243 LEU B C 1
ATOM 4092 O O . LEU B 1 243 ? -7.754 -15.172 -13.273 1 98.69 243 LEU B O 1
ATOM 4096 N N . VAL B 1 244 ? -8.508 -13.977 -11.492 1 98.62 244 VAL B N 1
ATOM 4097 C CA . VAL B 1 244 ? -8.367 -12.703 -12.195 1 98.62 244 VAL B CA 1
ATOM 4098 C C . VAL B 1 244 ? -6.895 -12.461 -12.539 1 98.62 244 VAL B C 1
ATOM 4100 O O . VAL B 1 244 ? -6.566 -12.078 -13.664 1 98.62 244 VAL B O 1
ATOM 4103 N N . TRP B 1 245 ? -6.07 -12.68 -11.57 1 98.69 245 TRP B N 1
ATOM 4104 C CA . TRP B 1 245 ? -4.625 -12.555 -11.742 1 98.69 245 TRP B CA 1
ATOM 4105 C C . TRP B 1 245 ? -4.141 -13.445 -12.883 1 98.69 245 TRP B C 1
ATOM 4107 O O . TRP B 1 245 ? -3.395 -12.992 -13.758 1 98.69 245 TRP B O 1
ATOM 4117 N N . GLY B 1 246 ? -4.535 -14.688 -12.906 1 98.75 246 GLY B N 1
ATOM 4118 C CA . GLY B 1 246 ? -4.164 -15.633 -13.945 1 98.75 246 GLY B CA 1
ATOM 4119 C C . GLY B 1 246 ? -4.664 -15.234 -15.32 1 98.75 246 GLY B C 1
ATOM 4120 O O . GLY B 1 246 ? -3.959 -15.398 -16.312 1 98.75 246 GLY B O 1
ATOM 4121 N N . GLN B 1 247 ? -5.879 -14.758 -15.375 1 98.75 247 GLN B N 1
ATOM 4122 C CA . GLN B 1 247 ? -6.438 -14.281 -16.641 1 98.75 247 GLN B CA 1
ATOM 4123 C C . GLN B 1 247 ? -5.617 -13.125 -17.203 1 98.75 247 GLN B C 1
ATOM 4125 O O . GLN B 1 247 ? -5.367 -13.062 -18.406 1 98.75 247 GLN B O 1
ATOM 4130 N N . GLU B 1 248 ? -5.254 -12.266 -16.328 1 98.81 248 GLU B N 1
ATOM 4131 C CA . GLU B 1 248 ? -4.43 -11.141 -16.766 1 98.81 248 GLU B CA 1
ATOM 4132 C C . GLU B 1 248 ? -3.064 -11.617 -17.266 1 98.81 248 GLU B C 1
ATOM 4134 O O . GLU B 1 248 ? -2.5 -11.047 -18.188 1 98.81 248 GLU B O 1
ATOM 4139 N N . LEU B 1 249 ? -2.52 -12.609 -16.594 1 98.69 249 LEU B N 1
ATOM 4140 C CA . LEU B 1 249 ? -1.271 -13.203 -17.062 1 98.69 249 LEU B CA 1
ATOM 4141 C C . LEU B 1 249 ? -1.431 -13.789 -18.453 1 98.69 249 LEU B C 1
ATOM 4143 O O . LEU B 1 249 ? -0.585 -13.57 -19.328 1 98.69 249 LEU B O 1
ATOM 4147 N N . PHE B 1 250 ? -2.518 -14.516 -18.688 1 98.75 250 PHE B N 1
ATOM 4148 C CA . PHE B 1 250 ? -2.799 -15.078 -20.016 1 98.75 250 PHE B CA 1
ATOM 4149 C C . PHE B 1 250 ? -2.912 -13.969 -21.047 1 98.75 250 PHE B C 1
ATOM 4151 O O . PHE B 1 250 ? -2.291 -14.047 -22.109 1 98.75 250 PHE B O 1
ATOM 4158 N N . ASP B 1 251 ? -3.689 -12.953 -20.672 1 98.62 251 ASP B N 1
ATOM 4159 C CA . ASP B 1 251 ? -3.91 -11.844 -21.594 1 98.62 251 ASP B CA 1
ATOM 4160 C C . ASP B 1 251 ? -2.598 -11.141 -21.922 1 98.62 251 ASP B C 1
ATOM 4162 O O . ASP B 1 251 ? -2.402 -10.695 -23.062 1 98.62 251 ASP B O 1
ATOM 4166 N N . TYR B 1 252 ? -1.812 -11 -21 1 98.25 252 TYR B N 1
ATOM 4167 C CA . TYR B 1 252 ? -0.511 -10.375 -21.203 1 98.25 252 TYR B CA 1
ATOM 4168 C C . TYR B 1 252 ? 0.244 -11.055 -22.344 1 98.25 252 TYR B C 1
ATOM 4170 O O . TYR B 1 252 ? 0.693 -10.391 -23.281 1 98.25 252 TYR B O 1
ATOM 4178 N N . TYR B 1 253 ? 0.382 -12.367 -22.312 1 98.25 253 TYR B N 1
ATOM 4179 C CA . TYR B 1 253 ? 1.136 -13.094 -23.328 1 98.25 253 TYR B CA 1
ATOM 4180 C C . TYR B 1 253 ? 0.325 -13.234 -24.609 1 98.25 253 TYR B C 1
ATOM 4182 O O . TYR B 1 253 ? 0.885 -13.242 -25.703 1 98.25 253 TYR B O 1
ATOM 4190 N N . LYS B 1 254 ? -0.953 -13.359 -24.469 1 98.5 254 LYS B N 1
ATOM 4191 C CA . LYS B 1 254 ? -1.798 -13.414 -25.656 1 98.5 254 LYS B CA 1
ATOM 4192 C C . LYS B 1 254 ? -1.635 -12.156 -26.5 1 98.5 254 LYS B C 1
ATOM 4194 O O . LYS B 1 254 ? -1.577 -12.234 -27.734 1 98.5 254 LYS B O 1
ATOM 4199 N N . ASP B 1 255 ? -1.543 -11.031 -25.797 1 97.88 255 ASP B N 1
ATOM 4200 C CA . ASP B 1 255 ? -1.402 -9.75 -26.469 1 97.88 255 ASP B CA 1
ATOM 4201 C C . ASP B 1 255 ? -0.087 -9.688 -27.25 1 97.88 255 ASP B C 1
ATOM 4203 O O . ASP B 1 255 ? 0.044 -8.906 -28.188 1 97.88 255 ASP B O 1
ATOM 4207 N N . LEU B 1 256 ? 0.812 -10.492 -26.906 1 97.38 256 LEU B N 1
ATOM 4208 C CA . LEU B 1 256 ? 2.115 -10.539 -27.562 1 97.38 256 LEU B CA 1
ATOM 4209 C C . LEU B 1 256 ? 2.164 -11.656 -28.609 1 97.38 256 LEU B C 1
ATOM 4211 O O . LEU B 1 256 ? 3.238 -11.992 -29.109 1 97.38 256 LEU B O 1
ATOM 4215 N N . SER B 1 257 ? 1.081 -12.25 -28.875 1 98.25 257 SER B N 1
ATOM 4216 C CA . SER B 1 257 ? 1.069 -13.469 -29.672 1 98.25 257 SER B CA 1
ATOM 4217 C C . SER B 1 257 ? 0.213 -13.305 -30.922 1 98.25 257 SER B C 1
ATOM 4219 O O . SER B 1 257 ? -0.498 -12.312 -31.078 1 98.25 257 SER B O 1
ATOM 4221 N N . GLU B 1 258 ? 0.347 -14.258 -31.844 1 98.06 258 GLU B N 1
ATOM 4222 C CA . GLU B 1 258 ? -0.462 -14.352 -33.062 1 98.06 258 GLU B CA 1
ATOM 4223 C C . GLU B 1 258 ? -1.277 -15.641 -33.062 1 98.06 258 GLU B C 1
ATOM 4225 O O . GLU B 1 258 ? -0.782 -16.703 -32.688 1 98.06 258 GLU B O 1
ATOM 4230 N N . GLN B 1 259 ? -2.473 -15.469 -33.531 1 97.94 259 GLN B N 1
ATOM 4231 C CA . GLN B 1 259 ? -3.338 -16.641 -33.562 1 97.94 259 GLN B CA 1
ATOM 4232 C C . GLN B 1 259 ? -2.988 -17.531 -34.75 1 97.94 259 GLN B C 1
ATOM 4234 O O . GLN B 1 259 ? -2.723 -17.031 -35.875 1 97.94 259 GLN B O 1
ATOM 4239 N N . ILE B 1 260 ? -2.906 -18.812 -34.531 1 97.19 260 ILE B N 1
ATOM 4240 C CA . ILE B 1 260 ? -2.727 -19.797 -35.594 1 97.19 260 ILE B CA 1
ATOM 4241 C C . ILE B 1 260 ? -4.086 -20.344 -36.031 1 97.19 260 ILE B C 1
ATOM 4243 O O . ILE B 1 260 ? -4.801 -20.953 -35.219 1 97.19 260 ILE B O 1
ATOM 4247 N N . THR B 1 261 ? -4.391 -20.172 -37.219 1 95.44 261 THR B N 1
ATOM 4248 C CA . THR B 1 261 ? -5.707 -20.594 -37.688 1 95.44 261 THR B CA 1
ATOM 4249 C C . THR B 1 261 ? -5.578 -21.766 -38.656 1 95.44 261 THR B C 1
ATOM 4251 O O . THR B 1 261 ? -6.562 -22.469 -38.906 1 95.44 261 THR B O 1
ATOM 4254 N N . GLN B 1 262 ? -4.445 -21.891 -39.188 1 92.19 262 GLN B N 1
ATOM 4255 C CA . GLN B 1 262 ? -4.223 -22.984 -40.125 1 92.19 262 GLN B CA 1
ATOM 4256 C C . GLN B 1 262 ? -2.77 -23.453 -40.094 1 92.19 262 GLN B C 1
ATOM 4258 O O . GLN B 1 262 ? -1.876 -22.688 -39.719 1 92.19 262 GLN B O 1
ATOM 4263 N N . ILE B 1 263 ? -2.596 -24.688 -40.375 1 91.19 263 ILE B N 1
ATOM 4264 C CA . ILE B 1 263 ? -1.244 -25.234 -40.406 1 91.19 263 ILE B CA 1
ATOM 4265 C C . ILE B 1 263 ? -1.07 -26.078 -41.656 1 91.19 263 ILE B C 1
ATOM 4267 O O . ILE B 1 263 ? -2.049 -26.594 -42.219 1 91.19 263 ILE B O 1
#

Sequence (526 aa):
MSTELQLIDTIFFSDKRKNLLLLLKDGPKTIEEIKKGLQVSSSPIMAQIRILLKEGLLVQKGDSYCLSVKGKLIVPKMEPLLSTFRVFDENHEYWARQNLRTLPPQLLDRIGELGSCKELLPGKTHIFDYPPEIMDPLYKSRTVMEISSIFRPGYPSLYLDLAKRGIEVSLVLERQICEKLISDYRADVKEFLNMENAHLFVCDHKIELASSIVTDRFISLSMISKEGRYYNHEMVSLEKSALVWGQELFDYYKDLSEQITQIMSTELQLIDTIFFSDKRKNLLLLLKDGPKTIEEIKKGLQVSSSPIMAQIRILLKEGLLVQKGDSYCLSVKGKLIVPKMEPLLSTFRVFDENHEYWARQNLRTLPPQLLDRIGELGSCKELLPGKTHIFDYPPEIMDPLYKSRTVMEISSIFRPGYPSLYLDLAKRGIEVSLVLERQICEKLISDYRADVKEFLNMENAHLFVCDHKIELASSIVTDRFISLSMISKEGRYYNHEMVSLEKSALVWGQELFDYYKDLSEQITQI

Secondary structure (DSSP, 8-state):
------HHHHHHT-HHHHHHHHHGGGS-EEHHHHHHHHT--HHHHHHHHHHHHHTTSEEEETTEEEE-HHHHHHHHHHHHHHHHHHHHHHTHHHHHHB-GGGS-HHHHHTGGGG-SEEEE---TT-TTSPPHHHHHHHHH-SEEEEEESS--TTHHHHHHHHHHTT-EEEEEEEHHHHHHHHHHSHHHHHHHHTSTTEEEEEE-SPP-SSEEEEESS-EEEE-BBTTS-B-S-EEEE--HHHHHHHHHHHHHHHTTEEEE---/------HHHHHHT-HHHHHHHHHGGGS-EEHHHHHHHHT--HHHHHHHHHHHHHTTSEEEETTEEEE-HHHHHHHHHHHHHHHHHHHHHHTHHHHHHB-GGGS-HHHHHTGGGG-SEEEE---TT-TTSPPHHHHHHHHH-SEEEEEESS--TTHHHHHHHHHHTT-EEEEEEEHHHHHHHHHHSHHHHHHHHTSTTEEEEEE-SPP-SSEEEEESS-EEEE--BTTS-----EEEE--HHHHHHHHHHHHHHHTTEEEE---

Radius of gyration: 29.7 Å; Cα contacts (8 Å, |Δi|>4): 904; chains: 2; bounding box: 57×93×72 Å

Nearest PDB structures (foldseek):
  5aiq-assembly2_B  TM=9.446E-01  e=8.134E-03  Neisseria meningitidis serogroup B
  5hsm-assembly1_A-2  TM=7.905E-01  e=4.442E-03  Mycobacterium tuberculosis H37Rv
  4yif-assembly2_D  TM=8.054E-01  e=8.134E-03  Mycobacterium tuberculosis H37Rv
  8tjk-assembly1_A  TM=3.172E-01  e=9.218E-04  uncultured bacterium
  4qvg-assembly1_A  TM=3.151E-01  e=2.284E-03  Streptosporangium sibiricum

Organism: NCBI:txid1434108

Foldseek 3Di:
DPPPDDPCCLQVVDPLNVVLLLVQLVHKDALVRSCVSVVHDRPVNVVNVVSCVVVQQWDDDVRIIHGGPNSNVVNVVVVQVVLVVQVCVQCVPVVVFFDLPLADPVLSSSVSLLGDKDKDQDDPVCRLDDDPVPLVVLLVFQEKEKEAADARPCPLVSQLVSVVSVRQYEYEYEPVNVVVCCVVPVPSVQSQLPGPRHWYKYAPDDNQAGMWMATPFKIWGWGATPVRDGGSMIIMGRDPSSNVSRVVRSVVRRVRIGIDNDD/DPPPDDPCCLQVVDPLNVVLLLVQLVHKDALVRSCVSVVHDRPVNVVNVVSCVVVQQWDDDVRIIHGGPNSNVVNVVVVQVVLVVQVCVQCVPVVVFFDLPLADPVLSSSVSLLGDKDKDQDDPVCRLDDDPVPLVVLLVFQEKEKEAADARPCPLVSQLVSVVSVRQYEYEYEPVNVVVCCVVPVVSVQSQLPGPRHWYKYAPDDNQAGMWMATPFKIWGFGATPVRDGRSMIIMGRDPSSNVSRVVRSVVRRVRIDIDNHD

Solvent-accessible surface area (backbone atoms only — not comparable to full-atom values): 27730 Å² total; per-residue (Å²): 129,80,76,70,75,46,59,63,54,62,36,72,73,28,70,66,42,42,49,48,52,59,64,28,69,85,40,69,39,34,67,67,53,47,29,65,74,67,70,49,61,67,71,69,49,50,55,47,48,49,52,36,39,74,72,44,33,33,40,77,56,89,75,25,38,27,57,22,73,60,23,60,59,45,47,73,37,46,48,62,42,53,30,35,42,47,38,46,57,75,40,43,71,63,58,70,46,39,35,69,79,40,42,59,66,77,56,48,69,47,48,23,40,37,38,73,60,45,80,45,69,38,50,91,90,39,49,78,43,76,42,66,85,51,47,56,54,55,77,69,31,62,37,40,37,36,37,32,53,57,82,50,88,63,46,66,64,47,57,42,51,44,32,73,71,67,22,34,32,37,39,36,22,23,48,72,44,44,50,48,47,43,69,77,37,42,70,59,47,53,55,34,47,69,36,91,47,33,45,42,27,37,19,83,54,86,58,60,35,36,33,36,40,23,32,82,61,33,22,36,39,22,56,27,27,66,85,70,43,78,58,70,41,34,41,33,22,64,40,71,54,16,28,55,51,36,47,49,55,48,48,56,51,48,72,57,34,44,78,53,73,75,132,128,82,77,72,74,46,59,65,55,62,36,72,74,28,71,66,43,42,50,49,53,60,63,29,68,84,40,66,38,33,68,67,53,48,29,64,74,69,69,50,62,67,71,69,49,50,56,47,48,50,52,36,39,73,73,45,34,33,40,76,56,88,75,25,38,27,56,22,72,60,24,62,56,45,47,72,39,46,48,60,42,53,30,34,44,47,37,47,57,75,38,42,70,63,59,71,46,38,34,69,79,41,42,59,67,76,55,47,68,46,48,24,41,37,38,73,61,45,80,45,70,38,51,92,90,39,54,76,43,77,42,66,84,50,47,56,54,56,76,69,32,61,37,41,37,35,36,31,53,57,82,50,89,64,45,66,63,48,54,43,51,43,34,74,72,68,22,34,32,37,39,34,23,22,46,72,44,43,51,48,46,43,70,76,37,40,68,59,47,52,54,36,46,69,36,92,47,32,47,43,27,37,17,84,55,87,59,60,35,36,32,36,38,24,33,82,60,33,23,35,40,22,62,28,27,67,85,69,44,75,78,61,48,34,40,32,21,63,40,70,54,17,29,54,52,36,48,51,53,47,48,55,51,50,73,57,33,46,77,52,72,76,133

pLDDT: mean 93.49, std 8.55, range [29.25, 98.81]

InterPro domains:
  IPR001845 HTH ArsR-type DNA-binding domain [PF01022] (15-58)
  IPR013561 Methanogenesis regulatory protein FilR1, middle domain [PF08350] (128-255)
  IPR016490 Transcriptional regulator, HTH, AF0396-type [PIRSF006692] (4-262)
  IPR036388 Winged helix-like DNA-binding domain superfamily [G3DSA:1.10.10.10] (10-84)
  IPR036390 Winged helix DNA-binding domain superfamily [SSF46785] (11-182)